Protein 8P37 (pdb70)

Foldseek 3Di:
DADPDVPDGDDDFDALLFKDFDADDAFADLVLAQQWDDFDNDIFRAQEEADQFQQFDALVNQLVQQVLRHGYAHEQLAQQQLDVDCQVVLVVLLPDDQVCNLVSLLVSSVRDGHLVSLLVSQVVSVVSPGQHEYEDAQLRCVVCVVSNQVSPHQEYEHEDLAQACDDDDDPVGDGHNLLVSLVPRPHAYEYDDDQALVGLLVNVVSRHSAYEYWHALAPFFQQCVQPVDTGHQLNSLLRNLVSQVVSCVVPVHGHFYEYEHNDQALSSQLSNLLSRGSHYYYHLLSSQAPPGSNQQKTWDPQSNPNPDRGGGIDRSHHDYHSCQQCQRPDPAQARSGNSSSSNSNVCSSRVNSYSVSSNNTDMDRHSCPLPVPCPVCVVVVGHND

Structure (mmCIF, N/CA/C/O backbone):
data_8P37
#
_entry.id   8P37
#
_cell.length_a   112.867
_cell.length_b   112.867
_cell.length_c   54.119
_cell.angle_alpha   90
_cell.angle_beta   90
_cell.angle_gamma   90
#
_symmetry.space_group_name_H-M   'I 4'
#
loop_
_entity.id
_entity.type
_entity.pdbx_description
1 polymer 'IMP dehydrogenase subunit'
2 non-polymer "XANTHOSINE-5'-MONOPHOSPHATE"
3 non-polymer NICOTINAMIDE-ADENINE-DINUCLEOTIDE
4 water water
#
loop_
_atom_site.group_PDB
_atom_site.id
_atom_site.type_symbol
_atom_site.label_atom_id
_atom_site.label_alt_id
_atom_site.label_comp_id
_atom_site.label_asym_id
_atom_site.label_entity_id
_atom_site.label_seq_id
_atom_site.pdbx_PDB_ins_code
_atom_site.Cartn_x
_atom_site.Cartn_y
_atom_site.Cartn_z
_atom_site.occupancy
_atom_site.B_iso_or_equiv
_atom_site.auth_seq_id
_atom_site.auth_comp_id
_atom_site.auth_asym_id
_atom_site.auth_atom_id
_atom_site.pdbx_PDB_model_num
ATOM 1 N N . ASN A 1 5 ? 9.667 4.285 -39.463 1 26.6 2 ASN A N 1
ATOM 2 C CA . ASN A 1 5 ? 8.318 4.395 -40.013 1 26.69 2 ASN A CA 1
ATOM 3 C C . ASN A 1 5 ? 7.302 5.041 -39.082 1 25.98 2 ASN A C 1
ATOM 4 O O . ASN A 1 5 ? 6.137 5.112 -39.457 1 28.32 2 ASN A O 1
ATOM 7 N N . ILE A 1 6 ? 7.688 5.443 -37.871 1 20.95 3 ILE A N 1
ATOM 8 C CA . ILE A 1 6 ? 6.75 6.113 -36.959 1 18.61 3 ILE A CA 1
ATOM 9 C C . ILE A 1 6 ? 6.994 7.609 -37.007 1 17.01 3 ILE A C 1
ATOM 10 O O . ILE A 1 6 ? 8.132 8.003 -36.934 1 17.9 3 ILE A O 1
ATOM 26 N N . THR A 1 7 ? 5.965 8.438 -37.04 1 16.4 4 THR A N 1
ATOM 27 C CA . THR A 1 7 ? 6.093 9.87 -36.912 1 17.27 4 THR A CA 1
ATOM 28 C C . THR A 1 7 ? 5.856 10.279 -35.451 1 16.75 4 THR A C 1
ATOM 29 O O . THR A 1 7 ? 4.753 10.091 -34.955 1 17.96 4 THR A O 1
ATOM 40 N N . ILE A 1 8 ? 6.838 10.851 -34.793 1 14.95 5 ILE A N 1
ATOM 41 C CA . ILE A 1 8 ? 6.634 11.472 -33.473 1 15.14 5 ILE A CA 1
ATOM 42 C C . ILE A 1 8 ? 5.905 12.797 -33.741 1 15.05 5 ILE A C 1
ATOM 43 O O . ILE A 1 8 ? 4.915 13.107 -33.093 1 15.49 5 ILE A O 1
ATOM 59 N N . GLY A 1 9 ? 6.404 13.591 -34.666 1 14.64 6 GLY A N 1
ATOM 60 C CA . GLY A 1 9 ? 5.784 14.821 -35.104 1 15.07 6 GLY A CA 1
ATOM 61 C C . GLY A 1 9 ? 6.396 15.237 -36.416 1 15.36 6 GLY A C 1
ATOM 62 O O . GLY A 1 9 ? 7.225 14.505 -36.958 1 15.35 6 GLY A O 1
ATOM 66 N N . ARG A 1 10 ? 6.036 16.399 -36.905 1 15.73 7 ARG A N 1
ATOM 67 C CA . ARG A 1 10 ? 6.57 16.848 -38.208 1 16.34 7 ARG A CA 1
ATOM 68 C C . ARG A 1 10 ? 8.103 16.918 -38.159 1 17.91 7 ARG A C 1
ATOM 69 O O . ARG A 1 10 ? 8.655 17.395 -37.157 1 18.58 7 ARG A O 1
ATOM 90 N N . GLY A 1 11 ? 8.758 16.275 -39.099 1 18.27 8 GLY A N 1
ATOM 91 C CA . GLY A 1 11 ? 10.215 16.255 -39.129 1 19.14 8 GLY A CA 1
ATOM 92 C C . GLY A 1 11 ? 10.942 15.407 -38.091 1 19 8 GLY A C 1
ATOM 93 O O . GLY A 1 11 ? 12.164 15.558 -37.937 1 20.9 8 GLY A O 1
ATOM 97 N N . LYS A 1 12 ? 10.237 14.555 -37.324 1 16.99 9 LYS A N 1
ATOM 98 C CA . LYS A 1 12 ? 10.882 13.676 -36.353 1 15.14 9 LYS A CA 1
ATOM 99 C C . LYS A 1 12 ? 10.252 12.308 -36.428 1 14.77 9 LYS A C 1
ATOM 100 O O . LYS A 1 12 ? 9.069 12.127 -36.116 1 15.53 9 LYS A O 1
ATOM 119 N N . THR A 1 13 ? 11.039 11.331 -36.836 1 14.8 10 THR A N 1
ATOM 120 C CA . THR A 1 13 ? 10.628 9.965 -37.006 1 14.68 10 THR A CA 1
ATOM 121 C C . THR A 1 13 ? 11.297 9.069 -35.977 1 15.63 10 THR A C 1
ATOM 122 O O . THR A 1 13 ? 12.168 9.519 -35.222 1 17.35 10 THR A O 1
ATOM 133 N N . ALA A 1 14 ? 10.767 7.884 -35.849 1 14.96 11 ALA A N 1
ATOM 134 C CA . ALA A 1 14 ? 11.241 6.914 -34.874 1 14.77 11 ALA A CA 1
ATOM 135 C C . ALA A 1 14 ? 10.901 5.526 -35.341 1 14.88 11 ALA A C 1
ATOM 136 O O . ALA A 1 14 ? 10.325 5.364 -36.402 1 16.22 11 ALA A O 1
ATOM 143 N N . ARG A 1 15 ? 11.405 4.497 -34.655 1 15.04 12 ARG A N 1
ATOM 144 C CA . ARG A 1 15 ? 10.998 3.134 -34.877 1 15.25 12 ARG A CA 1
ATOM 145 C C . ARG A 1 15 ? 10.604 2.567 -33.549 1 13.46 12 ARG A C 1
ATOM 146 O O . ARG A 1 15 ? 11.089 3.003 -32.494 1 13.09 12 ARG A O 1
ATOM 167 N N . ARG A 1 16 ? 9.715 1.608 -33.578 1 13.01 13 ARG A N 1
ATOM 168 C CA . ARG A 1 16 ? 9.252 0.959 -32.377 1 12.71 13 ARG A CA 1
ATOM 169 C C . ARG A 1 16 ? 10.281 -0.053 -31.902 1 13.11 13 ARG A C 1
ATOM 170 O O . ARG A 1 16 ? 10.77 -0.836 -32.712 1 15.37 13 ARG A O 1
ATOM 191 N N . ALA A 1 17 ? 10.617 -0.05 -30.598 1 12.36 14 ALA A N 1
ATOM 192 C CA . ALA A 1 17 ? 11.516 -1.028 -30.005 1 12.42 14 ALA A CA 1
ATOM 193 C C . ALA A 1 17 ? 10.759 -1.76 -28.893 1 12.08 14 ALA A C 1
ATOM 194 O O . ALA A 1 17 ? 9.959 -1.144 -28.15 1 13.3 14 ALA A O 1
ATOM 201 N N . TYR A 1 18 ? 10.988 -3.049 -28.749 1 12.04 15 TYR A N 1
ATOM 202 C CA . TYR A 1 18 ? 10.272 -3.886 -27.81 1 12.25 15 TYR A CA 1
ATOM 203 C C . TYR A 1 18 ? 11.121 -4.356 -26.654 1 11.85 15 TYR A C 1
ATOM 204 O O . TYR A 1 18 ? 12.285 -4.743 -26.864 1 12.8 15 TYR A O 1
ATOM 222 N N . GLY A 1 19 ? 10.585 -4.309 -25.456 1 12.17 16 GLY A N 1
ATOM 223 C CA . GLY A 1 19 ? 11.236 -4.748 -24.241 1 11.83 16 GLY A CA 1
ATOM 224 C C . GLY A 1 19 ? 11.034 -6.221 -23.935 1 11.8 16 GLY A C 1
ATOM 225 O O . GLY A 1 19 ? 10.133 -6.869 -24.447 1 11.88 16 GLY A O 1
ATOM 229 N N . ILE A 1 20 ? 11.82 -6.717 -22.976 1 12.01 17 ILE A N 1
ATOM 230 C CA . ILE A 1 20 ? 11.777 -8.115 -22.556 1 13.74 17 ILE A CA 1
ATOM 231 C C . ILE A 1 20 ? 10.379 -8.533 -22.1 1 13.01 17 ILE A C 1
ATOM 232 O O . ILE A 1 20 ? 9.92 -9.636 -22.402 1 13.2 17 ILE A O 1
ATOM 248 N N . ASP A 1 21 ? 9.661 -7.627 -21.428 1 11.95 18 ASP A N 1
ATOM 249 C CA . ASP A 1 21 ? 8.333 -7.915 -20.935 1 13.34 18 ASP A CA 1
ATOM 250 C C . ASP A 1 21 ? 7.245 -7.809 -21.982 1 13.97 18 ASP A C 1
ATOM 251 O O . ASP A 1 21 ? 6.098 -8.21 -21.656 1 17.59 18 ASP A O 1
ATOM 260 N N . GLU A 1 22 ? 7.556 -7.482 -23.234 1 13.23 19 GLU A N 1
ATOM 261 C CA . GLU A 1 22 ? 6.57 -7.363 -24.297 1 13.04 19 GLU A CA 1
ATOM 262 C C . GLU A 1 22 ? 6.523 -8.506 -25.248 1 12.54 19 GLU A C 1
ATOM 263 O O . GLU A 1 22 ? 5.728 -8.422 -26.195 1 12.93 19 GLU A O 1
ATOM 275 N N . ILE A 1 23 ? 7.363 -9.537 -25.091 1 11.78 20 ILE A N 1
ATOM 276 C CA . ILE A 1 23 ? 7.416 -10.62 -26.077 1 12.33 20 ILE A CA 1
ATOM 277 C C . ILE A 1 23 ? 7.189 -11.978 -25.442 1 11.81 20 ILE A C 1
ATOM 278 O O . ILE A 1 23 ? 7.25 -12.126 -24.201 1 11.96 20 ILE A O 1
ATOM 294 N N . ALA A 1 24 ? 6.913 -12.962 -26.282 1 11.86 21 ALA A N 1
ATOM 295 C CA . ALA A 1 24 ? 6.691 -14.319 -25.826 1 11.9 21 ALA A CA 1
ATOM 296 C C . ALA A 1 24 ? 7.086 -15.286 -26.892 1 11.96 21 ALA A C 1
ATOM 297 O O . ALA A 1 24 ? 7.071 -14.986 -28.083 1 12.03 21 ALA A O 1
ATOM 304 N N . LEU A 1 25 ? 7.383 -16.505 -26.497 1 11.98 22 LEU A N 1
ATOM 305 C CA . LEU A 1 25 ? 7.898 -17.536 -27.402 1 12.07 22 LEU A CA 1
ATOM 306 C C . LEU A 1 25 ? 6.839 -18.568 -27.775 1 12.21 22 LEU A C 1
ATOM 307 O O . LEU A 1 25 ? 6.043 -19.017 -26.947 1 12.23 22 LEU A O 1
ATOM 323 N N . VAL A 1 26 ? 6.791 -18.92 -29.057 1 12.38 23 VAL A N 1
ATOM 324 C CA . VAL A 1 26 ? 5.731 -19.759 -29.596 1 12.58 23 VAL A CA 1
ATOM 325 C C . VAL A 1 26 ? 6.249 -21.14 -29.915 1 12.7 23 VAL A C 1
ATOM 326 O O . VAL A 1 26 ? 7.262 -21.291 -30.615 1 12.78 23 VAL A O 1
ATOM 339 N N . PRO A 1 27 ? 5.549 -22.213 -29.499 1 12.79 24 PRO A N 1
ATOM 340 C CA . PRO A 1 27 ? 5.998 -23.569 -29.853 1 12.94 24 PRO A CA 1
ATOM 341 C C . PRO A 1 27 ? 6.042 -23.766 -31.361 1 13.23 24 PRO A C 1
ATOM 342 O O . PRO A 1 27 ? 5.345 -23.111 -32.154 1 14.04 24 PRO A O 1
ATOM 353 N N . GLY A 1 28 ? 6.935 -24.672 -31.766 1 13.93 25 GLY A N 1
ATOM 354 C CA . GLY A 1 28 ? 7.089 -25.117 -33.151 1 14.75 25 GLY A CA 1
ATOM 355 C C . GLY A 1 28 ? 6.222 -26.324 -33.414 1 15.1 25 GLY A C 1
ATOM 356 O O . GLY A 1 28 ? 5.098 -26.424 -32.902 1 16.05 25 GLY A O 1
ATOM 360 N N . VAL A 1 29 ? 6.731 -27.261 -34.194 1 16.43 26 VAL A N 1
ATOM 361 C CA . VAL A 1 29 ? 5.975 -28.466 -34.578 1 17.77 26 VAL A CA 1
ATOM 362 C C . VAL A 1 29 ? 6.564 -29.765 -34.01 1 18.38 26 VAL A C 1
ATOM 363 O O . VAL A 1 29 ? 6.072 -30.855 -34.333 1 20.64 26 VAL A O 1
ATOM 376 N N . ARG A 1 30 ? 7.552 -29.679 -33.139 1 16.23 27 ARG A N 1
ATOM 377 C CA . ARG A 1 30 ? 8.079 -30.824 -32.42 1 15.1 27 ARG A CA 1
ATOM 378 C C . ARG A 1 30 ? 8.406 -30.341 -31.005 1 14.49 27 ARG A C 1
ATOM 379 O O . ARG A 1 30 ? 8.627 -29.142 -30.772 1 15.26 27 ARG A O 1
ATOM 400 N N . THR A 1 31 ? 8.515 -31.266 -30.102 1 13.92 28 THR A N 1
ATOM 401 C CA . THR A 1 31 ? 8.97 -31.022 -28.754 1 13.67 28 THR A CA 1
ATOM 402 C C . THR A 1 31 ? 10.098 -31.982 -28.446 1 14.43 28 THR A C 1
ATOM 403 O O . THR A 1 31 ? 10.224 -33.014 -29.117 1 14.12 28 THR A O 1
ATOM 414 N N . LEU A 1 32 ? 10.919 -31.689 -27.423 1 13.72 29 LEU A N 1
ATOM 415 C CA . LEU A 1 32 ? 11.999 -32.606 -27.073 1 13.96 29 LEU A CA 1
ATOM 416 C C . LEU A 1 32 ? 12.2 -32.609 -25.6 1 14.21 29 LEU A C 1
ATOM 417 O O . LEU A 1 32 ? 11.949 -31.613 -24.902 1 14.11 29 LEU A O 1
ATOM 433 N N . ASP A 1 33 ? 12.719 -33.724 -25.101 1 14.81 30 ASP A N 1
ATOM 434 C CA . ASP A 1 33 ? 13.02 -33.848 -23.686 1 15.26 30 ASP A CA 1
ATOM 435 C C . ASP A 1 33 ? 14.098 -32.803 -23.351 1 16.07 30 ASP A C 1
ATOM 436 O O . ASP A 1 33 ? 15.055 -32.694 -24.099 1 15.47 30 ASP A O 1
ATOM 445 N N . PRO A 1 34 ? 13.977 -32.07 -22.235 1 16.23 31 PRO A N 1
ATOM 446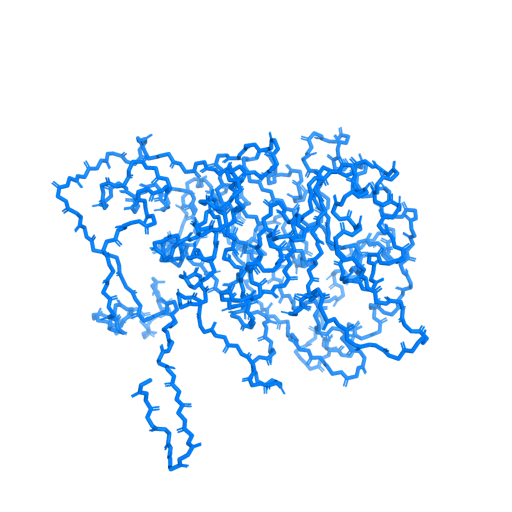 C CA . PRO A 1 34 ? 14.996 -31.075 -21.898 1 15.54 31 PRO A CA 1
ATOM 447 C C . PRO A 1 34 ? 16.423 -31.627 -21.836 1 15.65 31 PRO A C 1
ATOM 448 O O . PRO A 1 34 ? 17.36 -30.898 -22.127 1 15.02 31 PRO A O 1
ATOM 459 N N . ALA A 1 35 ? 16.568 -32.903 -21.475 1 16.22 32 ALA A N 1
ATOM 460 C CA . ALA A 1 35 ? 17.926 -33.5 -21.437 1 17.59 32 ALA A CA 1
ATOM 461 C C . ALA A 1 35 ? 18.62 -33.524 -22.782 1 18.44 32 ALA A C 1
ATOM 462 O O . ALA A 1 35 ? 19.851 -33.579 -22.805 1 20.38 32 ALA A O 1
ATOM 469 N N . LEU A 1 36 ? 17.87 -33.378 -23.887 1 16.24 33 LEU A N 1
ATOM 470 C CA . LEU A 1 36 ? 18.396 -33.354 -25.238 1 16.89 33 LEU A CA 1
ATOM 471 C C . LEU A 1 36 ? 18.741 -31.971 -25.748 1 17.81 33 LEU A C 1
ATOM 472 O O . LEU A 1 36 ? 19.308 -31.877 -26.845 1 19.91 33 LEU A O 1
ATOM 488 N N . ALA A 1 37 ? 18.424 -30.919 -24.989 1 15.28 34 ALA A N 1
ATOM 489 C CA . ALA A 1 37 ? 18.647 -29.521 -25.403 1 15.06 34 ALA A CA 1
ATOM 490 C C . ALA A 1 37 ? 20.085 -29.103 -25.144 1 15.82 34 ALA A C 1
ATOM 491 O O . ALA A 1 37 ? 20.536 -29.097 -23.998 1 16.93 34 ALA A O 1
ATOM 498 N N . ASP A 1 38 ? 20.788 -28.681 -26.198 1 14.42 35 ASP A N 1
ATOM 499 C CA . ASP A 1 38 ? 22.182 -28.271 -26.11 1 14.18 35 ASP A CA 1
ATOM 500 C C . ASP A 1 38 ? 22.264 -26.792 -25.878 1 13.64 35 ASP A C 1
ATOM 501 O O . ASP A 1 38 ? 21.85 -26.021 -26.73 1 13.83 35 ASP A O 1
ATOM 510 N N . THR A 1 39 ? 22.772 -26.395 -24.729 1 13.26 36 THR A N 1
ATOM 511 C CA . THR A 1 39 ? 22.857 -24.988 -24.292 1 12.77 36 THR A CA 1
ATOM 512 C C . THR A 1 39 ? 24.242 -24.351 -24.439 1 12.61 36 THR A C 1
ATOM 513 O O . THR A 1 39 ? 24.469 -23.269 -23.923 1 12.54 36 THR A O 1
ATOM 524 N N . ARG A 1 40 ? 25.203 -25.051 -25.034 1 12.93 37 ARG A N 1
ATOM 525 C CA . ARG A 1 40 ? 26.552 -24.543 -25.167 1 13.39 37 ARG A CA 1
ATOM 526 C C . ARG A 1 40 ? 26.696 -23.254 -25.926 1 13.19 37 ARG A C 1
ATOM 527 O O . ARG A 1 40 ? 25.957 -22.929 -26.844 1 13.15 37 ARG A O 1
ATOM 548 N N . TRP A 1 41 ? 27.725 -22.516 -25.544 1 13.33 38 TRP A N 1
ATOM 549 C CA . TRP A 1 41 ? 28.24 -21.396 -26.278 1 12.67 38 TRP A CA 1
ATOM 550 C C . TRP A 1 41 ? 29.76 -21.446 -26.247 1 12.81 38 TRP A C 1
ATOM 551 O O . TRP A 1 41 ? 30.351 -22.275 -25.568 1 12.85 38 TRP A O 1
ATOM 572 N N . LYS A 1 42 ? 30.409 -20.574 -27.03 1 12.87 39 LYS A N 1
ATOM 573 C CA . LYS A 1 42 ? 31.88 -20.557 -27.084 1 13.15 39 LYS A CA 1
ATOM 574 C C . LYS A 1 42 ? 32.359 -19.141 -27.29 1 13.51 39 LYS A C 1
ATOM 575 O O . LYS A 1 42 ? 31.788 -18.388 -28.085 1 13.4 39 LYS A O 1
ATOM 594 N N . VAL A 1 43 ? 33.42 -18.758 -26.586 1 13.06 40 VAL A N 1
ATOM 595 C CA . VAL A 1 43 ? 34.058 -17.451 -26.751 1 14.22 40 VAL A CA 1
ATOM 596 C C . VAL A 1 43 ? 35.548 -17.703 -26.855 1 15.11 40 VAL A C 1
ATOM 597 O O . VAL A 1 43 ? 36.132 -18.402 -26.014 1 14.98 40 VAL A O 1
ATOM 610 N N . GLY A 1 44 ? 36.142 -17.331 -27.98 1 15.73 41 GLY A N 1
ATOM 611 C CA . GLY A 1 44 ? 37.525 -17.683 -28.269 1 16.58 41 GLY A CA 1
ATOM 612 C C . GLY A 1 44 ? 37.62 -19.181 -28.409 1 18.17 41 GLY A C 1
ATOM 613 O O . GLY A 1 44 ? 36.805 -19.786 -29.12 1 18.81 41 GLY A O 1
ATOM 617 N N . ALA A 1 45 ? 38.511 -19.812 -27.653 1 17.71 42 ALA A N 1
ATOM 618 C CA . ALA A 1 45 ? 38.602 -21.279 -27.62 1 18.12 42 ALA A CA 1
ATOM 619 C C . ALA A 1 45 ? 37.896 -21.87 -26.384 1 17.24 42 ALA A C 1
ATOM 620 O O . ALA A 1 45 ? 38.056 -23.068 -26.093 1 18.84 42 ALA A O 1
ATOM 627 N N . ILE A 1 46 ? 37.147 -21.073 -25.636 1 15.14 43 ILE A N 1
ATOM 628 C CA . ILE A 1 46 ? 36.53 -21.492 -24.396 1 14.99 43 ILE A CA 1
ATOM 629 C C . ILE A 1 46 ? 35.091 -21.89 -24.653 1 14.72 43 ILE A C 1
ATOM 630 O O . ILE A 1 46 ? 34.249 -21.025 -24.918 1 15.76 43 ILE A O 1
ATOM 646 N N . GLU A 1 47 ? 34.801 -23.158 -24.546 1 13.8 44 GLU A N 1
ATOM 647 C CA . GLU A 1 47 ? 33.454 -23.669 -24.652 1 13.58 44 GLU A CA 1
ATOM 648 C C . GLU A 1 47 ? 32.822 -23.678 -23.264 1 13.81 44 GLU A C 1
ATOM 649 O O . GLU A 1 47 ? 33.51 -23.988 -22.307 1 14.65 44 GLU A O 1
ATOM 661 N N . ARG A 1 48 ? 31.537 -23.36 -23.15 1 13.55 45 ARG A N 1
ATOM 662 C CA . ARG A 1 48 ? 30.842 -23.375 -21.877 1 12.51 45 ARG A CA 1
ATOM 663 C C . ARG A 1 48 ? 29.489 -24.09 -22.032 1 13.11 45 ARG A C 1
ATOM 664 O O . ARG A 1 48 ? 28.699 -23.706 -22.902 1 13.47 45 ARG A O 1
ATOM 685 N N . GLU A 1 49 ? 29.142 -24.943 -21.099 1 13.17 46 GLU A N 1
ATOM 686 C CA . GLU A 1 49 ? 27.864 -25.631 -21.094 1 13.07 46 GLU A CA 1
ATOM 687 C C . GLU A 1 49 ? 26.731 -24.726 -20.671 1 13.19 46 GLU A C 1
ATOM 688 O O . GLU A 1 49 ? 25.609 -24.931 -21.098 1 14.38 46 GLU A O 1
ATOM 700 N N . ILE A 1 50 ? 26.995 -23.761 -19.761 1 11.93 47 ILE A N 1
ATOM 701 C CA . ILE A 1 50 ? 25.968 -22.862 -19.277 1 11.61 47 ILE A CA 1
ATOM 702 C C . ILE A 1 50 ? 26.17 -21.503 -19.977 1 11.4 47 ILE A C 1
ATOM 703 O O . ILE A 1 50 ? 27.208 -20.879 -19.766 1 11.36 47 ILE A O 1
ATOM 719 N N . PRO A 1 51 ? 25.186 -21.019 -20.796 1 11.3 48 PRO A N 1
ATOM 720 C CA . PRO A 1 51 ? 25.401 -19.786 -21.597 1 11.17 48 PRO A CA 1
ATOM 721 C C . PRO A 1 51 ? 25.063 -18.553 -20.781 1 10.86 48 PRO A C 1
ATOM 722 O O . PRO A 1 51 ? 24.272 -17.71 -21.182 1 11.08 48 PRO A O 1
ATOM 733 N N . ILE A 1 52 ? 25.67 -18.458 -19.58 1 10.75 49 ILE A N 1
ATOM 734 C CA . ILE A 1 52 ? 25.488 -17.391 -18.592 1 10.85 49 ILE A CA 1
ATOM 735 C C . ILE A 1 52 ? 26.849 -16.917 -18.132 1 11.1 49 ILE A C 1
ATOM 736 O O . ILE A 1 52 ? 27.735 -17.729 -17.812 1 11.07 49 ILE A O 1
ATOM 752 N N . ILE A 1 53 ? 27.012 -15.608 -18.106 1 10.36 50 ILE A N 1
ATOM 753 C CA . ILE A 1 53 ? 28.191 -14.94 -17.572 1 10.37 50 ILE A CA 1
ATOM 754 C C . ILE A 1 53 ? 27.72 -14.057 -16.436 1 10.44 50 ILE A C 1
ATOM 755 O O . ILE A 1 53 ? 26.808 -13.234 -16.643 1 10.61 50 ILE A O 1
ATOM 771 N N . ALA A 1 54 ? 28.316 -14.142 -15.253 1 10.28 51 ALA A N 1
ATOM 772 C CA . ALA A 1 54 ? 27.996 -13.231 -14.171 1 10.26 51 ALA A CA 1
ATOM 773 C C . ALA A 1 54 ? 28.654 -11.867 -14.438 1 10.49 51 ALA A C 1
ATOM 774 O O . ALA A 1 54 ? 29.831 -11.77 -14.723 1 10.72 51 ALA A O 1
ATOM 781 N N . SER A 1 55 ? 27.856 -10.828 -14.295 1 10.14 52 SER A N 1
ATOM 782 C CA . SER A 1 55 ? 28.256 -9.433 -14.5 1 10.19 52 SER A CA 1
ATOM 783 C C . SER A 1 55 ? 29.452 -9.056 -13.643 1 10.35 52 SER A C 1
ATOM 784 O O . SER A 1 55 ? 29.584 -9.472 -12.476 1 11.03 52 SER A O 1
ATOM 792 N N . ALA A 1 56 ? 30.247 -8.135 -14.163 1 10.48 53 ALA A N 1
ATOM 793 C CA . ALA A 1 56 ? 31.428 -7.572 -13.486 1 10.86 53 ALA A CA 1
ATOM 794 C C . ALA A 1 56 ? 30.968 -6.477 -12.501 1 10.76 53 ALA A C 1
ATOM 795 O O . ALA A 1 56 ? 31.112 -5.269 -12.772 1 11.32 53 ALA A O 1
ATOM 802 N N . MET A 1 57 ? 30.374 -6.929 -11.396 1 10.72 54 MET A N 1
ATOM 803 C CA . MET A 1 57 ? 29.763 -6.109 -10.377 1 10.82 54 MET A CA 1
ATOM 804 C C . MET A 1 57 ? 30.143 -6.621 -9.042 1 11.57 54 MET A C 1
ATOM 805 O O . MET A 1 57 ? 30.166 -7.847 -8.806 1 11.48 54 MET A O 1
ATOM 819 N N . ASP A 1 58 ? 30.449 -5.693 -8.136 1 11.27 55 ASP A N 1
ATOM 820 C CA . ASP A 1 58 ? 31.021 -6.069 -6.847 1 11.54 55 ASP A CA 1
ATOM 821 C C . ASP A 1 58 ? 30.098 -6.78 -5.892 1 11.56 55 ASP A C 1
ATOM 822 O O . ASP A 1 58 ? 30.584 -7.472 -4.975 1 11.8 55 ASP A O 1
ATOM 831 N N . GLY A 1 59 ? 28.792 -6.708 -6.112 1 11.38 56 GLY A N 1
ATOM 832 C CA . GLY A 1 59 ? 27.866 -7.519 -5.344 1 11.56 56 GLY A CA 1
ATOM 833 C C . GLY A 1 59 ? 27.697 -8.939 -5.883 1 11.55 56 GLY A C 1
ATOM 834 O O . GLY A 1 59 ? 27.075 -9.804 -5.242 1 11.89 56 GLY A O 1
ATOM 838 N N . VAL A 1 60 ? 28.217 -9.2 -7.094 1 11.02 57 VAL A N 1
ATOM 839 C CA . VAL A 1 60 ? 28.013 -10.424 -7.812 1 10.86 57 VAL A CA 1
ATOM 840 C C . VAL A 1 60 ? 29.255 -11.308 -7.835 1 10.98 57 VAL A C 1
ATOM 841 O O . VAL A 1 60 ? 29.153 -12.5 -7.597 1 11.74 57 VAL A O 1
ATOM 854 N N . VAL A 1 61 ? 30.402 -10.771 -8.24 1 11.03 58 VAL A N 1
ATOM 855 C CA . VAL A 1 61 ? 31.598 -11.554 -8.5 1 11.18 58 VAL A CA 1
ATOM 856 C C . VAL A 1 61 ? 32.789 -11.098 -7.675 1 11.75 58 VAL A C 1
ATOM 857 O O . VAL A 1 61 ? 33.182 -9.914 -7.749 1 12.34 58 VAL A O 1
ATOM 870 N N . ASP A 1 62 ? 33.358 -12.004 -6.9 1 12.41 59 ASP A N 1
ATOM 871 C CA . ASP A 1 62 ? 34.661 -11.922 -6.26 1 12.31 59 ASP A CA 1
ATOM 872 C C . ASP A 1 62 ? 35.432 -13.156 -6.778 1 13.22 59 ASP A C 1
ATOM 873 O O . ASP A 1 62 ? 34.94 -13.938 -7.613 1 12.86 59 ASP A O 1
ATOM 882 N N . SER A 1 63 ? 36.65 -13.387 -6.298 1 12.83 60 SER A N 1
ATOM 883 C CA . SER A 1 63 ? 37.442 -14.5 -6.774 1 14.13 60 SER A CA 1
ATOM 884 C C . SER A 1 63 ? 36.77 -15.844 -6.564 1 13.44 60 SER A C 1
ATOM 885 O O . SER A 1 63 ? 36.741 -16.686 -7.48 1 13.35 60 SER A O 1
ATOM 893 N N . ARG A 1 64 ? 36.228 -16.083 -5.375 1 13.2 61 ARG A N 1
ATOM 894 C CA . ARG A 1 64 ? 35.567 -17.337 -5.112 1 13.52 61 ARG A CA 1
ATOM 895 C C . ARG A 1 64 ? 34.403 -17.579 -6.059 1 12.8 61 ARG A C 1
ATOM 896 O O . ARG A 1 64 ? 34.28 -18.676 -6.627 1 12.94 61 ARG A O 1
ATOM 917 N N . MET A 1 65 ? 33.532 -16.563 -6.258 1 12.41 62 MET A N 1
ATOM 918 C CA . MET A 1 65 ? 32.389 -16.751 -7.157 1 12.02 62 MET A CA 1
ATOM 919 C C . MET A 1 65 ? 32.856 -17.022 -8.579 1 11.87 62 MET A C 1
ATOM 920 O O . MET A 1 65 ? 32.287 -17.884 -9.224 1 11.78 62 MET A O 1
ATOM 934 N N . ALA A 1 66 ? 33.932 -16.358 -9.023 1 11.92 63 ALA A N 1
ATOM 935 C CA . ALA A 1 66 ? 34.451 -16.594 -10.372 1 11.88 63 ALA A CA 1
ATOM 936 C C . ALA A 1 66 ? 34.84 -18.077 -10.56 1 12.54 63 ALA A C 1
ATOM 937 O O . ALA A 1 66 ? 34.549 -18.678 -11.582 1 12.08 63 ALA A O 1
ATOM 944 N N . VAL A 1 67 ? 35.434 -18.678 -9.554 1 12.56 64 VAL A N 1
ATOM 945 C CA . VAL A 1 67 ? 35.835 -20.082 -9.594 1 13.26 64 VAL A CA 1
ATOM 946 C C . VAL A 1 67 ? 34.623 -20.968 -9.52 1 12.83 64 VAL A C 1
ATOM 947 O O . VAL A 1 67 ? 34.504 -21.912 -10.291 1 12.97 64 VAL A O 1
ATOM 960 N N . LEU A 1 68 ? 33.696 -20.704 -8.604 1 12.71 65 LEU A N 1
ATOM 961 C CA . LEU A 1 68 ? 32.494 -21.546 -8.47 1 12.77 65 LEU A CA 1
ATOM 962 C C . LEU A 1 68 ? 31.701 -21.571 -9.776 1 12.81 65 LEU A C 1
ATOM 963 O O . LEU A 1 68 ? 31.205 -22.623 -10.198 1 12.45 65 LEU A O 1
ATOM 979 N N . LEU A 1 69 ? 31.534 -20.43 -10.396 1 12.03 66 LEU A N 1
ATOM 980 C CA . LEU A 1 69 ? 30.854 -20.308 -11.674 1 11.66 66 LEU A CA 1
ATOM 981 C C . LEU A 1 69 ? 31.547 -21.092 -12.749 1 11.84 66 LEU A C 1
ATOM 982 O O . LEU A 1 69 ? 30.91 -21.821 -13.517 1 12.23 66 LEU A O 1
ATOM 998 N N . SER A 1 70 ? 32.858 -20.972 -12.844 1 12.3 67 SER A N 1
ATOM 999 C CA . SER A 1 70 ? 33.634 -21.684 -13.855 1 12.84 67 SER A CA 1
ATOM 1000 C C . SER A 1 70 ? 33.437 -23.192 -13.706 1 12.65 67 SER A C 1
ATOM 1001 O O . SER A 1 70 ? 33.266 -23.91 -14.689 1 13.66 67 SER A O 1
ATOM 1009 N N . GLU A 1 71 ? 33.485 -23.673 -12.483 1 12.88 68 GLU A N 1
ATOM 1010 C CA . GLU A 1 71 ? 33.362 -25.095 -12.223 1 13.3 68 GLU A CA 1
ATOM 1011 C C . GLU A 1 71 ? 31.981 -25.641 -12.508 1 13.47 68 GLU A C 1
ATOM 1012 O O . GLU A 1 71 ? 31.833 -26.825 -12.833 1 15.37 68 GLU A O 1
ATOM 1024 N N . LEU A 1 72 ? 30.966 -24.796 -12.445 1 13.33 69 LEU A N 1
ATOM 1025 C CA . LEU A 1 72 ? 29.613 -25.196 -12.817 1 13.73 69 LEU A CA 1
ATOM 1026 C C . LEU A 1 72 ? 29.393 -25.199 -14.322 1 14.29 69 LEU A C 1
ATOM 1027 O O . LEU A 1 72 ? 28.37 -25.715 -14.749 1 16.31 69 LEU A O 1
ATOM 1043 N N . GLY A 1 73 ? 30.303 -24.683 -15.113 1 13.09 70 GLY A N 1
ATOM 1044 C CA . GLY A 1 73 ? 30.174 -24.589 -16.551 1 13.22 70 GLY A CA 1
ATOM 1045 C C . GLY A 1 73 ? 29.766 -23.224 -17.061 1 12.66 70 GLY A C 1
ATOM 1046 O O . GLY A 1 73 ? 29.477 -23.04 -18.255 1 12.47 70 GLY A O 1
ATOM 1050 N N . ALA A 1 74 ? 29.76 -22.225 -16.174 1 12.58 71 ALA A N 1
ATOM 1051 C CA . ALA A 1 74 ? 29.443 -20.843 -16.505 1 12.38 71 ALA A CA 1
ATOM 1052 C C . ALA A 1 74 ? 30.761 -19.983 -16.425 1 12.01 71 ALA A C 1
ATOM 1053 O O . ALA A 1 74 ? 31.85 -20.514 -16.536 1 12.07 71 ALA A O 1
ATOM 1060 N N . LEU A 1 75 ? 30.657 -18.667 -16.279 1 11.37 72 LEU A N 1
ATOM 1061 C CA . LEU A 1 75 ? 31.751 -17.747 -16.177 1 11.41 72 LEU A CA 1
ATOM 1062 C C . LEU A 1 75 ? 31.336 -16.616 -15.278 1 11.67 72 LEU A C 1
ATOM 1063 O O . LEU A 1 75 ? 30.156 -16.265 -15.212 1 11.15 72 LEU A O 1
ATOM 1079 N N . GLY A 1 76 ? 32.318 -15.97 -14.663 1 11.67 73 GLY A N 1
ATOM 1080 C CA . GLY A 1 76 ? 32.116 -14.756 -13.894 1 10.95 73 GLY A CA 1
ATOM 1081 C C . GLY A 1 76 ? 33.226 -13.779 -14.2 1 11.37 73 GLY A C 1
ATOM 1082 O O . GLY A 1 76 ? 34.388 -14.192 -14.358 1 11.87 73 GLY A O 1
ATOM 1086 N N . VAL A 1 77 ? 32.916 -12.512 -14.3 1 11.12 74 VAL A N 1
ATOM 1087 C CA . VAL A 1 77 ? 33.87 -11.466 -14.642 1 11.81 74 VAL A CA 1
ATOM 1088 C C . VAL A 1 77 ? 34.134 -10.636 -13.384 1 11.16 74 VAL A C 1
ATOM 1089 O O . VAL A 1 77 ? 33.232 -10.041 -12.799 1 11.42 74 VAL A O 1
ATOM 1102 N N . VAL A 1 78 ? 35.399 -10.486 -13.023 1 11.49 75 VAL A N 1
ATOM 1103 C CA . VAL A 1 78 ? 35.83 -9.609 -11.927 1 11.94 75 VAL A CA 1
ATOM 1104 C C . VAL A 1 78 ? 36.067 -8.2 -12.532 1 11.82 75 VAL A C 1
ATOM 1105 O O . VAL A 1 78 ? 36.805 -8.022 -13.514 1 12.64 75 VAL A O 1
ATOM 1118 N N . ASN A 1 79 ? 35.445 -7.207 -11.923 1 11.68 76 ASN A N 1
ATOM 1119 C CA . ASN A 1 79 ? 35.67 -5.81 -12.309 1 11.83 76 ASN A CA 1
ATOM 1120 C C . ASN A 1 79 ? 36.993 -5.295 -11.776 1 12.29 76 ASN A C 1
ATOM 1121 O O . ASN A 1 79 ? 37.144 -5.162 -10.552 1 12.91 76 ASN A O 1
ATOM 1132 N N . LEU A 1 80 ? 37.941 -4.95 -12.664 1 12.58 77 LEU A N 1
ATOM 1133 C CA . LEU A 1 80 ? 39.256 -4.511 -12.193 1 13.13 77 LEU A CA 1
ATOM 1134 C C . LEU A 1 80 ? 39.295 -3.054 -11.763 1 13.4 77 LEU A C 1
ATOM 1135 O O . LEU A 1 80 ? 40.334 -2.583 -11.296 1 14.33 77 LEU A O 1
ATOM 1151 N N . GLU A 1 81 ? 38.194 -2.335 -11.878 1 13.17 78 GLU A N 1
ATOM 1152 C CA . GLU A 1 81 ? 38.07 -0.976 -11.352 1 14.66 78 GLU A CA 1
ATOM 1153 C C . GLU A 1 81 ? 37.2 -0.906 -10.096 1 15.03 78 GLU A C 1
ATOM 1154 O O . GLU A 1 81 ? 36.951 0.197 -9.616 1 15.5 78 GLU A O 1
ATOM 1166 N N . GLY A 1 82 ? 36.769 -2.045 -9.556 1 14.87 79 GLY A N 1
ATOM 1167 C CA . GLY A 1 82 ? 35.973 -2.067 -8.354 1 14.95 79 GLY A CA 1
ATOM 1168 C C . GLY A 1 82 ? 36.784 -2.288 -7.112 1 14.82 79 GLY A C 1
ATOM 1169 O O . GLY A 1 82 ? 38.028 -2.121 -7.092 1 15.11 79 GLY A O 1
ATOM 1173 N N . ILE A 1 83 ? 36.09 -2.643 -6.046 1 14.2 80 ILE A N 1
ATOM 1174 C CA . ILE A 1 83 ? 36.718 -2.845 -4.758 1 14.53 80 ILE A CA 1
ATOM 1175 C C . ILE A 1 83 ? 37.764 -3.96 -4.766 1 14.32 80 ILE A C 1
ATOM 1176 O O . ILE A 1 83 ? 38.676 -3.905 -3.946 1 15.24 80 ILE A O 1
ATOM 1192 N N . GLN A 1 84 ? 37.626 -4.967 -5.626 1 13.47 81 GLN A N 1
ATOM 1193 C CA . GLN A 1 84 ? 38.555 -6.092 -5.619 1 13.6 81 GLN A CA 1
ATOM 1194 C C . GLN A 1 84 ? 39.993 -5.698 -5.902 1 14.64 81 GLN A C 1
ATOM 1195 O O . GLN A 1 84 ? 40.892 -6.448 -5.5 1 15.05 81 GLN A O 1
ATOM 1209 N N . THR A 1 85 ? 40.24 -4.641 -6.656 1 14.27 82 THR A N 1
ATOM 1210 C CA . THR A 1 85 ? 41.614 -4.216 -6.943 1 14.63 82 THR A CA 1
ATOM 1211 C C . THR A 1 85 ? 42.035 -2.969 -6.158 1 15.12 82 THR A C 1
ATOM 1212 O O . THR A 1 85 ? 43.179 -2.537 -6.259 1 15.9 82 THR A O 1
ATOM 1223 N N . ARG A 1 86 ? 41.156 -2.431 -5.316 1 15.35 83 ARG A N 1
ATOM 1224 C CA . ARG A 1 86 ? 41.412 -1.257 -4.487 1 15.62 83 ARG A CA 1
ATOM 1225 C C . ARG A 1 86 ? 41.718 -1.618 -3.047 1 16.28 83 ARG A C 1
ATOM 1226 O O . ARG A 1 86 ? 42.388 -0.848 -2.356 1 17.12 83 ARG A O 1
ATOM 1247 N N . TYR A 1 87 ? 41.237 -2.773 -2.593 1 15.66 84 TYR A N 1
ATOM 1248 C CA . TYR A 1 87 ? 41.46 -3.22 -1.232 1 16.13 84 TYR A CA 1
ATOM 1249 C C . TYR A 1 87 ? 41.975 -4.644 -1.26 1 17 84 TYR A C 1
ATOM 1250 O O . TYR A 1 87 ? 41.404 -5.5 -1.94 1 16.95 84 TYR A O 1
ATOM 1268 N N . GLU A 1 88 ? 42.997 -4.904 -0.467 1 17.77 85 GLU A N 1
ATOM 1269 C CA . GLU A 1 88 ? 43.543 -6.251 -0.328 1 18.02 85 GLU A CA 1
ATOM 1270 C C . GLU A 1 88 ? 42.49 -7.172 0.302 1 18.47 85 GLU A C 1
ATOM 1271 O O . GLU A 1 88 ? 42.328 -8.305 -0.142 1 18.7 85 GLU A O 1
ATOM 1283 N N . ASP A 1 89 ? 41.749 -6.678 1.319 1 17.26 86 ASP A N 1
ATOM 1284 C CA . ASP A 1 89 ? 40.616 -7.401 1.873 1 16.67 86 ASP A CA 1
ATOM 1285 C C . ASP A 1 89 ? 39.352 -6.636 1.597 1 16.89 86 ASP A C 1
ATOM 1286 O O . ASP A 1 89 ? 38.961 -5.764 2.391 1 17.39 86 ASP A O 1
ATOM 1295 N N . PRO A 1 90 ? 38.612 -6.999 0.545 1 16.51 87 PRO A N 1
ATOM 1296 C CA . PRO A 1 90 ? 37.348 -6.305 0.271 1 16.49 87 PRO A CA 1
ATOM 1297 C C . PRO A 1 90 ? 36.227 -6.563 1.268 1 16.41 87 PRO A C 1
ATOM 1298 O O . PRO A 1 90 ? 35.239 -5.829 1.259 1 15.29 87 PRO A O 1
ATOM 1309 N N . ASN A 1 91 ? 36.327 -7.613 2.076 1 16.32 88 ASN A N 1
ATOM 1310 C CA . ASN A 1 91 ? 35.183 -8.025 2.899 1 17.1 88 ASN A CA 1
ATOM 1311 C C . ASN A 1 91 ? 34.634 -6.929 3.824 1 17.27 88 ASN A C 1
ATOM 1312 O O . ASN A 1 91 ? 33.419 -6.674 3.792 1 16.39 88 ASN A O 1
ATOM 1323 N N . PRO A 1 92 ? 35.454 -6.209 4.612 1 18.19 89 PRO A N 1
ATOM 1324 C CA . PRO A 1 92 ? 34.903 -5.143 5.456 1 18.59 89 PRO A CA 1
ATOM 1325 C C . PRO A 1 92 ? 34.243 -4.039 4.648 1 17.23 89 PRO A C 1
ATOM 1326 O O . PRO A 1 92 ? 33.337 -3.376 5.134 1 18.18 89 PRO A O 1
ATOM 1337 N N . ILE A 1 93 ? 34.717 -3.815 3.402 1 16.38 90 ILE A N 1
ATOM 1338 C CA . ILE A 1 93 ? 34.168 -2.765 2.553 1 16.02 90 ILE A CA 1
ATOM 1339 C C . ILE A 1 93 ? 32.799 -3.194 2.046 1 14.96 90 ILE A C 1
ATOM 1340 O O . ILE A 1 93 ? 31.832 -2.424 2.09 1 14.78 90 ILE A O 1
ATOM 1356 N N . LEU A 1 94 ? 32.691 -4.45 1.596 1 14.58 91 LEU A N 1
ATOM 1357 C CA . LEU A 1 94 ? 31.415 -5.025 1.168 1 15.26 91 LEU A CA 1
ATOM 1358 C C . LEU A 1 94 ? 30.408 -5.033 2.292 1 15.35 91 LEU A C 1
ATOM 1359 O O . LEU A 1 94 ? 29.219 -4.692 2.074 1 14.31 91 LEU A O 1
ATOM 1375 N N . ASP A 1 95 ? 30.869 -5.338 3.527 1 16.09 92 ASP A N 1
ATOM 1376 C CA . ASP A 1 95 ? 30.007 -5.294 4.689 1 16.92 92 ASP A CA 1
ATOM 1377 C C . ASP A 1 95 ? 29.471 -3.886 4.924 1 16.72 92 ASP A C 1
ATOM 1378 O O . ASP A 1 95 ? 28.273 -3.718 5.18 1 16.85 92 ASP A O 1
ATOM 1387 N N . ARG A 1 96 ? 30.321 -2.856 4.77 1 15.95 93 ARG A N 1
ATOM 1388 C CA . ARG A 1 96 ? 29.889 -1.485 4.981 1 16.69 93 ARG A CA 1
ATOM 1389 C C . ARG A 1 96 ? 28.854 -1.089 3.94 1 15.45 93 ARG A C 1
ATOM 1390 O O . ARG A 1 96 ? 27.818 -0.503 4.274 1 16.29 93 ARG A O 1
ATOM 1411 N N . ILE A 1 97 ? 29.091 -1.438 2.678 1 14.85 94 ILE A N 1
ATOM 1412 C CA . ILE A 1 97 ? 28.155 -1.112 1.605 1 14.81 94 ILE A CA 1
ATOM 1413 C C . ILE A 1 97 ? 26.77 -1.75 1.867 1 16.64 94 ILE A C 1
ATOM 1414 O O . ILE A 1 97 ? 25.72 -1.117 1.669 1 16.32 94 ILE A O 1
ATOM 1430 N N . ALA A 1 98 ? 26.772 -2.991 2.294 1 15.87 95 ALA A N 1
ATOM 1431 C CA . ALA A 1 98 ? 25.524 -3.704 2.552 1 18.66 95 ALA A CA 1
ATOM 1432 C C . ALA A 1 98 ? 24.805 -3.194 3.802 1 20.67 95 ALA A C 1
ATOM 1433 O O . ALA A 1 98 ? 23.585 -3.331 3.867 1 24 95 ALA A O 1
ATOM 1440 N N . SER A 1 99 ? 25.509 -2.598 4.769 1 18.61 96 SER A N 1
ATOM 1441 C CA . SER A 1 99 ? 24.958 -2.244 6.063 1 19.8 96 SER A CA 1
ATOM 1442 C C . SER A 1 99 ? 24.365 -0.84 6.194 1 21.1 96 SER A C 1
ATOM 1443 O O . SER A 1 99 ? 23.566 -0.625 7.091 1 22.89 96 SER A O 1
ATOM 1451 N N . VAL A 1 100 ? 24.772 0.106 5.35 1 19.4 97 VAL A N 1
ATOM 1452 C CA . VAL A 1 100 ? 24.283 1.487 5.469 1 19.44 97 VAL A CA 1
ATOM 1453 C C . VAL A 1 100 ? 22.852 1.637 4.933 1 19.03 97 VAL A C 1
ATOM 1454 O O . VAL A 1 100 ? 22.351 0.774 4.24 1 18.52 97 VAL A O 1
ATOM 1467 N N . GLY A 1 101 ? 22.167 2.698 5.343 1 20.11 98 GLY A N 1
ATOM 1468 C CA . GLY A 1 101 ? 20.794 2.945 4.931 1 20.48 98 GLY A CA 1
ATOM 1469 C C . GLY A 1 101 ? 20.651 3.4 3.493 1 21.76 98 GLY A C 1
ATOM 1470 O O . GLY A 1 101 ? 21.647 3.732 2.839 1 21.3 98 GLY A O 1
ATOM 1474 N N . LYS A 1 102 ? 19.399 3.4 2.99 1 23.25 99 LYS A N 1
ATOM 1475 C CA . LYS A 1 102 ? 19.075 3.79 1.612 1 23.79 99 LYS A CA 1
ATOM 1476 C C . LYS A 1 102 ? 19.469 5.219 1.274 1 23.47 99 LYS A C 1
ATOM 1477 O O . LYS A 1 102 ? 19.683 5.51 0.092 1 24.08 99 LYS A O 1
ATOM 1481 N N . THR A 1 103 ? 19.593 6.109 2.265 1 22.15 100 THR A N 1
ATOM 1482 C CA . THR A 1 103 ? 20.015 7.491 1.993 1 22.26 100 THR A CA 1
ATOM 1483 C C . THR A 1 103 ? 21.503 7.705 2.098 1 21.07 100 THR A C 1
ATOM 1484 O O . THR A 1 103 ? 21.973 8.802 1.815 1 21.82 100 THR A O 1
ATOM 1495 N N . GLU A 1 104 ? 22.267 6.673 2.546 1 19.19 101 GLU A N 1
ATOM 1496 C CA . GLU A 1 104 ? 23.706 6.758 2.763 1 18.72 101 GLU A CA 1
ATOM 1497 C C . GLU A 1 104 ? 24.596 6.102 1.753 1 17.89 101 GLU A C 1
ATOM 1498 O O . GLU A 1 104 ? 25.792 6.39 1.775 1 18.24 101 GLU A O 1
ATOM 1502 N N . PHE A 1 105 ? 24.098 5.134 0.974 1 16.95 102 PHE A N 1
ATOM 1503 C CA . PHE A 1 105 ? 24.979 4.31 0.148 1 16.11 102 P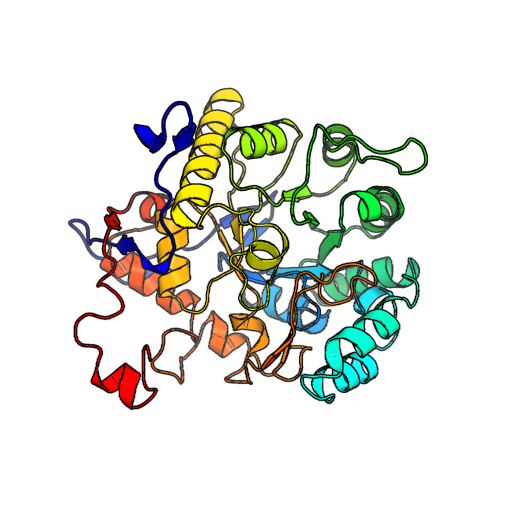HE A CA 1
ATOM 1504 C C . PHE A 1 105 ? 25.658 5.061 -0.983 1 15.13 102 PHE A C 1
ATOM 1505 O O . PHE A 1 105 ? 26.78 4.698 -1.337 1 15.8 102 PHE A O 1
ATOM 1522 N N . VAL A 1 106 ? 25.015 6.118 -1.548 1 15.07 103 VAL A N 1
ATOM 1523 C CA . VAL A 1 106 ? 25.662 6.829 -2.646 1 15.06 103 VAL A CA 1
ATOM 1524 C C . VAL A 1 106 ? 26.917 7.515 -2.139 1 15.67 103 VAL A C 1
ATOM 1525 O O . VAL A 1 106 ? 27.995 7.315 -2.697 1 15.68 103 VAL A O 1
ATOM 1538 N N . GLY A 1 107 ? 26.779 8.267 -1.052 1 16.11 104 GLY A N 1
ATOM 1539 C CA . GLY A 1 107 ? 27.897 8.996 -0.488 1 16.43 104 GLY A CA 1
ATOM 1540 C C . GLY A 1 107 ? 28.984 8.075 0.007 1 16.72 104 GLY A C 1
ATOM 1541 O O . GLY A 1 107 ? 30.162 8.358 -0.164 1 17.56 104 GLY A O 1
ATOM 1545 N N . LEU A 1 108 ? 28.58 6.977 0.643 1 16.12 105 LEU A N 1
ATOM 1546 C CA . LEU A 1 108 ? 29.533 5.992 1.109 1 16.64 105 LEU A CA 1
ATOM 1547 C C . LEU A 1 108 ? 30.346 5.415 -0.041 1 16.13 105 LEU A C 1
ATOM 1548 O O . LEU A 1 108 ? 31.567 5.391 0.033 1 15.72 105 LEU A O 1
ATOM 1564 N N . MET A 1 109 ? 29.682 5.001 -1.127 1 14.98 106 MET A N 1
ATOM 1565 C CA . MET A 1 109 ? 30.385 4.421 -2.251 1 15.27 106 MET A CA 1
ATOM 1566 C C . MET A 1 109 ? 31.246 5.441 -2.966 1 15.78 106 MET A C 1
ATOM 1567 O O . MET A 1 109 ? 32.351 5.11 -3.412 1 15.21 106 MET A O 1
ATOM 1581 N N . GLN A 1 110 ? 30.779 6.684 -3.069 1 16.3 107 GLN A N 1
ATOM 1582 C CA . GLN A 1 110 ? 31.622 7.733 -3.681 1 16.54 107 GLN A CA 1
ATOM 1583 C C . GLN A 1 110 ? 32.982 7.816 -2.956 1 16.98 107 GLN A C 1
ATOM 1584 O O . GLN A 1 110 ? 34.018 7.933 -3.596 1 19.27 107 GLN A O 1
ATOM 1598 N N . GLU A 1 111 ? 32.959 7.662 -1.627 1 16.49 108 GLU A N 1
ATOM 1599 C CA . GLU A 1 111 ? 34.181 7.674 -0.844 1 17.09 108 GLU A CA 1
ATOM 1600 C C . GLU A 1 111 ? 34.981 6.38 -0.964 1 16.64 108 GLU A C 1
ATOM 1601 O O . GLU A 1 111 ? 36.187 6.419 -1.229 1 16.69 108 GLU A O 1
ATOM 1605 N N . LEU A 1 112 ? 34.315 5.231 -0.785 1 16.13 109 LEU A N 1
ATOM 1606 C CA . LEU A 1 112 ? 35.036 3.956 -0.732 1 16.81 109 LEU A CA 1
ATOM 1607 C C . LEU A 1 112 ? 35.705 3.607 -2.048 1 16.44 109 LEU A C 1
ATOM 1608 O O . LEU A 1 112 ? 36.822 3.047 -2.062 1 17.43 109 LEU A O 1
ATOM 1624 N N . TYR A 1 113 ? 35.068 3.938 -3.143 1 15.01 110 TYR A N 1
ATOM 1625 C CA . TYR A 1 113 ? 35.598 3.666 -4.471 1 15.1 110 TYR A CA 1
ATOM 1626 C C . TYR A 1 113 ? 36.673 4.67 -4.9 1 15.72 110 TYR A C 1
ATOM 1627 O O . TYR A 1 113 ? 37.234 4.504 -5.977 1 16.28 110 TYR A O 1
ATOM 1645 N N . ALA A 1 114 ? 36.944 5.733 -4.112 1 17.32 111 ALA A N 1
ATOM 1646 C CA . ALA A 1 114 ? 38.029 6.66 -4.432 1 19.17 111 ALA A CA 1
ATOM 1647 C C . ALA A 1 114 ? 39.41 6.091 -4.034 1 19.43 111 ALA A C 1
ATOM 1648 O O . ALA A 1 114 ? 40.434 6.631 -4.446 1 20.77 111 ALA A O 1
ATOM 1655 N N . GLU A 1 115 ? 39.465 4.995 -3.265 1 18.65 112 GLU A N 1
ATOM 1656 C CA . GLU A 1 115 ? 40.725 4.356 -2.885 1 18.46 112 GLU A CA 1
ATOM 1657 C C . GLU A 1 115 ? 41.409 3.885 -4.175 1 17.74 112 GLU A C 1
ATOM 1658 O O . GLU A 1 115 ? 40.74 3.232 -4.969 1 16.23 112 GLU A O 1
ATOM 1670 N N . PRO A 1 116 ? 42.7 4.195 -4.429 1 18.96 113 PRO A N 1
ATOM 1671 C CA . PRO A 1 116 ? 43.274 3.83 -5.728 1 19.2 113 PRO A CA 1
ATOM 1672 C C . PRO A 1 116 ? 43.373 2.348 -6.028 1 18.29 113 PRO A C 1
ATOM 1673 O O . PRO A 1 116 ? 43.542 1.516 -5.155 1 19.22 113 PRO A O 1
ATOM 1684 N N . ILE A 1 117 ? 43.307 2.033 -7.327 1 17.63 114 ILE A N 1
ATOM 1685 C CA . ILE A 1 117 ? 43.538 0.692 -7.82 1 17.53 114 ILE A CA 1
ATOM 1686 C C . ILE A 1 117 ? 45.017 0.327 -7.545 1 18.9 114 ILE A C 1
ATOM 1687 O O . ILE A 1 117 ? 45.941 1.149 -7.739 1 19.85 114 ILE A O 1
ATOM 1703 N N . LYS A 1 118 ? 45.26 -0.892 -7.078 1 19.42 115 LYS A N 1
ATOM 1704 C CA . LYS A 1 118 ? 46.598 -1.413 -6.827 1 19.42 115 LYS A CA 1
ATOM 1705 C C . LYS A 1 118 ? 46.874 -2.361 -7.978 1 20.27 115 LYS A C 1
ATOM 1706 O O . LYS A 1 118 ? 46.224 -3.411 -8.05 1 19.74 115 LYS A O 1
ATOM 1725 N N . PRO A 1 119 ? 47.78 -2.048 -8.945 1 21.14 116 PRO A N 1
ATOM 1726 C CA . PRO A 1 119 ? 48.003 -2.991 -10.062 1 21.37 116 PRO A CA 1
ATOM 1727 C C . PRO A 1 119 ? 48.429 -4.376 -9.581 1 19.57 116 PRO A C 1
ATOM 1728 O O . PRO A 1 119 ? 48.109 -5.357 -10.232 1 20.25 116 PRO A O 1
ATOM 1739 N N . GLU A 1 120 ? 49.103 -4.495 -8.407 1 18.78 117 GLU A N 1
ATOM 1740 C CA . GLU A 1 120 ? 49.462 -5.802 -7.866 1 18.57 117 GLU A CA 1
ATOM 1741 C C . GLU A 1 120 ? 48.22 -6.645 -7.6 1 17.28 117 GLU A C 1
ATOM 1742 O O . GLU A 1 120 ? 48.275 -7.864 -7.704 1 17.43 117 GLU A O 1
ATOM 1746 N N . LEU A 1 121 ? 47.079 -6.008 -7.264 1 16.55 118 LEU A N 1
ATOM 1747 C CA . LEU A 1 121 ? 45.853 -6.729 -7.039 1 16.08 118 LEU A CA 1
ATOM 1748 C C . LEU A 1 121 ? 45.176 -7.178 -8.322 1 15.24 118 LEU A C 1
ATOM 1749 O O . LEU A 1 121 ? 44.497 -8.214 -8.318 1 14.4 118 LEU A O 1
ATOM 1765 N N . ILE A 1 122 ? 45.412 -6.51 -9.447 1 15.52 119 ILE A N 1
ATOM 1766 C CA . ILE A 1 122 ? 44.92 -7.02 -10.737 1 15 119 ILE A CA 1
ATOM 1767 C C . ILE A 1 122 ? 45.571 -8.38 -11.006 1 15 119 ILE A C 1
ATOM 1768 O O . ILE A 1 122 ? 44.907 -9.358 -11.313 1 14.51 119 ILE A O 1
ATOM 1784 N N . THR A 1 123 ? 46.902 -8.454 -10.837 1 14.75 120 THR A N 1
ATOM 1785 C CA . THR A 1 123 ? 47.662 -9.695 -11.044 1 15.53 120 THR A CA 1
ATOM 1786 C C . THR A 1 123 ? 47.186 -10.762 -10.068 1 15.03 120 THR A C 1
ATOM 1787 O O . THR A 1 123 ? 46.974 -11.899 -10.463 1 15.28 120 THR A O 1
ATOM 1798 N N . LYS A 1 124 ? 47.052 -10.411 -8.779 1 14.88 121 LYS A N 1
ATOM 1799 C CA . LYS A 1 124 ? 46.653 -11.348 -7.763 1 15.76 121 LYS A CA 1
ATOM 1800 C C . LYS A 1 124 ? 45.296 -11.97 -8.021 1 15.36 121 LYS A C 1
ATOM 1801 O O . LYS A 1 124 ? 45.144 -13.18 -7.874 1 16.2 121 LYS A O 1
ATOM 1820 N N . ARG A 1 125 ? 44.282 -11.165 -8.375 1 14.15 122 ARG A N 1
ATOM 1821 C CA . ARG A 1 125 ? 42.956 -11.726 -8.6 1 14.09 122 ARG A CA 1
ATOM 1822 C C . ARG A 1 125 ? 42.954 -12.718 -9.749 1 13.98 122 ARG A C 1
ATOM 1823 O O . ARG A 1 125 ? 42.373 -13.815 -9.667 1 14.67 122 ARG A O 1
ATOM 1844 N N . ILE A 1 126 ? 43.632 -12.352 -10.835 1 14.37 123 ILE A N 1
ATOM 1845 C CA . ILE A 1 126 ? 43.738 -13.229 -11.997 1 13.96 123 ILE A CA 1
ATOM 1846 C C . ILE A 1 126 ? 44.441 -14.532 -11.622 1 15.01 123 ILE A C 1
ATOM 1847 O O . ILE A 1 126 ? 43.929 -15.611 -11.937 1 15.98 123 ILE A O 1
ATOM 1863 N N . GLN A 1 127 ? 45.585 -14.436 -10.946 1 14.11 124 GLN A N 1
ATOM 1864 C CA . GLN A 1 127 ? 46.353 -15.622 -10.629 1 15.81 124 GLN A CA 1
ATOM 1865 C C . GLN A 1 127 ? 45.693 -16.484 -9.599 1 15.31 124 GLN A C 1
ATOM 1866 O O . GLN A 1 127 ? 45.815 -17.716 -9.704 1 15.65 124 GLN A O 1
ATOM 1880 N N . GLU A 1 128 ? 44.96 -15.916 -8.634 1 14.37 125 GLU A N 1
ATOM 1881 C CA . GLU A 1 128 ? 44.281 -16.764 -7.657 1 15.05 125 GLU A CA 1
ATOM 1882 C C . GLU A 1 128 ? 43.123 -17.524 -8.287 1 14.84 125 GLU A C 1
ATOM 1883 O O . GLU A 1 128 ? 42.941 -18.705 -7.998 1 14.78 125 GLU A O 1
ATOM 1895 N N . ILE A 1 129 ? 42.371 -16.905 -9.203 1 13.46 126 ILE A N 1
ATOM 1896 C CA . ILE A 1 129 ? 41.272 -17.582 -9.896 1 13.26 126 ILE A CA 1
ATOM 1897 C C . ILE A 1 129 ? 41.841 -18.74 -10.721 1 13.7 126 ILE A C 1
ATOM 1898 O O . ILE A 1 129 ? 41.318 -19.842 -10.678 1 13.46 126 ILE A O 1
ATOM 1914 N N . GLN A 1 130 ? 42.912 -18.486 -11.468 1 13.75 127 GLN A N 1
ATOM 1915 C CA . GLN A 1 130 ? 43.53 -19.53 -12.282 1 13.92 127 GLN A CA 1
ATOM 1916 C C . GLN A 1 130 ? 44.165 -20.622 -11.447 1 14.6 127 GLN A C 1
ATOM 1917 O O . GLN A 1 130 ? 44.009 -21.824 -11.783 1 15.44 127 GLN A O 1
ATOM 1931 N N . ALA A 1 131 ? 44.826 -20.247 -10.363 1 14.28 128 ALA A N 1
ATOM 1932 C CA . ALA A 1 131 ? 45.428 -21.26 -9.491 1 14.9 128 ALA A CA 1
ATOM 1933 C C . ALA A 1 131 ? 44.388 -22.225 -8.924 1 15.39 128 ALA A C 1
ATOM 1934 O O . ALA A 1 131 ? 44.697 -23.396 -8.656 1 14.94 128 ALA A O 1
ATOM 1941 N N . ALA A 1 132 ? 43.185 -21.706 -8.663 1 14.31 129 ALA A N 1
ATOM 1942 C CA . ALA A 1 132 ? 42.055 -22.456 -8.144 1 14.32 129 ALA A CA 1
ATOM 1943 C C . ALA A 1 132 ? 41.317 -23.248 -9.19 1 14.26 129 ALA A C 1
ATOM 1944 O O . ALA A 1 132 ? 40.376 -23.962 -8.854 1 15.76 129 ALA A O 1
ATOM 1951 N N . GLY A 1 133 ? 41.741 -23.208 -10.44 1 15.21 130 GLY A N 1
ATOM 1952 C CA . GLY A 1 133 ? 41.109 -23.95 -11.512 1 15.91 130 GLY A CA 1
ATOM 1953 C C . GLY A 1 133 ? 39.999 -23.249 -12.246 1 16.51 130 GLY A C 1
ATOM 1954 O O . GLY A 1 133 ? 39.278 -23.902 -12.994 1 18.77 130 GLY A O 1
ATOM 1958 N N . GLY A 1 134 ? 39.837 -21.955 -12.029 1 15.03 131 GLY A N 1
ATOM 1959 C CA . GLY A 1 134 ? 38.8 -21.182 -12.676 1 14.13 131 GLY A CA 1
ATOM 1960 C C . GLY A 1 134 ? 39.297 -20.513 -13.942 1 13.99 131 GLY A C 1
ATOM 1961 O O . GLY A 1 134 ? 40.481 -20.204 -14.08 1 15.93 131 GLY A O 1
ATOM 1965 N N . ILE A 1 135 ? 38.379 -20.156 -14.806 1 13.23 132 ILE A N 1
ATOM 1966 C CA . ILE A 1 135 ? 38.638 -19.305 -15.962 1 14.06 132 ILE A CA 1
ATOM 1967 C C . ILE A 1 135 ? 38.632 -17.85 -15.444 1 13.55 132 ILE A C 1
ATOM 1968 O O . ILE A 1 135 ? 37.654 -17.389 -14.817 1 13.83 132 ILE A O 1
ATOM 1984 N N . ALA A 1 136 ? 39.719 -17.13 -15.659 1 12.66 133 ALA A N 1
ATOM 1985 C CA . ALA A 1 136 ? 39.882 -15.756 -15.188 1 12.66 133 ALA A CA 1
ATOM 1986 C C . ALA A 1 136 ? 39.445 -14.788 -16.266 1 12.73 133 ALA A C 1
ATOM 1987 O O . ALA A 1 136 ? 40.118 -14.618 -17.304 1 13.54 133 ALA A O 1
ATOM 1994 N N . ALA A 1 137 ? 38.297 -14.176 -16.04 1 12.03 134 ALA A N 1
ATOM 1995 C CA . ALA A 1 137 ? 37.655 -13.208 -16.927 1 12.69 134 ALA A CA 1
ATOM 1996 C C . ALA A 1 137 ? 37.571 -11.898 -16.17 1 12.37 134 ALA A C 1
ATOM 1997 O O . ALA A 1 137 ? 37.153 -11.886 -15.018 1 12.72 134 ALA A O 1
ATOM 2004 N N . VAL A 1 138 ? 38.093 -10.848 -16.731 1 11.84 135 VAL A N 1
ATOM 2005 C CA . VAL A 1 138 ? 38.242 -9.564 -16.036 1 11.88 135 VAL A CA 1
ATOM 2006 C C . VAL A 1 138 ? 37.761 -8.415 -16.895 1 12.22 135 VAL A C 1
ATOM 2007 O O . VAL A 1 138 ? 37.843 -8.487 -18.119 1 12.88 135 VAL A O 1
ATOM 2020 N N . SER A 1 139 ? 37.261 -7.35 -16.279 1 11.96 136 SER A N 1
ATOM 2021 C CA . SER A 1 139 ? 36.805 -6.176 -17.027 1 11.76 136 SER A CA 1
ATOM 2022 C C . SER A 1 139 ? 37.541 -4.897 -16.698 1 12.67 136 SER A C 1
ATOM 2023 O O . SER A 1 139 ? 37.976 -4.689 -15.55 1 13.22 136 SER A O 1
ATOM 2031 N N . LEU A 1 140 ? 37.634 -4.032 -17.704 1 12.14 137 LEU A N 1
ATOM 2032 C CA . LEU A 1 140 ? 38.109 -2.66 -17.606 1 12.7 137 LEU A CA 1
ATOM 2033 C C . LEU A 1 140 ? 37.279 -1.762 -18.491 1 13.08 137 LEU A C 1
ATOM 2034 O O . LEU A 1 140 ? 36.831 -2.181 -19.562 1 12.91 137 LEU A O 1
ATOM 2050 N N . THR A 1 141 ? 37.094 -0.518 -18.091 1 12.6 138 THR A N 1
ATOM 2051 C CA . THR A 1 141 ? 36.541 0.491 -18.976 1 13.33 138 THR A CA 1
ATOM 2052 C C . THR A 1 141 ? 37.626 0.833 -20.03 1 13.89 138 THR A C 1
ATOM 2053 O O . THR A 1 141 ? 38.798 0.48 -19.842 1 13.55 138 THR A O 1
ATOM 2064 N N . PRO A 1 142 ? 37.291 1.488 -21.155 1 14.1 139 PRO A N 1
ATOM 2065 C CA . PRO A 1 142 ? 38.324 1.85 -22.144 1 15.21 139 PRO A CA 1
ATOM 2066 C C . PRO A 1 142 ? 39.518 2.64 -21.551 1 15.24 139 PRO A C 1
ATOM 2067 O O . PRO A 1 142 ? 40.658 2.264 -21.776 1 15.42 139 PRO A O 1
ATOM 2078 N N . VAL A 1 143 ? 39.268 3.622 -20.663 1 15.55 140 VAL A N 1
ATOM 2079 C CA . VAL A 1 143 ? 40.353 4.369 -19.989 1 17.96 140 VAL A CA 1
ATOM 2080 C C . VAL A 1 143 ? 41.139 3.44 -19.06 1 17.84 140 VAL A C 1
ATOM 2081 O O . VAL A 1 143 ? 42.367 3.492 -19.026 1 18.83 140 VAL A O 1
ATOM 2094 N N . GLY A 1 144 ? 40.456 2.577 -18.318 1 16.01 141 GLY A N 1
ATOM 2095 C CA . GLY A 1 144 ? 41.128 1.589 -17.49 1 15.71 141 GLY A CA 1
ATOM 2096 C C . GLY A 1 144 ? 42.018 0.65 -18.293 1 16.12 141 GLY A C 1
ATOM 2097 O O . GLY A 1 144 ? 43.117 0.346 -17.848 1 16.94 141 GLY A O 1
ATOM 2101 N N . ALA A 1 145 ? 41.622 0.284 -19.522 1 15.56 142 ALA A N 1
ATOM 2102 C CA . ALA A 1 145 ? 42.453 -0.545 -20.377 1 15.47 142 ALA A CA 1
ATOM 2103 C C . ALA A 1 145 ? 43.683 0.196 -20.887 1 17.49 142 ALA A C 1
ATOM 2104 O O . ALA A 1 145 ? 44.752 -0.37 -20.93 1 17.27 142 ALA A O 1
ATOM 2111 N N . SER A 1 146 ? 43.566 1.511 -21.16 1 17.57 143 SER A N 1
ATOM 2112 C CA . SER A 1 146 ? 44.743 2.291 -21.547 1 18.5 143 SER A CA 1
ATOM 2113 C C . SER A 1 146 ? 45.82 2.201 -20.452 1 19.24 143 SER A C 1
ATOM 2114 O O . SER A 1 146 ? 46.991 2.088 -20.765 1 19.97 143 SER A O 1
ATOM 2122 N N . LYS A 1 147 ? 45.422 2.165 -19.182 1 18.58 144 LYS A N 1
ATOM 2123 C CA . LYS A 1 147 ? 46.375 2.064 -18.084 1 18.62 144 LYS A CA 1
ATOM 2124 C C . LYS A 1 147 ? 46.798 0.641 -17.707 1 17.91 144 LYS A C 1
ATOM 2125 O O . LYS A 1 147 ? 47.974 0.413 -17.401 1 19.2 144 LYS A O 1
ATOM 2144 N N . TYR A 1 148 ? 45.878 -0.319 -17.734 1 17.32 145 TYR A N 1
ATOM 2145 C CA . TYR A 1 148 ? 46.098 -1.628 -17.174 1 18.11 145 TYR A CA 1
ATOM 2146 C C . TYR A 1 148 ? 45.974 -2.812 -18.097 1 18.4 145 TYR A C 1
ATOM 2147 O O . TYR A 1 148 ? 46.204 -3.928 -17.605 1 17.16 145 TYR A O 1
ATOM 2165 N N . ALA A 1 149 ? 45.71 -2.65 -19.406 1 18.61 146 ALA A N 1
ATOM 2166 C CA . ALA A 1 149 ? 45.62 -3.82 -20.277 1 19.77 146 ALA A CA 1
ATOM 2167 C C . ALA A 1 149 ? 46.95 -4.574 -20.33 1 19.52 146 ALA A C 1
ATOM 2168 O O . ALA A 1 149 ? 46.931 -5.819 -20.382 1 19.69 146 ALA A O 1
ATOM 2175 N N . SER A 1 150 ? 48.087 -3.872 -20.275 1 19.41 147 SER A N 1
ATOM 2176 C CA . SER A 1 150 ? 49.387 -4.567 -20.293 1 20.75 147 SER A CA 1
ATOM 2177 C C . SER A 1 150 ? 49.597 -5.384 -19.009 1 19.94 147 SER A C 1
ATOM 2178 O O . SER A 1 150 ? 50.208 -6.44 -19.057 1 20.76 147 SER A O 1
ATOM 2186 N N . THR A 1 151 ? 49.043 -4.946 -17.886 1 19.63 148 THR A N 1
ATOM 2187 C CA . THR A 1 151 ? 49.113 -5.701 -16.631 1 18.52 148 THR A CA 1
ATOM 2188 C C . THR A 1 151 ? 48.267 -6.976 -16.741 1 17.37 148 THR A C 1
ATOM 2189 O O . THR A 1 151 ? 48.689 -8.054 -16.292 1 18.16 148 THR A O 1
ATOM 2200 N N . VAL A 1 152 ? 47.093 -6.872 -17.354 1 16.48 149 VAL A N 1
ATOM 2201 C CA . VAL A 1 152 ? 46.222 -8.016 -17.561 1 15.83 149 VAL A CA 1
ATOM 2202 C C . VAL A 1 152 ? 46.92 -9.031 -18.491 1 16.63 149 VAL A C 1
ATOM 2203 O O . VAL A 1 152 ? 46.868 -10.237 -18.226 1 15.92 149 VAL A O 1
ATOM 2216 N N . ALA A 1 153 ? 47.528 -8.547 -19.568 1 17.34 150 ALA A N 1
ATOM 2217 C CA . ALA A 1 153 ? 48.244 -9.43 -20.489 1 18.52 150 ALA A CA 1
ATOM 2218 C C . ALA A 1 153 ? 49.407 -10.151 -19.804 1 19.3 150 ALA A C 1
ATOM 2219 O O . ALA A 1 153 ? 49.573 -11.353 -20.004 1 19.55 150 ALA A O 1
ATOM 2226 N N . GLU A 1 154 ? 50.191 -9.417 -18.99 1 20.12 151 GLU A N 1
ATOM 2227 C CA . GLU A 1 154 ? 51.334 -9.977 -18.253 1 19.68 151 GLU A CA 1
ATOM 2228 C C . GLU A 1 154 ? 50.875 -11.045 -17.242 1 20.47 151 GLU A C 1
ATOM 2229 O O . GLU A 1 154 ? 51.511 -12.084 -17.098 1 21.1 151 GLU A O 1
ATOM 2233 N N . ALA A 1 155 ? 49.727 -10.816 -16.618 1 20.33 152 ALA A N 1
ATOM 2234 C CA . ALA A 1 155 ? 49.163 -11.764 -15.679 1 19.56 152 ALA A CA 1
ATOM 2235 C C . ALA A 1 155 ? 48.597 -13.013 -16.383 1 19.7 152 ALA A C 1
ATOM 2236 O O . ALA A 1 155 ? 48.453 -14.051 -15.746 1 21.59 152 ALA A O 1
ATOM 2243 N N . GLY A 1 156 ? 48.253 -12.911 -17.663 1 17.96 153 GLY A N 1
ATOM 2244 C CA . GLY A 1 156 ? 47.767 -14.044 -18.427 1 18.1 153 GLY A CA 1
ATOM 2245 C C . GLY A 1 156 ? 46.311 -14.379 -18.208 1 17.29 153 GLY A C 1
ATOM 2246 O O . GLY A 1 156 ? 45.944 -15.566 -18.243 1 17.94 153 GLY A O 1
ATOM 2250 N N . ALA A 1 157 ? 45.452 -13.358 -18.105 1 16.06 154 ALA A N 1
ATOM 2251 C CA . ALA A 1 157 ? 44.01 -13.629 -17.949 1 15.46 154 ALA A CA 1
ATOM 2252 C C . ALA A 1 157 ? 43.478 -14.39 -19.149 1 15.1 154 ALA A C 1
ATOM 2253 O O . ALA A 1 157 ? 44.02 -14.288 -20.238 1 16.39 154 ALA A O 1
ATOM 2260 N N . ASP A 1 158 ? 42.43 -15.189 -18.956 1 13.58 155 ASP A N 1
ATOM 2261 C CA . ASP A 1 158 ? 41.846 -15.968 -20.049 1 13.7 155 ASP A CA 1
ATOM 2262 C C . ASP A 1 158 ? 40.918 -15.15 -20.923 1 13.36 155 ASP A C 1
ATOM 2263 O O . ASP A 1 158 ? 40.815 -15.434 -22.122 1 13.61 155 ASP A O 1
ATOM 2272 N N . LEU A 1 159 ? 40.256 -14.137 -20.381 1 13.07 156 LEU A N 1
ATOM 2273 C CA . LEU A 1 159 ? 39.374 -13.262 -21.182 1 12.98 156 LEU A CA 1
ATOM 2274 C C . LEU A 1 159 ? 39.452 -11.868 -20.63 1 12.95 156 LEU A C 1
ATOM 2275 O O . LEU A 1 159 ? 39.44 -11.665 -19.407 1 13.01 156 LEU A O 1
ATOM 2291 N N . LEU A 1 160 ? 39.46 -10.88 -21.518 1 13.16 157 LEU A N 1
ATOM 2292 C CA . LEU A 1 160 ? 39.389 -9.479 -21.138 1 13.23 157 LEU A CA 1
ATOM 2293 C C . LEU A 1 160 ? 38.09 -8.945 -21.689 1 13.1 157 LEU A C 1
ATOM 2294 O O . LEU A 1 160 ? 37.844 -9.046 -22.887 1 13.78 157 LEU A O 1
ATOM 2310 N N . PHE A 1 161 ? 37.334 -8.244 -20.847 1 12.7 158 PHE A N 1
ATOM 2311 C CA . PHE A 1 161 ? 36.099 -7.558 -21.207 1 12.56 158 PHE A CA 1
ATOM 2312 C C . PHE A 1 161 ? 36.379 -6.058 -21.112 1 13.48 158 PHE A C 1
ATOM 2313 O O . PHE A 1 161 ? 36.695 -5.557 -20.046 1 14.38 158 PHE A O 1
ATOM 2330 N N . ILE A 1 162 ? 36.293 -5.367 -22.213 1 12.93 159 ILE A N 1
ATOM 2331 C CA . ILE A 1 162 ? 36.334 -3.895 -22.221 1 13.11 159 ILE A CA 1
ATOM 2332 C C . ILE A 1 162 ? 34.902 -3.479 -22.213 1 13.25 159 ILE A C 1
ATOM 2333 O O . ILE A 1 162 ? 34.186 -3.724 -23.191 1 13.91 159 ILE A O 1
ATOM 2349 N N . GLN A 1 163 ? 34.432 -2.984 -21.082 1 12.81 160 GLN A N 1
ATOM 2350 C CA . GLN A 1 163 ? 33.008 -2.731 -20.908 1 12.7 160 GLN A CA 1
ATOM 2351 C C . GLN A 1 163 ? 32.758 -1.398 -20.283 1 13.19 160 GLN A C 1
ATOM 2352 O O . GLN A 1 163 ? 33.311 -1.034 -19.249 1 14.39 160 GLN A O 1
ATOM 2366 N N . ALA A 1 164 ? 31.842 -0.669 -20.883 1 14.1 161 ALA A N 1
ATOM 2367 C CA . ALA A 1 164 ? 31.318 0.529 -20.307 1 14.53 161 ALA A CA 1
ATOM 2368 C C . ALA A 1 164 ? 29.917 0.773 -20.881 1 13.87 161 ALA A C 1
ATOM 2369 O O . ALA A 1 164 ? 29.449 -0.008 -21.715 1 13.83 161 ALA A O 1
ATOM 2376 N N . THR A 1 165 ? 29.244 1.853 -20.505 1 13.42 162 THR A N 1
ATOM 2377 C CA . THR A 1 165 ? 27.899 2.151 -21.008 1 13.57 162 THR A CA 1
ATOM 2378 C C . THR A 1 165 ? 27.886 2.08 -22.545 1 14.67 162 THR A C 1
ATOM 2379 O O . THR A 1 165 ? 27.032 1.385 -23.115 1 15.26 162 THR A O 1
ATOM 2390 N N . VAL A 1 166 ? 28.887 2.736 -23.158 1 14.36 163 VAL A N 1
ATOM 2391 C CA . VAL A 1 166 ? 29.235 2.652 -24.582 1 16.67 163 VAL A CA 1
ATOM 2392 C C . VAL A 1 166 ? 30.766 2.479 -24.694 1 18.01 163 VAL A C 1
ATOM 2393 O O . VAL A 1 166 ? 31.524 3.025 -23.899 1 17.7 163 VAL A O 1
ATOM 2406 N N . VAL A 1 167 ? 31.191 1.734 -25.719 1 18.22 164 VAL A N 1
ATOM 2407 C CA . VAL A 1 167 ? 32.605 1.529 -26.035 1 18.67 164 VAL A CA 1
ATOM 2408 C C . VAL A 1 167 ? 32.635 1.749 -27.532 1 19.04 164 VAL A C 1
ATOM 2409 O O . VAL A 1 167 ? 31.818 1.172 -28.277 1 20.74 164 VAL A O 1
ATOM 2422 N N . SER A 1 168 ? 33.537 2.615 -27.991 1 17.08 165 SER A N 1
ATOM 2423 C CA . SER A 1 168 ? 33.52 3.07 -29.364 1 18.23 165 SER A CA 1
ATOM 2424 C C . SER A 1 168 ? 34.835 2.965 -30.04 1 19.6 165 SER A C 1
ATOM 2425 O O . SER A 1 168 ? 35.868 3.266 -29.453 1 20.37 165 SER A O 1
ATOM 2433 N N . THR A 1 169 ? 34.796 2.657 -31.357 1 20.81 166 THR A N 1
ATOM 2434 C CA . THR A 1 169 ? 35.961 2.727 -32.177 1 22.15 166 THR A CA 1
ATOM 2435 C C . THR A 1 169 ? 36.187 4.179 -32.603 1 21.09 166 THR A C 1
ATOM 2436 O O . THR A 1 169 ? 37.261 4.466 -33.115 1 23.39 166 THR A O 1
ATOM 2447 N N . ALA A 1 170 ? 35.193 5.101 -32.414 1 18.97 167 ALA A N 1
ATOM 2448 C CA . ALA A 1 170 ? 35.301 6.501 -32.777 1 18.12 167 ALA A CA 1
ATOM 2449 C C . ALA A 1 170 ? 34.978 7.39 -31.557 1 18.43 167 ALA A C 1
ATOM 2450 O O . ALA A 1 170 ? 33.996 8.116 -31.559 1 21.02 167 ALA A O 1
ATOM 2457 N N . HIS A 1 171 ? 35.824 7.339 -30.549 1 16.97 168 HIS A N 1
ATOM 2458 C CA . HIS A 1 171 ? 35.668 8.147 -29.359 1 16.58 168 HIS A CA 1
ATOM 2459 C C . HIS A 1 171 ? 36.509 9.424 -29.416 1 16.95 168 HIS A C 1
ATOM 2460 O O . HIS A 1 171 ? 37.737 9.346 -29.611 1 18.52 168 HIS A O 1
ATOM 2474 N N . LEU A 1 172 ? 35.89 10.569 -29.161 1 16.55 169 LEU A N 1
ATOM 2475 C CA . LEU A 1 172 ? 36.559 11.87 -29.125 1 17.3 169 LEU A CA 1
ATOM 2476 C C . LEU A 1 172 ? 36.845 12.229 -27.685 1 18.86 169 LEU A C 1
ATOM 2477 O O . LEU A 1 172 ? 35.956 12.307 -26.846 1 18.75 169 LEU A O 1
ATOM 2493 N N . SER A 1 173 ? 38.113 12.52 -27.4 1 21.23 170 SER A N 1
ATOM 2494 C CA . SER A 1 173 ? 38.548 12.814 -26.052 1 23.11 170 SER A CA 1
ATOM 2495 C C . SER A 1 173 ? 39.393 14.087 -26.037 1 22.85 170 SER A C 1
ATOM 2496 O O . SER A 1 173 ? 40.089 14.344 -27.021 1 24.01 170 SER A O 1
ATOM 2504 N N . PRO A 1 174 ? 39.438 14.874 -24.939 1 23.47 171 PRO A N 1
ATOM 2505 C CA . PRO A 1 174 ? 40.48 15.921 -24.844 1 24.17 171 PRO A CA 1
ATOM 2506 C C . PRO A 1 174 ? 41.853 15.221 -24.899 1 22.99 171 PRO A C 1
ATOM 2507 O O . PRO A 1 174 ? 41.944 14.064 -24.517 1 20.53 171 PRO A O 1
ATOM 2518 N N . GLU A 1 175 ? 42.91 15.916 -25.358 1 23.12 172 GLU A N 1
ATOM 2519 C CA . GLU A 1 175 ? 44.212 15.257 -25.542 1 23.94 172 GLU A CA 1
ATOM 2520 C C . GLU A 1 175 ? 44.862 14.787 -24.243 1 24.66 172 GLU A C 1
ATOM 2521 O O . GLU A 1 175 ? 45.769 13.952 -24.309 1 25.51 172 GLU A O 1
ATOM 2533 N N . SER A 1 176 ? 44.406 15.273 -23.075 1 24.75 173 SER A N 1
ATOM 2534 C CA . SER A 1 176 ? 44.934 14.772 -21.796 1 27.18 173 SER A CA 1
ATOM 2535 C C . SER A 1 176 ? 44.416 13.374 -21.42 1 28.61 173 SER A C 1
ATOM 2536 O O . SER A 1 176 ? 44.938 12.778 -20.471 1 29.42 173 SER A O 1
ATOM 2544 N N . VAL A 1 177 ? 43.392 12.852 -22.115 1 27.87 174 VAL A N 1
ATOM 2545 C CA . VAL A 1 177 ? 42.852 11.526 -21.806 1 29 174 VAL A CA 1
ATOM 2546 C C . VAL A 1 177 ? 43.195 10.606 -22.963 1 30.36 174 VAL A C 1
ATOM 2547 O O . VAL A 1 177 ? 42.908 10.931 -24.111 1 30.62 174 VAL A O 1
ATOM 2551 N N . GLU A 1 178 ? 43.809 9.451 -22.668 1 31.8 175 GLU A N 1
ATOM 2552 C CA . GLU A 1 178 ? 44.22 8.527 -23.705 1 32.7 175 GLU A CA 1
ATOM 2553 C C . GLU A 1 178 ? 43.021 7.737 -24.198 1 32.64 175 GLU A C 1
ATOM 2554 O O . GLU A 1 178 ? 42.536 6.868 -23.469 1 35.12 175 GLU A O 1
ATOM 2558 N N . SER A 1 179 ? 42.536 8.018 -25.43 1 30.56 176 SER A N 1
ATOM 2559 C CA . SER A 1 179 ? 41.436 7.228 -25.99 1 28.95 176 SER A CA 1
ATOM 2560 C C . SER A 1 179 ? 42.016 5.887 -26.346 1 25.8 176 SER A C 1
ATOM 2561 O O . SER A 1 179 ? 43.155 5.792 -26.796 1 27.37 176 SER A O 1
ATOM 2569 N N . LEU A 1 180 ? 41.209 4.856 -26.212 1 21.48 177 LEU A N 1
ATOM 2570 C CA . LEU A 1 180 ? 41.677 3.505 -26.473 1 20.38 177 LEU A CA 1
ATOM 2571 C C . LEU A 1 180 ? 41.437 3.121 -27.93 1 20.11 177 LEU A C 1
ATOM 2572 O O . LEU A 1 180 ? 40.318 3.234 -28.423 1 20.77 177 LEU A O 1
ATOM 2588 N N . ASP A 1 181 ? 42.479 2.61 -28.58 1 19.34 178 ASP A N 1
ATOM 2589 C CA . ASP A 1 181 ? 42.406 2.079 -29.945 1 18.66 178 ASP A CA 1
ATOM 2590 C C . ASP A 1 181 ? 42.011 0.621 -29.801 1 17.6 178 ASP A C 1
ATOM 2591 O O . ASP A 1 181 ? 42.827 -0.206 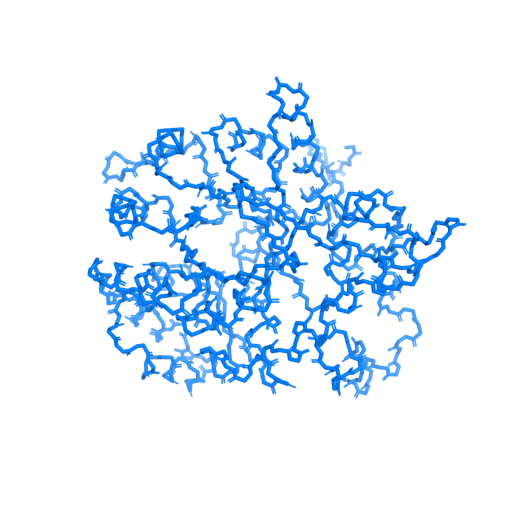-29.421 1 16.82 178 ASP A O 1
ATOM 2600 N N . LEU A 1 182 ? 40.755 0.331 -30.077 1 17 179 LEU A N 1
ATOM 2601 C CA . LEU A 1 182 ? 40.249 -1.017 -29.907 1 17.13 179 LEU A CA 1
ATOM 2602 C C . LEU A 1 182 ? 40.857 -1.977 -30.901 1 17.37 179 LEU A C 1
ATOM 2603 O O . LEU A 1 182 ? 40.995 -3.167 -30.588 1 17.78 179 LEU A O 1
ATOM 2619 N N . VAL A 1 183 ? 41.14 -1.533 -32.131 1 18.29 180 VAL A N 1
ATOM 2620 C CA . VAL A 1 183 ? 41.739 -2.415 -33.138 1 19.7 180 VAL A CA 1
ATOM 2621 C C . VAL A 1 183 ? 43.119 -2.865 -32.647 1 20.18 180 VAL A C 1
ATOM 2622 O O . VAL A 1 183 ? 43.438 -4.051 -32.643 1 20.46 180 VAL A O 1
ATOM 2635 N N . LYS A 1 184 ? 43.928 -1.913 -32.175 1 19.19 181 LYS A N 1
ATOM 2636 C CA . LYS A 1 184 ? 45.239 -2.228 -31.636 1 18.95 181 LYS A CA 1
ATOM 2637 C C . LYS A 1 184 ? 45.136 -3.133 -30.417 1 18.67 181 LYS A C 1
ATOM 2638 O O . LYS A 1 184 ? 45.887 -4.103 -30.322 1 18.55 181 LYS A O 1
ATOM 2657 N N . LEU A 1 185 ? 44.196 -2.876 -29.521 1 18.82 182 LEU A N 1
ATOM 2658 C CA . LEU A 1 185 ? 44.021 -3.706 -28.329 1 19.27 182 LEU A CA 1
ATOM 2659 C C . LEU A 1 185 ? 43.715 -5.163 -28.69 1 18.86 182 LEU A C 1
ATOM 2660 O O . LEU A 1 185 ? 44.357 -6.066 -28.172 1 18.7 182 LEU A O 1
ATOM 2676 N N . CYS A 1 186 ? 42.728 -5.404 -29.555 1 17.85 183 CYS A N 1
ATOM 2677 C CA . CYS A 1 186 ? 42.361 -6.75 -29.936 1 18.68 183 CYS A CA 1
ATOM 2678 C C . CYS A 1 186 ? 43.505 -7.471 -30.618 1 19.99 183 CYS A C 1
ATOM 2679 O O . CYS A 1 186 ? 43.717 -8.659 -30.367 1 21.23 183 CYS A O 1
ATOM 2687 N N . GLN A 1 187 ? 44.272 -6.757 -31.431 1 20.84 184 GLN A N 1
ATOM 2688 C CA . GLN A 1 187 ? 45.407 -7.348 -32.119 1 22.4 184 GLN A CA 1
ATOM 2689 C C . GLN A 1 187 ? 46.5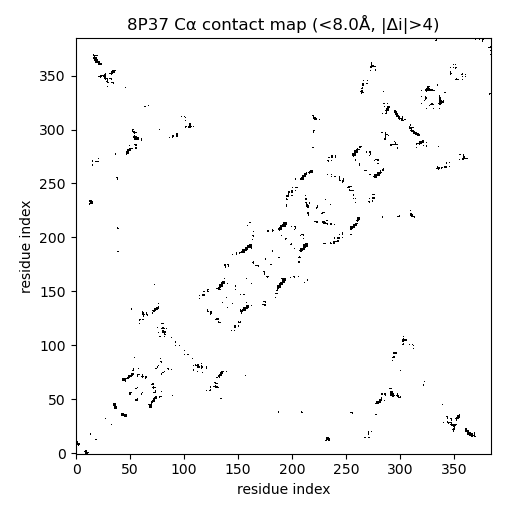33 -7.706 -31.143 1 23.88 184 GLN A C 1
ATOM 2690 O O . GLN A 1 187 ? 47.159 -8.763 -31.283 1 26.39 184 GLN A O 1
ATOM 2694 N N . GLU A 1 188 ? 46.813 -6.846 -30.174 1 22 185 GLU A N 1
ATOM 2695 C CA . GLU A 1 188 ? 47.948 -7.031 -29.263 1 22.32 185 GLU A CA 1
ATOM 2696 C C . GLU A 1 188 ? 47.688 -7.887 -28.033 1 21.43 185 GLU A C 1
ATOM 2697 O O . GLU A 1 188 ? 48.634 -8.44 -27.475 1 22.71 185 GLU A O 1
ATOM 2709 N N . MET A 1 189 ? 46.453 -7.952 -27.56 1 19.84 186 MET A N 1
ATOM 2710 C CA . MET A 1 189 ? 46.155 -8.76 -26.383 1 20.16 186 MET A CA 1
ATOM 2711 C C . MET A 1 189 ? 46.337 -10.233 -26.684 1 20.31 186 MET A C 1
ATOM 2712 O O . MET A 1 189 ? 45.913 -10.686 -27.746 1 21.6 186 MET A O 1
ATOM 2726 N N . PRO A 1 190 ? 46.94 -11.006 -25.783 1 19.92 187 PRO A N 1
ATOM 2727 C CA . PRO A 1 190 ? 47.146 -12.447 -26.089 1 20.75 187 PRO A CA 1
ATOM 2728 C C . PRO A 1 190 ? 45.917 -13.32 -25.878 1 21.06 187 PRO A C 1
ATOM 2729 O O . PRO A 1 190 ? 45.967 -14.514 -26.182 1 25.05 187 PRO A O 1
ATOM 2740 N N . MET A 1 191 ? 44.834 -12.749 -25.381 1 17.17 188 MET A N 1
ATOM 2741 C CA A MET A 1 191 ? 43.61 -13.479 -25.089 0.67 16.29 188 MET A CA 1
ATOM 2742 C CA B MET A 1 191 ? 43.605 -13.435 -25.035 0.33 16.28 188 MET A CA 1
ATOM 2743 C C . MET A 1 191 ? 42.432 -12.84 -25.822 1 15.59 188 MET A C 1
ATOM 2744 O O . MET A 1 191 ? 42.523 -11.692 -26.284 1 16.56 188 MET A O 1
ATOM 2771 N N . PRO A 1 192 ? 41.316 -13.553 -25.967 1 14.88 189 PRO A N 1
ATOM 2772 C CA . PRO A 1 192 ? 40.122 -12.938 -26.584 1 14.88 189 PRO A CA 1
ATOM 2773 C C . PRO A 1 192 ? 39.663 -11.696 -25.821 1 14.79 189 PRO A C 1
ATOM 2774 O O . PRO A 1 192 ? 39.685 -11.673 -24.581 1 14.08 189 PRO A O 1
ATOM 2785 N N . VAL A 1 193 ? 39.159 -10.694 -26.549 1 13.68 190 VAL A N 1
ATOM 2786 C CA . VAL A 1 193 ? 38.697 -9.443 -25.965 1 13.37 190 VAL A CA 1
ATOM 2787 C C . VAL A 1 193 ? 37.239 -9.24 -26.295 1 13.61 190 VAL A C 1
ATOM 2788 O O . VAL A 1 193 ? 36.858 -9.192 -27.462 1 14.55 190 VAL A O 1
ATOM 2801 N N . VAL A 1 194 ? 36.407 -9.2 -25.281 1 12.61 191 VAL A N 1
ATOM 2802 C CA . VAL A 1 194 ? 34.963 -8.97 -25.413 1 12.24 191 VAL A CA 1
ATOM 2803 C C . VAL A 1 194 ? 34.718 -7.462 -25.315 1 12.15 191 VAL A C 1
ATOM 2804 O O . VAL A 1 194 ? 35.315 -6.822 -24.451 1 13.49 191 VAL A O 1
ATOM 2817 N N . LEU A 1 195 ? 33.931 -6.859 -26.225 1 12.08 192 LEU A N 1
ATOM 2818 C CA . LEU A 1 195 ? 33.726 -5.396 -26.217 1 12.05 192 LEU A CA 1
ATOM 2819 C C . LEU A 1 195 ? 32.268 -5.078 -26.027 1 11.7 192 LEU A C 1
ATOM 2820 O O . LEU A 1 195 ? 31.377 -5.738 -26.595 1 11.58 192 LEU A O 1
ATOM 2836 N N . GLY A 1 196 ? 32.001 -4.038 -25.25 1 11.82 193 GLY A N 1
ATOM 2837 C CA . GLY A 1 196 ? 30.648 -3.544 -25.126 1 11.44 193 GLY A CA 1
ATOM 2838 C C . GLY A 1 196 ? 30.544 -2.406 -24.165 1 11.26 193 GLY A C 1
ATOM 2839 O O . GLY A 1 196 ? 31.573 -1.959 -23.625 1 12.08 193 GLY A O 1
ATOM 2843 N N . ASN A 1 197 ? 29.401 -1.772 -24.059 1 11.37 194 ASN A N 1
ATOM 2844 C CA . ASN A 1 197 ? 28.115 -2.244 -24.512 1 10.89 194 ASN A CA 1
ATOM 2845 C C . ASN A 1 197 ? 27.664 -1.441 -25.734 1 11.63 194 ASN A C 1
ATOM 2846 O O . ASN A 1 197 ? 28.144 -0.328 -26.005 1 13.08 194 ASN A O 1
ATOM 2857 N N . CYS A 1 198 ? 26.733 -2.025 -26.441 1 11.58 195 CYS A N 1
ATOM 2858 C CA . CYS A 1 198 ? 26.132 -1.4 -27.573 1 12.7 195 CYS A CA 1
ATOM 2859 C C . CYS A 1 198 ? 24.694 -1.863 -27.732 1 12.05 195 CYS A C 1
ATOM 2860 O O . CYS A 1 198 ? 24.264 -2.789 -27.04 1 12.08 195 CYS A O 1
ATOM 2868 N N . VAL A 1 199 ? 23.944 -1.204 -28.575 1 10.99 196 VAL A N 1
ATOM 2869 C CA . VAL A 1 199 ? 22.542 -1.565 -28.833 1 10.9 196 VAL A CA 1
ATOM 2870 C C . VAL A 1 199 ? 22.194 -1.444 -30.303 1 12.01 196 VAL A C 1
ATOM 2871 O O . VAL A 1 199 ? 21.008 -1.551 -30.634 1 12.9 196 VAL A O 1
ATOM 2884 N N . THR A 1 200 ? 23.134 -1.158 -31.189 1 11.4 197 THR A N 1
ATOM 2885 C CA . THR A 1 200 ? 22.828 -0.957 -32.616 1 11.69 197 THR A CA 1
ATOM 2886 C C . THR A 1 200 ? 23.625 -1.871 -33.505 1 11.9 197 THR A C 1
ATOM 2887 O O . THR A 1 200 ? 24.76 -2.291 -33.207 1 12.01 197 THR A O 1
ATOM 2898 N N . TYR A 1 201 ? 23.045 -2.081 -34.704 1 12.13 198 TYR A N 1
ATOM 2899 C CA . TYR A 1 201 ? 23.701 -2.838 -35.761 1 12.42 198 TYR A CA 1
ATOM 2900 C C . TYR A 1 201 ? 25.025 -2.199 -36.149 1 13.93 198 TYR A C 1
ATOM 2901 O O . TYR A 1 201 ? 26.01 -2.896 -36.289 1 12.83 198 TYR A O 1
ATOM 2919 N N . GLU A 1 202 ? 25.042 -0.873 -36.334 1 13.47 199 GLU A N 1
ATOM 2920 C CA . GLU A 1 202 ? 26.227 -0.21 -36.848 1 13.69 199 GLU A CA 1
ATOM 2921 C C . GLU A 1 202 ? 27.392 -0.326 -35.889 1 13.12 199 GLU A C 1
ATOM 2922 O O . GLU A 1 202 ? 28.523 -0.618 -36.323 1 14.79 199 GLU A O 1
ATOM 2934 N N . VAL A 1 203 ? 27.16 -0.144 -34.59 1 12.75 200 VAL A N 1
ATOM 2935 C CA . VAL A 1 203 ? 28.223 -0.214 -33.61 1 13.08 200 VAL A CA 1
ATOM 2936 C C . VAL A 1 203 ? 28.679 -1.629 -33.364 1 12.55 200 VAL A C 1
ATOM 2937 O O . VAL A 1 203 ? 29.882 -1.909 -33.385 1 13.24 200 VAL A O 1
ATOM 2950 N N . SER A 1 204 ? 27.752 -2.568 -33.228 1 12.3 201 SER A N 1
ATOM 2951 C CA . SER A 1 204 ? 28.13 -3.965 -33.054 1 12.25 201 SER A CA 1
ATOM 2952 C C . SER A 1 204 ? 28.983 -4.46 -34.226 1 12.66 201 SER A C 1
ATOM 2953 O O . SER A 1 204 ? 30.007 -5.106 -34.007 1 12.77 201 SER A O 1
ATOM 2961 N N . LEU A 1 205 ? 28.623 -4.103 -35.459 1 12.94 202 LEU A N 1
ATOM 2962 C CA . LEU A 1 205 ? 29.411 -4.465 -36.615 1 13.86 202 LEU A CA 1
ATOM 2963 C C . LEU A 1 205 ? 30.82 -3.886 -36.551 1 14.12 202 LEU A C 1
ATOM 2964 O O . LEU A 1 205 ? 31.811 -4.578 -36.869 1 14.53 202 LEU A O 1
ATOM 2980 N N . GLU A 1 206 ? 30.947 -2.627 -36.125 1 13.65 203 GLU A N 1
ATOM 2981 C CA . GLU A 1 206 ? 32.252 -2.014 -35.971 1 13.93 203 GLU A CA 1
ATOM 2982 C C . GLU A 1 206 ? 33.104 -2.648 -34.892 1 14.68 203 GLU A C 1
ATOM 2983 O O . GLU A 1 206 ? 34.321 -2.82 -35.065 1 14.3 203 GLU A O 1
ATOM 2995 N N . LEU A 1 207 ? 32.484 -3.031 -33.8 1 13.33 204 LEU A N 1
ATOM 2996 C CA . LEU A 1 207 ? 33.203 -3.738 -32.732 1 13.2 204 LEU A CA 1
ATOM 2997 C C . LEU A 1 207 ? 33.712 -5.094 -33.224 1 13.39 204 LEU A C 1
ATOM 2998 O O . LEU A 1 207 ? 34.842 -5.509 -32.92 1 13.59 204 LEU A O 1
ATOM 3014 N N . MET A 1 208 ? 32.877 -5.794 -34.014 1 13.37 205 MET A N 1
ATOM 3015 C CA . MET A 1 208 ? 33.28 -7.084 -34.573 1 13.59 205 MET A CA 1
ATOM 3016 C C . MET A 1 208 ? 34.449 -6.872 -35.548 1 14.49 205 MET A C 1
ATOM 3017 O O . MET A 1 208 ? 35.451 -7.587 -35.5 1 15.05 205 MET A O 1
ATOM 3031 N N . ARG A 1 209 ? 34.348 -5.857 -36.42 1 14.4 206 ARG A N 1
ATOM 3032 C CA . ARG A 1 209 ? 35.418 -5.555 -37.362 1 15.42 206 ARG A CA 1
ATOM 3033 C C . ARG A 1 209 ? 36.701 -5.144 -36.671 1 16.15 206 ARG A C 1
ATOM 3034 O O . ARG A 1 209 ? 37.787 -5.407 -37.211 1 18.07 206 ARG A O 1
ATOM 3055 N N . ALA A 1 210 ? 36.613 -4.574 -35.476 1 14.8 207 ALA A N 1
ATOM 3056 C CA . ALA A 1 210 ? 37.805 -4.197 -34.717 1 16.05 207 ALA A CA 1
ATOM 3057 C C . ALA A 1 210 ? 38.513 -5.409 -34.096 1 15.49 207 ALA A C 1
ATOM 3058 O O . ALA A 1 210 ? 39.666 -5.254 -33.656 1 16.49 207 ALA A O 1
ATOM 3065 N N . GLY A 1 211 ? 37.859 -6.572 -34.046 1 15.49 208 GLY A N 1
ATOM 3066 C CA . GLY A 1 211 ? 38.482 -7.782 -33.53 1 14.78 208 GLY A CA 1
ATOM 3067 C C . GLY A 1 211 ? 37.851 -8.348 -32.278 1 14.38 208 GLY A C 1
ATOM 3068 O O . GLY A 1 211 ? 38.4 -9.28 -31.69 1 14.89 208 GLY A O 1
ATOM 3072 N N . ALA A 1 212 ? 36.647 -7.876 -31.884 1 13.82 209 ALA A N 1
ATOM 3073 C CA . ALA A 1 212 ? 35.955 -8.408 -30.707 1 13.37 209 ALA A CA 1
ATOM 3074 C C . ALA A 1 212 ? 35.762 -9.915 -30.81 1 13.48 209 ALA A C 1
ATOM 3075 O O . ALA A 1 212 ? 35.396 -10.43 -31.87 1 14.48 209 ALA A O 1
ATOM 3082 N N . ALA A 1 213 ? 35.963 -10.593 -29.7 1 13.21 210 ALA A N 1
ATOM 3083 C CA . ALA A 1 213 ? 35.65 -12.009 -29.587 1 13.28 210 ALA A CA 1
ATOM 3084 C C . ALA A 1 213 ? 34.169 -12.258 -29.265 1 12.79 210 ALA A C 1
ATOM 3085 O O . ALA A 1 213 ? 33.663 -13.372 -29.432 1 12.71 210 ALA A O 1
ATOM 3092 N N . ALA A 1 214 ? 33.491 -11.263 -28.759 1 12.44 211 ALA A N 1
ATOM 3093 C CA . ALA A 1 214 ? 32.063 -11.269 -28.433 1 12.07 211 ALA A CA 1
ATOM 3094 C C . ALA A 1 214 ? 31.672 -9.823 -28.21 1 11.9 211 ALA A C 1
ATOM 3095 O O . ALA A 1 214 ? 32.573 -8.973 -27.957 1 12.03 211 ALA A O 1
ATOM 3102 N N . VAL A 1 215 ? 30.379 -9.499 -28.324 1 11.65 212 VAL A N 1
ATOM 3103 C CA A VAL A 1 215 ? 29.87 -8.141 -28.092 0.82 11.63 212 VAL A CA 1
ATOM 3104 C CA B VAL A 1 215 ? 29.876 -8.161 -28.1 0.18 11.54 212 VAL A CA 1
ATOM 3105 C C . VAL A 1 215 ? 28.809 -8.224 -27.007 1 11.2 212 VAL A C 1
ATOM 3106 O O . VAL A 1 215 ? 27.97 -9.155 -26.977 1 11.22 212 VAL A O 1
ATOM 3129 N N . LEU A 1 216 ? 28.797 -7.245 -26.118 1 11.04 213 LEU A N 1
ATOM 3130 C CA . LEU A 1 216 ? 27.852 -7.107 -25.043 1 10.77 213 LEU A CA 1
ATOM 3131 C C . LEU A 1 216 ? 26.764 -6.11 -25.449 1 11.09 213 LEU A C 1
ATOM 3132 O O . LEU A 1 216 ? 27.087 -4.966 -25.85 1 10.9 213 LEU A O 1
ATOM 3148 N N . VAL A 1 217 ? 25.518 -6.561 -25.392 1 10.51 214 VAL A N 1
ATOM 3149 C CA . VAL A 1 217 ? 24.379 -5.764 -25.786 1 10.46 214 VAL A CA 1
ATOM 3150 C C . VAL A 1 217 ? 23.586 -5.34 -24.569 1 10.54 214 VAL A C 1
ATOM 3151 O O . VAL A 1 217 ? 23.097 -6.165 -23.796 1 10.79 214 VAL A O 1
ATOM 3164 N N . GLY A 1 218 ? 23.356 -4.018 -24.446 1 10.73 215 GLY A N 1
ATOM 3165 C CA . GLY A 1 218 ? 22.443 -3.506 -23.444 1 11.13 215 GLY A CA 1
ATOM 3166 C C . GLY A 1 218 ? 22.875 -2.198 -22.85 1 10.53 215 GLY A C 1
ATOM 3167 O O . GLY A 1 218 ? 24.017 -2.061 -22.38 1 11.09 215 GLY A O 1
ATOM 3171 N N . ILE A 1 219 ? 21.988 -1.21 -22.86 1 11.04 216 ILE A N 1
ATOM 3172 C CA . ILE A 1 219 ? 22.218 0.071 -22.219 1 11.72 216 ILE A CA 1
ATOM 3173 C C . ILE A 1 219 ? 21.056 0.316 -21.294 1 11.3 216 ILE A C 1
ATOM 3174 O O . ILE A 1 219 ? 19.946 0.565 -21.757 1 11.13 216 ILE A O 1
ATOM 3190 N N . GLY A 1 220 ? 21.296 0.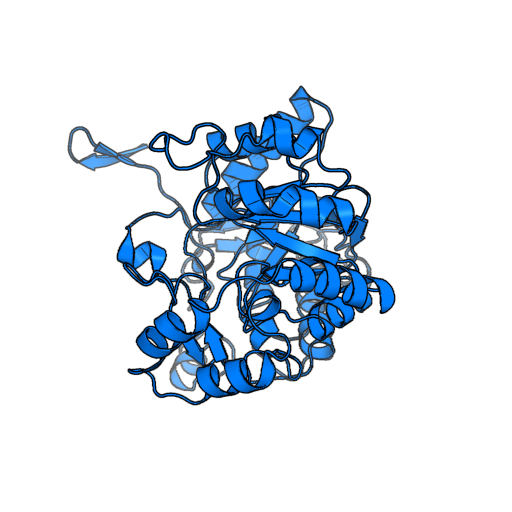247 -19.988 1 10.64 217 GLY A N 1
ATOM 3191 C CA . GLY A 1 220 ? 20.282 0.52 -19.007 1 11.4 217 GLY A CA 1
ATOM 3192 C C . GLY A 1 220 ? 19.218 -0.485 -18.63 1 10.67 217 GLY A C 1
ATOM 3193 O O . GLY A 1 220 ? 18.385 -0.079 -17.836 1 10.84 217 GLY A O 1
ATOM 3197 N N . PRO A 1 221 ? 19.154 -1.751 -19.129 1 9.93 218 PRO A N 1
ATOM 3198 C CA . PRO A 1 221 ? 18.102 -2.649 -18.629 1 9.93 218 PRO A CA 1
ATOM 3199 C C . PRO A 1 221 ? 18.324 -3.145 -17.205 1 11.14 218 PRO A C 1
ATOM 3200 O O . PRO A 1 221 ? 17.426 -3.766 -16.655 1 11.61 218 PRO A O 1
ATOM 3211 N N . GLY A 1 222 ? 19.51 -2.918 -16.622 1 10.8 219 GLY A N 1
ATOM 3212 C CA . GLY A 1 222 ? 19.858 -3.544 -15.343 1 11.07 219 GLY A CA 1
ATOM 3213 C C . GLY A 1 222 ? 18.948 -3.267 -14.186 1 10.75 219 GLY A C 1
ATOM 3214 O O . GLY A 1 222 ? 18.43 -2.158 -14.019 1 11.19 219 GLY A O 1
ATOM 3218 N N . ALA A 1 223 ? 18.85 -4.255 -13.308 1 11.29 220 ALA A N 1
ATOM 3219 C CA . ALA A 1 223 ? 18.074 -4.099 -12.094 1 10.86 220 ALA A CA 1
ATOM 3220 C C . ALA A 1 223 ? 18.622 -3.01 -11.163 1 10.79 220 ALA A C 1
ATOM 3221 O O . ALA A 1 223 ? 17.858 -2.427 -10.372 1 10.76 220 ALA A O 1
ATOM 3228 N N . ALA A 1 224 ? 19.928 -2.753 -11.214 1 10.57 221 ALA A N 1
ATOM 3229 C CA . ALA A 1 224 ? 20.559 -1.726 -10.379 1 12.11 221 ALA A CA 1
ATOM 3230 C C . ALA A 1 224 ? 21.024 -0.534 -11.231 1 11.8 221 ALA A C 1
ATOM 3231 O O . ALA A 1 224 ? 21.865 0.273 -10.811 1 12.46 221 ALA A O 1
ATOM 3238 N N . SER A 1 225 ? 20.453 -0.394 -12.461 1 11 222 SER A N 1
ATOM 3239 C CA . SER A 1 225 ? 20.796 0.644 -13.387 1 10.31 222 SER A CA 1
ATOM 3240 C C . SER A 1 225 ? 19.887 1.829 -13.274 1 10.65 222 SER A C 1
ATOM 3241 O O . SER A 1 225 ? 18.677 1.685 -13.201 1 11.37 222 SER A O 1
ATOM 3249 N N . THR A 1 226 ? 20.482 3.033 -13.312 1 10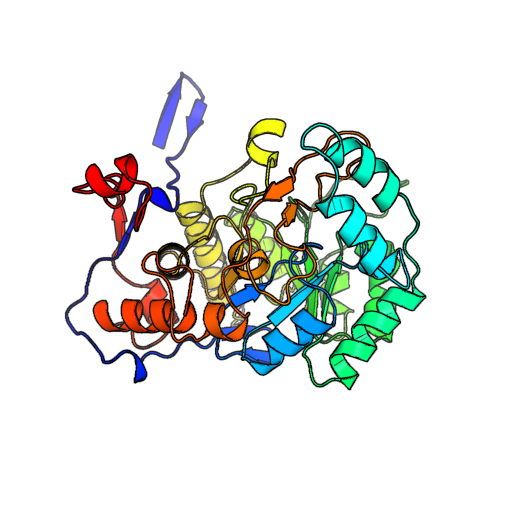.68 223 THR A N 1
ATOM 3250 C CA . THR A 1 226 ? 19.673 4.265 -13.416 1 10.66 223 THR A CA 1
ATOM 3251 C C . THR A 1 226 ? 20.043 5.078 -14.652 1 10.69 223 THR A C 1
ATOM 3252 O O . THR A 1 226 ? 19.484 6.158 -14.825 1 10.82 223 THR A O 1
ATOM 3263 N N . SER A 1 227 ? 20.872 4.55 -15.567 1 10.59 224 SER A N 1
ATOM 3264 C CA . SER A 1 227 ? 21.273 5.301 -16.764 1 10.85 224 SER A CA 1
ATOM 3265 C C . SER A 1 227 ? 20.15 5.784 -17.645 1 11.24 224 SER A C 1
ATOM 3266 O O . SER A 1 227 ? 20.245 6.867 -18.215 1 10.85 224 SER A O 1
ATOM 3274 N N . ARG A 1 228 ? 19.069 5.007 -17.776 1 10.57 225 ARG A N 1
ATOM 3275 C CA . ARG A 1 228 ? 17.979 5.418 -18.625 1 10.76 225 ARG A CA 1
ATOM 3276 C C . ARG A 1 228 ? 17.271 6.648 -18.045 1 10.82 225 ARG A C 1
ATOM 3277 O O . ARG A 1 228 ? 16.872 7.54 -18.77 1 11.09 225 ARG A O 1
ATOM 3298 N N . GLY A 1 229 ? 17.15 6.74 -16.728 1 10.86 226 GLY A N 1
ATOM 3299 C CA . GLY A 1 229 ? 16.569 7.903 -16.058 1 12.68 226 GLY A CA 1
ATOM 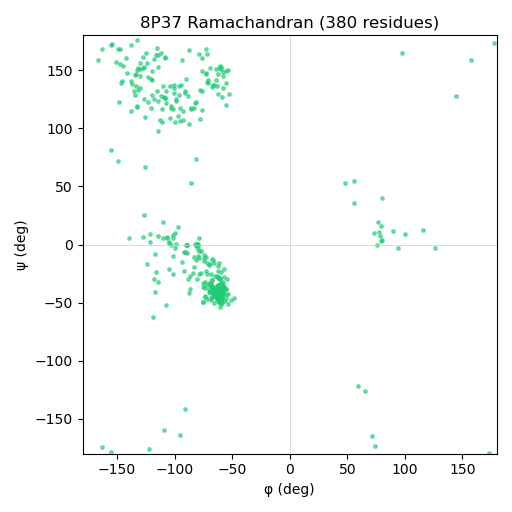3300 C C . GLY A 1 229 ? 17.495 9.094 -16.077 1 11.26 226 GLY A C 1
ATOM 3301 O O . GLY A 1 229 ? 17.053 10.224 -16.241 1 11.69 226 GLY A O 1
ATOM 3305 N N . VAL A 1 230 ? 18.809 8.85 -15.932 1 11.2 227 VAL A N 1
ATOM 3306 C CA . VAL A 1 230 ? 19.771 9.958 -15.901 1 11.41 227 VAL A CA 1
ATOM 3307 C C . VAL A 1 230 ? 20.021 10.559 -17.273 1 11.51 227 VAL A C 1
ATOM 3308 O O . VAL A 1 230 ? 20.171 11.78 -17.4 1 11.76 227 VAL A O 1
ATOM 3321 N N . LEU A 1 231 ? 20.039 9.71 -18.297 1 11.34 228 LEU A N 1
ATOM 3322 C CA . LEU A 1 231 ? 20.459 10.11 -19.653 1 11.45 228 LEU A CA 1
ATOM 3323 C C . LEU A 1 231 ? 19.415 10.039 -20.724 1 11.44 228 LEU A C 1
ATOM 3324 O O . LEU A 1 231 ? 19.566 10.643 -21.779 1 11.62 228 LEU A O 1
ATOM 3340 N N . GLY A 1 232 ? 18.378 9.214 -20.543 1 11.27 229 GLY A N 1
ATOM 3341 C CA . GLY A 1 232 ? 17.36 9.002 -21.57 1 11.28 229 GLY A CA 1
ATOM 3342 C C . GLY A 1 232 ? 17.781 8.067 -22.682 1 11.59 229 GLY A C 1
ATOM 3343 O O . GLY A 1 232 ? 17.042 7.936 -23.663 1 11.29 229 GLY A O 1
ATOM 3347 N N . VAL A 1 233 ? 18.953 7.426 -22.542 1 11.17 230 VAL A N 1
ATOM 3348 C CA . VAL A 1 233 ? 19.546 6.604 -23.573 1 11.07 230 VAL A CA 1
ATOM 3349 C C . VAL A 1 233 ? 19.22 5.142 -23.361 1 11.08 230 VAL A C 1
ATOM 3350 O O . VAL A 1 233 ? 19.396 4.638 -22.266 1 11.99 230 VAL A O 1
ATOM 3363 N N . GLY A 1 234 ? 18.863 4.444 -24.438 1 11.4 231 GLY A N 1
ATOM 3364 C CA . GLY A 1 234 ? 18.727 3.003 -24.391 1 12.54 231 GLY A CA 1
ATOM 3365 C C . GLY A 1 234 ? 17.838 2.499 -25.482 1 12.45 231 GLY A C 1
ATOM 3366 O O . GLY A 1 234 ? 16.992 3.225 -25.982 1 12.79 231 GLY A O 1
ATOM 3370 N N . VAL A 1 235 ? 17.979 1.227 -25.807 1 12.12 232 VAL A N 1
ATOM 3371 C CA . VAL A 1 235 ? 17.085 0.527 -26.714 1 10.62 232 VAL A CA 1
ATOM 3372 C C . VAL A 1 235 ? 16.642 -0.704 -25.946 1 12.01 232 VAL A C 1
ATOM 3373 O O . VAL A 1 235 ? 17.514 -1.51 -25.614 1 12.73 232 VAL A O 1
ATOM 3386 N N . PRO A 1 236 ? 15.359 -0.979 -25.761 1 11.77 233 PRO A N 1
ATOM 3387 C CA . PRO A 1 236 ? 14.934 -2.213 -25.059 1 12.11 233 PRO A CA 1
ATOM 3388 C C . PRO A 1 236 ? 15.542 -3.481 -25.66 1 11.23 233 PRO A C 1
ATOM 3389 O O . PRO A 1 236 ? 15.817 -3.554 -26.881 1 11.03 233 PRO A O 1
ATOM 3400 N N . GLN A 1 237 ? 15.743 -4.47 -24.814 1 10.57 234 GLN A N 1
ATOM 3401 C CA . GLN A 1 237 ? 16.634 -5.572 -25.108 1 11.23 234 GLN A CA 1
ATOM 3402 C C . GLN A 1 237 ? 16.267 -6.394 -26.343 1 11.4 234 GLN A C 1
ATOM 3403 O O . GLN A 1 237 ? 17.134 -6.602 -27.214 1 12 234 GLN A O 1
ATOM 3417 N N . PRO A 1 238 ? 15.056 -6.922 -26.501 1 10.37 235 PRO A N 1
ATOM 3418 C CA . PRO A 1 238 ? 14.758 -7.711 -27.714 1 10.52 235 PRO A CA 1
ATOM 3419 C C . PRO A 1 238 ? 15.18 -7.031 -29.006 1 10.85 235 PRO A C 1
ATOM 3420 O O . PRO A 1 238 ? 15.776 -7.643 -29.901 1 11.03 235 PRO A O 1
ATOM 3431 N N . THR A 1 239 ? 14.864 -5.747 -29.154 1 10.72 236 THR A N 1
ATOM 3432 C CA . THR A 1 239 ? 15.208 -5.011 -30.371 1 10.91 236 THR A CA 1
ATOM 3433 C C . THR A 1 239 ? 16.731 -4.847 -30.486 1 11.15 236 THR A C 1
ATOM 3434 O O . THR A 1 239 ? 17.286 -5.047 -31.56 1 11.15 236 THR A O 1
ATOM 3445 N N . ALA A 1 240 ? 17.403 -4.468 -29.401 1 10.7 237 ALA A N 1
ATOM 3446 C CA . ALA A 1 240 ? 18.874 -4.277 -29.414 1 10.71 237 ALA A CA 1
ATOM 3447 C C . ALA A 1 240 ? 19.553 -5.604 -29.801 1 10.76 237 ALA A C 1
ATOM 3448 O O . ALA A 1 240 ? 20.473 -5.638 -30.624 1 10.93 237 ALA A O 1
ATOM 3455 N N . ILE A 1 241 ? 19.121 -6.707 -29.195 1 10.64 238 ILE A N 1
ATOM 3456 C CA . ILE A 1 241 ? 19.705 -8.025 -29.427 1 10.69 238 ILE A CA 1
ATOM 3457 C C . ILE A 1 241 ? 19.53 -8.391 -30.871 1 10.95 238 ILE A C 1
ATOM 3458 O O . ILE A 1 241 ? 20.485 -8.856 -31.495 1 11.73 238 ILE A O 1
ATOM 3474 N N . ALA A 1 242 ? 18.314 -8.249 -31.404 1 11.07 239 ALA A N 1
ATOM 3475 C CA . ALA A 1 242 ? 18.065 -8.634 -32.796 1 11.36 239 ALA A CA 1
ATOM 3476 C C . ALA A 1 242 ? 18.941 -7.833 -33.751 1 11.89 239 ALA A C 1
ATOM 3477 O O . ALA A 1 242 ? 19.533 -8.41 -34.681 1 12.42 239 ALA A O 1
ATOM 3484 N N . ASP A 1 243 ? 19.034 -6.524 -33.545 1 11.48 240 ASP A N 1
ATOM 3485 C CA . ASP A 1 243 ? 19.838 -5.687 -34.424 1 11.78 240 ASP A CA 1
ATOM 3486 C C . ASP A 1 243 ? 21.33 -6.088 -34.398 1 12.5 240 ASP A C 1
ATOM 3487 O O . ASP A 1 243 ? 21.999 -6.116 -35.447 1 12.63 240 ASP A O 1
ATOM 3496 N N . CYS A 1 244 ? 21.843 -6.401 -33.218 1 11.52 241 CYS A N 1
ATOM 3497 C CA . CYS A 1 244 ? 23.246 -6.805 -33.044 1 11.66 241 CYS A CA 1
ATOM 3498 C C . CYS A 1 244 ? 23.498 -8.219 -33.556 1 12.45 241 CYS A C 1
ATOM 3499 O O . CYS A 1 244 ? 24.604 -8.511 -34.082 1 12.63 241 CYS A O 1
ATOM 3507 N N . ALA A 1 245 ? 22.505 -9.106 -33.455 1 11.63 242 ALA A N 1
ATOM 3508 C CA . ALA A 1 245 ? 22.632 -10.448 -34.012 1 11.81 242 ALA A CA 1
ATOM 3509 C C . ALA A 1 245 ? 22.665 -10.376 -35.542 1 12.19 242 ALA A C 1
ATOM 3510 O O . ALA A 1 245 ? 23.331 -11.205 -36.172 1 12.45 242 ALA A O 1
ATOM 3517 N N . ALA A 1 246 ? 21.955 -9.426 -36.145 1 12.48 243 ALA A N 1
ATOM 3518 C CA . ALA A 1 246 ? 22.004 -9.229 -37.586 1 12.68 243 ALA A CA 1
ATOM 3519 C C . ALA A 1 246 ? 23.422 -8.779 -37.986 1 12.91 243 ALA A C 1
ATOM 3520 O O . ALA A 1 246 ? 23.939 -9.245 -39.005 1 13.65 243 ALA A O 1
ATOM 3527 N N . ALA A 1 247 ? 24.069 -7.928 -37.182 1 12.72 244 ALA A N 1
ATOM 3528 C CA . ALA A 1 247 ? 25.44 -7.543 -37.432 1 12.95 244 ALA A CA 1
ATOM 3529 C C . ALA A 1 247 ? 26.369 -8.758 -37.342 1 13.05 244 ALA A C 1
ATOM 3530 O O . ALA A 1 247 ? 27.221 -8.935 -38.197 1 13.44 244 ALA A O 1
ATOM 3537 N N . ARG A 1 248 ? 26.203 -9.617 -36.332 1 12.75 245 ARG A N 1
ATOM 3538 C CA . ARG A 1 248 ? 26.96 -10.862 -36.208 1 12.86 245 ARG A CA 1
ATOM 3539 C C . ARG A 1 248 ? 26.828 -11.675 -37.497 1 13.84 245 ARG A C 1
ATOM 3540 O O . ARG A 1 248 ? 27.819 -12.173 -37.999 1 13.57 245 ARG A O 1
ATOM 3561 N N . ASP A 1 249 ? 25.597 -11.894 -37.955 1 13.34 246 ASP A N 1
ATOM 3562 C CA . ASP A 1 249 ? 25.367 -12.742 -39.126 1 14.25 246 ASP A CA 1
ATOM 3563 C C . ASP A 1 249 ? 25.988 -12.123 -40.386 1 14.68 246 ASP A C 1
ATOM 3564 O O . ASP A 1 249 ? 26.585 -12.852 -41.175 1 14.98 246 ASP A O 1
ATOM 3573 N N . ASP A 1 250 ? 25.919 -10.794 -40.544 1 14.22 247 ASP A N 1
ATOM 3574 C CA . ASP A 1 250 ? 26.545 -10.136 -41.69 1 14.77 247 ASP A CA 1
ATOM 3575 C C . ASP A 1 250 ? 28.07 -10.206 -41.593 1 15.46 247 ASP A C 1
ATOM 3576 O O . ASP A 1 250 ? 28.744 -10.454 -42.585 1 15.48 247 ASP A O 1
ATOM 3585 N N . TYR A 1 251 ? 28.623 -10.015 -40.416 1 14.53 248 TYR A N 1
ATOM 3586 C CA . TYR A 1 251 ? 30.06 -10.12 -40.205 1 14.61 248 TYR A CA 1
ATOM 3587 C C . TYR A 1 251 ? 30.554 -11.541 -40.494 1 15.33 248 TYR A C 1
ATOM 3588 O O . TYR A 1 251 ? 31.629 -11.723 -41.028 1 16.47 248 TYR A O 1
ATOM 3606 N N . LEU A 1 252 ? 29.767 -12.553 -40.156 1 14.62 249 LEU A N 1
ATOM 3607 C CA . LEU A 1 252 ? 30.108 -13.943 -40.417 1 14.86 249 LEU A CA 1
ATOM 3608 C C . LEU A 1 252 ? 30.154 -14.176 -41.923 1 16.06 249 LEU A C 1
ATOM 3609 O O . LEU A 1 252 ? 31.042 -14.884 -42.387 1 17.55 249 LEU A O 1
ATOM 3625 N N . GLN A 1 253 ? 29.201 -13.635 -42.664 1 17.02 250 GLN A N 1
ATOM 3626 C CA . GLN A 1 253 ? 29.208 -13.788 -44.124 1 19.77 250 GLN A CA 1
ATOM 3627 C C . GLN A 1 253 ? 30.401 -13.063 -44.732 1 20.88 250 GLN A C 1
ATOM 3628 O O . GLN A 1 253 ? 30.988 -13.552 -45.712 1 21.64 250 GLN A O 1
ATOM 3632 N N . GLU A 1 254 ? 30.779 -11.887 -44.211 1 20.92 251 GLU A N 1
ATOM 3633 C CA . GLU A 1 254 ? 31.861 -11.073 -44.751 1 21.79 251 GLU A CA 1
ATOM 3634 C C . GLU A 1 254 ? 33.24 -11.665 -44.445 1 21.99 251 GLU A C 1
ATOM 3635 O O . GLU A 1 254 ? 34.146 -11.515 -45.249 1 22.95 251 GLU A O 1
ATOM 3647 N N . THR A 1 255 ? 33.425 -12.308 -43.275 1 21.35 252 THR A N 1
ATOM 3648 C CA . THR A 1 255 ? 34.741 -12.776 -42.844 1 20.47 252 THR A CA 1
ATOM 3649 C C . THR A 1 255 ? 34.922 -14.257 -42.505 1 20.71 252 THR A C 1
ATOM 3650 O O . THR A 1 255 ? 36.061 -14.691 -42.369 1 21.79 252 THR A O 1
ATOM 3661 N N . GLY A 1 256 ? 33.833 -14.986 -42.283 1 18.8 253 GLY A N 1
ATOM 3662 C CA . GLY A 1 256 ? 33.861 -16.351 -41.792 1 18.27 253 GLY A CA 1
ATOM 3663 C C . GLY A 1 256 ? 34.066 -16.44 -40.288 1 18.75 253 GLY A C 1
ATOM 3664 O O . GLY A 1 256 ? 34.122 -17.542 -39.749 1 20.33 253 GLY A O 1
ATOM 3668 N N . ARG A 1 257 ? 34.117 -15.308 -39.575 1 17.2 254 ARG A N 1
ATOM 3669 C CA . ARG A 1 257 ? 34.353 -15.304 -38.14 1 15.68 254 ARG A CA 1
ATOM 3670 C C . ARG A 1 257 ? 33.024 -15.126 -37.427 1 14.62 254 ARG A C 1
ATOM 3671 O O . ARG A 1 257 ? 32.234 -14.257 -37.795 1 14.84 254 ARG A O 1
ATOM 3692 N N . TYR A 1 258 ? 32.799 -15.936 -36.396 1 14.39 255 TYR A N 1
ATOM 3693 C CA . TYR A 1 258 ? 31.576 -15.902 -35.608 1 14.18 255 TYR A CA 1
ATOM 3694 C C . TYR A 1 258 ? 31.841 -15.151 -34.31 1 13.49 255 TYR A C 1
ATOM 3695 O O . TYR A 1 258 ? 32.651 -15.562 -33.483 1 15.38 255 TYR A O 1
ATOM 3713 N N . VAL A 1 259 ? 31.154 -14.038 -34.135 1 13.21 256 VAL A N 1
ATOM 3714 C CA . VAL A 1 259 ? 31.279 -13.231 -32.923 1 12.97 256 VAL A CA 1
ATOM 3715 C C . VAL A 1 259 ? 30.022 -13.294 -32.106 1 12.47 256 VAL A C 1
ATOM 3716 O O . VAL A 1 259 ? 29.043 -12.589 -32.419 1 12.43 256 VAL A O 1
ATOM 3729 N N . PRO A 1 260 ? 30.019 -14.036 -30.984 1 12.29 257 PRO A N 1
ATOM 3730 C CA . PRO A 1 260 ? 28.788 -14.148 -30.19 1 11.96 257 PRO A CA 1
ATOM 3731 C C . PRO A 1 260 ? 28.281 -12.833 -29.625 1 11.77 257 PRO A C 1
ATOM 3732 O O . PRO A 1 260 ? 29.019 -11.915 -29.251 1 11.66 257 PRO A O 1
ATOM 3743 N N . VAL A 1 261 ? 26.974 -12.772 -29.548 1 11.46 258 VAL A N 1
ATOM 3744 C CA . VAL A 1 261 ? 26.188 -11.65 -29.049 1 11.42 258 VAL A CA 1
ATOM 3745 C C . VAL A 1 261 ? 25.722 -12.028 -27.657 1 11.33 258 VAL A C 1
ATOM 3746 O O . VAL A 1 261 ? 25.037 -13.039 -27.498 1 11.88 258 VAL A O 1
ATOM 3759 N N . ILE A 1 262 ? 26.108 -11.267 -26.672 1 11.03 259 ILE A N 1
ATOM 3760 C CA . ILE A 1 262 ? 25.738 -11.519 -25.263 1 10.64 259 ILE A CA 1
ATOM 3761 C C . ILE A 1 262 ? 24.718 -10.464 -24.84 1 10.56 259 ILE A C 1
ATOM 3762 O O . ILE A 1 262 ? 25.011 -9.256 -24.833 1 11.06 259 ILE A O 1
ATOM 3778 N N . ALA A 1 263 ? 23.551 -10.917 -24.418 1 10.33 260 ALA A N 1
ATOM 3779 C CA . ALA A 1 263 ? 22.492 -10.016 -23.924 1 10.18 260 ALA A CA 1
ATOM 3780 C C . ALA A 1 263 ? 22.793 -9.728 -22.484 1 10.44 260 ALA A C 1
ATOM 3781 O O . ALA A 1 263 ? 22.834 -10.643 -21.692 1 10.97 260 ALA A O 1
ATOM 3788 N N . ASP A 1 264 ? 23.041 -8.473 -22.146 1 10.23 261 ASP A N 1
ATOM 3789 C CA . ASP A 1 264 ? 23.524 -8.098 -20.837 1 10.01 261 ASP A CA 1
ATOM 3790 C C . ASP A 1 264 ? 22.553 -7.289 -20.004 1 10.1 261 ASP A C 1
ATOM 3791 O O . ASP A 1 264 ? 22.279 -6.125 -20.292 1 11.38 261 ASP A O 1
ATOM 3800 N N . GLY A 1 265 ? 21.979 -7.927 -18.973 1 10.42 262 GLY A N 1
ATOM 3801 C CA . GLY A 1 265 ? 21.201 -7.251 -17.94 1 11.16 262 GLY A CA 1
ATOM 3802 C C . GLY A 1 265 ? 19.703 -7.254 -18.106 1 10.53 262 GLY A C 1
ATOM 3803 O O . GLY A 1 265 ? 19.172 -7.555 -19.176 1 11.18 262 GLY A O 1
ATOM 3807 N N . GLY A 1 266 ? 19.046 -6.927 -17.016 1 10.81 263 GLY A N 1
ATOM 3808 C CA . GLY A 1 266 ? 17.598 -6.867 -17.005 1 10.33 263 GLY A CA 1
ATOM 3809 C C . GLY A 1 266 ? 16.908 -8.204 -16.93 1 11 263 GLY A C 1
ATOM 3810 O O . GLY A 1 266 ? 15.694 -8.276 -17.074 1 12.71 263 GLY A O 1
ATOM 3814 N N . ILE A 1 267 ? 17.663 -9.247 -16.666 1 10.74 264 ILE A N 1
ATOM 3815 C CA . ILE A 1 267 ? 17.144 -10.632 -16.588 1 10.98 264 ILE A CA 1
ATOM 3816 C C . ILE A 1 267 ? 16.983 -10.981 -15.134 1 11.69 264 ILE A C 1
ATOM 3817 O O . ILE A 1 267 ? 17.939 -10.881 -14.346 1 11.4 264 ILE A O 1
ATOM 3833 N N . ILE A 1 268 ? 15.794 -11.507 -14.788 1 11.72 265 ILE A N 1
ATOM 3834 C CA . ILE A 1 268 ? 15.519 -11.966 -13.433 1 12.19 265 ILE A CA 1
ATOM 3835 C C . ILE A 1 268 ? 15.247 -13.491 -13.433 1 11.15 265 ILE A C 1
ATOM 3836 O O . ILE A 1 268 ? 15.641 -14.18 -12.513 1 11.93 265 ILE A O 1
ATOM 3852 N N . THR A 1 269 ? 14.505 -13.976 -14.43 1 10.84 266 THR A N 1
ATOM 3853 C CA . THR A 1 269 ? 14.022 -15.336 -14.5 1 10.99 266 THR A CA 1
ATOM 3854 C C . THR A 1 269 ? 14.606 -16.115 -15.658 1 11.16 266 THR A C 1
ATOM 3855 O O . THR A 1 269 ? 15.101 -15.548 -16.642 1 11.02 266 THR A O 1
ATOM 3866 N N . GLY A 1 270 ? 14.387 -17.415 -15.663 1 11.81 267 GLY A N 1
ATOM 3867 C CA . GLY A 1 270 ? 14.684 -18.24 -16.823 1 12.09 267 GLY A CA 1
ATOM 3868 C C . GLY A 1 270 ? 13.924 -17.803 -18.06 1 12.19 267 GLY A C 1
ATOM 3869 O O . GLY A 1 270 ? 14.489 -17.825 -19.162 1 11.72 267 GLY A O 1
ATOM 3873 N N . GLY A 1 271 ? 12.688 -17.301 -17.914 1 11.74 268 GLY A N 1
ATOM 3874 C CA . GLY A 1 271 ? 11.927 -16.866 -19.071 1 12.47 268 GLY A CA 1
ATOM 3875 C C . GLY A 1 271 ? 12.565 -15.661 -19.719 1 11.42 268 GLY A C 1
ATOM 3876 O O . GLY A 1 271 ? 12.627 -15.564 -20.947 1 10.89 268 GLY A O 1
ATOM 3880 N N . ASP A 1 272 ? 13.096 -14.753 -18.921 1 10.65 269 ASP A N 1
ATOM 3881 C CA . ASP A 1 272 ? 13.829 -13.589 -19.424 1 10.35 269 ASP A CA 1
ATOM 3882 C C . ASP A 1 272 ? 15.037 -14.037 -20.226 1 10.57 269 ASP A C 1
ATOM 3883 O O . ASP A 1 272 ? 15.343 -13.484 -21.288 1 10.68 269 ASP A O 1
ATOM 3892 N N . ILE A 1 273 ? 15.794 -15.041 -19.76 1 10.35 270 ILE A N 1
ATOM 3893 C CA . ILE A 1 273 ? 16.939 -15.562 -20.515 1 10.36 270 ILE A CA 1
ATOM 3894 C C . ILE A 1 273 ? 16.467 -16.071 -21.866 1 10.53 270 ILE A C 1
ATOM 3895 O O . ILE A 1 273 ? 17.048 -15.76 -22.901 1 11.26 270 ILE A O 1
ATOM 3911 N N . CYS A 1 274 ? 15.425 -16.907 -21.844 1 10.62 271 CYS A N 1
ATOM 3912 C CA . CYS A 1 274 ? 14.935 -17.539 -23.055 1 10.79 271 CYS A CA 1
ATOM 3913 C C . CYS A 1 274 ? 14.479 -16.536 -24.086 1 10.76 271 CYS A C 1
ATOM 3914 O O . CYS A 1 274 ? 14.733 -16.709 -25.311 1 10.86 271 CYS A O 1
ATOM 3922 N N . LYS A 1 275 ? 13.805 -15.501 -23.637 1 10.66 272 LYS A N 1
ATOM 3923 C CA . LYS A 1 275 ? 13.343 -14.439 -24.537 1 10.7 272 LYS A CA 1
ATOM 3924 C C . LYS A 1 275 ? 14.536 -13.737 -25.181 1 10.86 272 LYS A C 1
ATOM 3925 O O . LYS A 1 275 ? 14.485 -13.426 -26.394 1 11.61 272 LYS A O 1
ATOM 3944 N N . CYS A 1 276 ? 15.612 -13.527 -24.449 1 10.61 273 CYS A N 1
ATOM 3945 C CA . CYS A 1 276 ? 16.834 -12.932 -25.02 1 10.36 273 CYS A CA 1
ATOM 3946 C C . CYS A 1 276 ? 17.502 -13.815 -26.029 1 10.56 273 CYS A C 1
ATOM 3947 O O . CYS A 1 276 ? 17.884 -13.346 -27.125 1 10.66 273 CYS A O 1
ATOM 3955 N N . ILE A 1 277 ? 17.597 -15.116 -25.75 1 11.25 274 ILE A N 1
ATOM 3956 C CA . ILE A 1 277 ? 18.154 -16.05 -26.742 1 10.79 274 ILE A CA 1
ATOM 3957 C C . ILE A 1 277 ? 17.317 -16.063 -27.99 1 10.96 274 ILE A C 1
ATOM 3958 O O . ILE A 1 277 ? 17.831 -16.056 -29.098 1 11.11 274 ILE A O 1
ATOM 3974 N N . ALA A 1 278 ? 15.991 -16.077 -27.834 1 10.99 275 ALA A N 1
ATOM 3975 C CA . ALA A 1 278 ? 15.083 -16.133 -28.997 1 11.33 275 ALA A CA 1
ATOM 3976 C C . ALA A 1 278 ? 15.218 -14.924 -29.898 1 11.2 275 ALA A C 1
ATOM 3977 O O . ALA A 1 278 ? 14.93 -15.019 -31.094 1 12.82 275 ALA A O 1
ATOM 3984 N N . CYS A 1 279 ? 15.725 -13.794 -29.382 1 11 276 CYS A N 1
ATOM 3985 C CA . CYS A 1 279 ? 15.951 -12.63 -30.201 1 11.18 276 CYS A CA 1
ATOM 3986 C C . CYS A 1 279 ? 17.312 -12.589 -30.853 1 11.56 276 CYS A C 1
ATOM 3987 O O . CYS A 1 279 ? 17.567 -11.64 -31.628 1 12.85 276 CYS A O 1
ATOM 3995 N N . GLY A 1 280 ? 18.146 -13.589 -30.613 1 11.13 277 GLY A N 1
ATOM 3996 C CA . GLY A 1 280 ? 19.434 -13.726 -31.26 1 11.46 277 GLY A CA 1
ATOM 3997 C C . GLY A 1 280 ? 20.628 -13.887 -30.35 1 11.21 277 GLY A C 1
ATOM 3998 O O . GLY A 1 280 ? 21.721 -14.164 -30.857 1 11.76 277 GLY A O 1
ATOM 4002 N N . ALA A 1 281 ? 20.489 -13.833 -29.015 1 10.96 278 ALA A N 1
ATOM 4003 C CA . ALA A 1 281 ? 21.643 -13.912 -28.154 1 10.84 278 ALA A CA 1
ATOM 4004 C C . ALA A 1 281 ? 22.241 -15.328 -28.125 1 10.99 278 ALA A C 1
ATOM 4005 O O . ALA A 1 281 ? 21.526 -16.356 -28.139 1 11.06 278 ALA A O 1
ATOM 4012 N N . ASP A 1 282 ? 23.573 -15.367 -28.129 1 11.08 279 ASP A N 1
ATOM 4013 C CA . ASP A 1 282 ? 24.321 -16.613 -27.965 1 11.25 279 ASP A CA 1
ATOM 4014 C C . ASP A 1 282 ? 24.491 -16.983 -26.484 1 11.6 279 ASP A C 1
ATOM 4015 O O . ASP A 1 282 ? 24.758 -18.14 -26.135 1 11.3 279 ASP A O 1
ATOM 4024 N N . ALA A 1 283 ? 24.422 -15.987 -25.621 1 11.09 280 ALA A N 1
ATOM 4025 C CA . ALA A 1 283 ? 24.622 -16.11 -24.184 1 10.81 280 ALA A CA 1
ATOM 4026 C C . ALA A 1 283 ? 24.06 -14.888 -23.495 1 10.57 280 ALA A C 1
ATOM 4027 O O . ALA A 1 283 ? 23.721 -13.911 -24.173 1 10.87 280 ALA A O 1
ATOM 4034 N N . VAL A 1 284 ? 23.928 -14.921 -22.184 1 10.48 281 VAL A N 1
ATOM 4035 C CA . VAL A 1 284 ? 23.459 -13.775 -21.433 1 10.67 281 VAL A CA 1
ATOM 4036 C C . VAL A 1 284 ? 24.471 -13.473 -20.339 1 10.32 281 VAL A C 1
ATOM 4037 O O . VAL A 1 284 ? 25.166 -14.352 -19.816 1 10.7 281 VAL A O 1
ATOM 4050 N N . MET A 1 285 ? 24.496 -12.193 -19.974 1 10.43 282 MET A N 1
ATOM 4051 C CA . MET A 1 285 ? 25.249 -11.698 -18.844 1 10.24 282 MET A CA 1
ATOM 4052 C C . MET A 1 285 ? 24.238 -11.204 -17.837 1 10.13 282 MET A C 1
ATOM 4053 O O . MET A 1 285 ? 23.357 -10.382 -18.172 1 10.03 282 MET A O 1
ATOM 4067 N N . ILE A 1 286 ? 24.302 -11.747 -16.595 1 10.2 283 ILE A N 1
ATOM 4068 C CA . ILE A 1 286 ? 23.334 -11.452 -15.558 1 10.16 283 ILE A CA 1
ATOM 4069 C C . ILE A 1 286 ? 24.04 -11.163 -14.255 1 10.26 283 ILE A C 1
ATOM 4070 O O . ILE A 1 286 ? 25.11 -11.745 -13.965 1 10.6 283 ILE A O 1
ATOM 4086 N N . GLY A 1 287 ? 23.479 -10.259 -13.458 1 10.23 284 GLY A N 1
ATOM 4087 C CA . GLY A 1 287 ? 24.031 -9.895 -12.167 1 10.58 284 GLY A CA 1
ATOM 4088 C C . GLY A 1 287 ? 23.086 -10.188 -11.063 1 10.45 284 GLY A C 1
ATOM 4089 O O . GLY A 1 287 ? 23.429 -10.948 -10.141 1 10.97 284 GLY A O 1
ATOM 4093 N N . SER A 1 288 ? 21.903 -9.523 -11.069 1 10.37 285 SER A N 1
ATOM 4094 C CA . SER A 1 288 ? 21.007 -9.655 -9.925 1 10.5 285 SER A CA 1
ATOM 4095 C C . SER A 1 288 ? 20.642 -11.107 -9.585 1 10.62 285 SER A C 1
ATOM 4096 O O . SER A 1 288 ? 20.571 -11.405 -8.376 1 10.83 285 SER A O 1
ATOM 4104 N N . PRO A 1 289 ? 20.425 -12.002 -10.539 1 10.55 286 PRO A N 1
ATOM 4105 C CA . PRO A 1 289 ? 20.055 -13.372 -10.14 1 11.19 286 PRO A CA 1
ATOM 4106 C C . PRO A 1 289 ? 21.157 -14.102 -9.385 1 10.89 286 PRO A C 1
ATOM 4107 O O . PRO A 1 289 ? 20.893 -15.035 -8.631 1 11.38 286 PRO A O 1
ATOM 4118 N N . ILE A 1 290 ? 22.41 -13.711 -9.645 1 10.85 287 ILE A N 1
ATOM 4119 C CA . ILE A 1 290 ? 23.596 -14.33 -9.034 1 11.04 287 ILE A CA 1
ATOM 4120 C C . ILE A 1 290 ? 23.953 -13.648 -7.716 1 11.21 287 ILE A C 1
ATOM 4121 O O . ILE A 1 290 ? 24.422 -14.301 -6.773 1 11.46 287 ILE A O 1
ATOM 4137 N N . ALA A 1 291 ? 23.637 -12.347 -7.611 1 11.1 288 ALA A N 1
ATOM 4138 C CA . ALA A 1 291 ? 23.769 -11.635 -6.328 1 11.29 288 ALA A CA 1
ATOM 4139 C C . ALA A 1 291 ? 22.853 -12.254 -5.271 1 11.51 288 ALA A C 1
ATOM 4140 O O . ALA A 1 291 ? 23.056 -12.024 -4.084 1 11.76 288 ALA A O 1
ATOM 4147 N N . ARG A 1 292 ? 21.857 -13.065 -5.644 1 11.47 289 ARG A N 1
ATOM 4148 C CA . ARG A 1 292 ? 20.978 -13.752 -4.701 1 11.72 289 ARG A CA 1
ATOM 4149 C C . ARG A 1 292 ? 21.574 -15.055 -4.141 1 11.99 289 ARG A C 1
ATOM 4150 O O . ARG A 1 292 ? 20.94 -15.733 -3.321 1 12.25 289 ARG A O 1
ATOM 4171 N N . ALA A 1 293 ? 22.792 -15.408 -4.55 1 11.96 290 ALA A N 1
ATOM 4172 C CA . ALA A 1 293 ? 23.441 -16.62 -4.091 1 12.23 290 ALA A CA 1
ATOM 4173 C C . ALA A 1 293 ? 23.971 -16.458 -2.703 1 12.57 290 ALA A C 1
ATOM 4174 O O . ALA A 1 293 ? 24.463 -15.384 -2.325 1 12.56 290 ALA A O 1
ATOM 4181 N N . ALA A 1 294 ? 24.01 -17.548 -1.959 1 12.9 291 ALA A N 1
ATOM 4182 C CA . ALA A 1 294 ? 24.595 -17.558 -0.621 1 14.58 291 ALA A CA 1
ATOM 4183 C C . ALA A 1 294 ? 26.048 -17.109 -0.658 1 15.06 291 ALA A C 1
ATOM 4184 O O . ALA A 1 294 ? 26.514 -16.489 0.298 1 17.22 291 ALA A O 1
ATOM 4191 N N . GLU A 1 295 ? 26.752 -17.407 -1.745 1 13.12 292 GLU A N 1
ATOM 4192 C CA . GLU A 1 295 ? 28.174 -17.096 -1.863 1 13.42 292 GLU A CA 1
ATOM 4193 C C . GLU A 1 295 ? 28.43 -15.707 -2.448 1 13.51 292 GLU A C 1
ATOM 4194 O O . GLU A 1 295 ? 29.609 -15.306 -2.537 1 15.19 292 GLU A O 1
ATOM 4206 N N . ALA A 1 296 ? 27.426 -14.947 -2.793 1 12.62 293 ALA A N 1
ATOM 4207 C CA . ALA A 1 296 ? 27.59 -13.648 -3.45 1 13.06 293 ALA A CA 1
ATOM 4208 C C . ALA A 1 296 ? 28.228 -12.643 -2.529 1 13.18 293 ALA A C 1
ATOM 4209 O O . ALA A 1 296 ? 27.884 -12.522 -1.323 1 13.69 293 ALA A O 1
ATOM 4216 N N . PRO A 1 297 ? 29.204 -11.881 -3.045 1 12.5 294 PRO A N 1
ATOM 4217 C CA . PRO A 1 297 ? 29.865 -10.884 -2.185 1 13.26 294 PRO A CA 1
ATOM 4218 C C . PRO A 1 297 ? 29.013 -9.706 -1.74 1 13.6 294 PRO A C 1
ATOM 4219 O O . PRO A 1 297 ? 29.438 -8.964 -0.86 1 14.58 294 PRO A O 1
ATOM 4230 N N . GLY A 1 298 ? 27.858 -9.502 -2.329 1 13.05 295 GLY A N 1
ATOM 4231 C CA . GLY A 1 298 ? 27.01 -8.367 -1.99 1 12.53 295 GLY A CA 1
ATOM 4232 C C . GLY A 1 298 ? 26.22 -8.493 -0.701 1 13.03 295 GLY A C 1
ATOM 4233 O O . GLY A 1 298 ? 25.538 -7.542 -0.32 1 12.63 295 GLY A O 1
ATOM 4237 N N . ARG A 1 299 ? 26.285 -9.658 -0.053 1 13.93 296 ARG A N 1
ATOM 4238 C CA . ARG A 1 299 ? 25.579 -9.909 1.218 1 14.44 296 ARG A CA 1
ATOM 4239 C C . ARG A 1 299 ? 24.067 -9.659 1.151 1 14.6 296 ARG A C 1
ATOM 4240 O O . ARG A 1 299 ? 23.455 -9.229 2.124 1 16.99 296 ARG A O 1
ATOM 4261 N N . GLY A 1 300 ? 23.494 -9.973 0.011 1 12.7 297 GLY A N 1
ATOM 4262 C CA . GLY A 1 300 ? 22.082 -9.809 -0.263 1 13.09 297 GLY A CA 1
ATOM 4263 C C . GLY A 1 300 ? 21.732 -8.504 -0.949 1 12.32 297 GLY A C 1
ATOM 4264 O O . GLY A 1 300 ? 20.568 -8.273 -1.287 1 13.6 297 GLY A O 1
ATOM 4268 N N . PHE A 1 301 ? 22.725 -7.632 -1.163 1 12.25 298 PHE A N 1
ATOM 4269 C CA . PHE A 1 301 ? 22.568 -6.379 -1.875 1 12.13 298 PHE A CA 1
ATOM 4270 C C . PHE A 1 301 ? 23.259 -6.481 -3.233 1 12.07 298 PHE A C 1
ATOM 4271 O O . PHE A 1 301 ? 24.113 -7.355 -3.493 1 11.72 298 PHE A O 1
ATOM 4288 N N . HIS A 1 302 ? 22.858 -5.593 -4.125 1 11.51 299 HIS A N 1
ATOM 4289 C CA . HIS A 1 302 ? 23.327 -5.554 -5.504 1 11.24 299 HIS A CA 1
ATOM 4290 C C . HIS A 1 302 ? 23.328 -4.109 -5.951 1 11.22 299 HIS A C 1
ATOM 4291 O O . HIS A 1 302 ? 22.312 -3.433 -5.826 1 12.11 299 HIS A O 1
ATOM 4305 N N . TRP A 1 303 ? 24.457 -3.59 -6.381 1 11.18 300 TRP A N 1
ATOM 4306 C CA . TRP A 1 303 ? 24.584 -2.187 -6.79 1 11.15 300 TRP A CA 1
ATOM 4307 C C . TRP A 1 303 ? 25.241 -2.013 -8.144 1 10.98 300 TRP A C 1
ATOM 4308 O O . TRP A 1 303 ? 26.09 -2.84 -8.57 1 11.34 300 TRP A O 1
ATOM 4329 N N . GLY A 1 304 ? 24.857 -0.93 -8.823 1 11.07 301 GLY A N 1
ATOM 4330 C CA . GLY A 1 304 ? 25.46 -0.62 -10.094 1 11.41 301 GLY A CA 1
ATOM 4331 C C . GLY A 1 304 ? 26.872 -0.117 -9.882 1 11.07 301 GLY A C 1
ATOM 4332 O O . GLY A 1 304 ? 27.167 0.545 -8.889 1 11.23 301 GLY A O 1
ATOM 4336 N N . MET A 1 305 ? 27.751 -0.408 -10.826 1 10.99 302 MET A N 1
ATOM 4337 C CA . MET A 1 305 ? 29.163 0.015 -10.772 1 11.22 302 MET A CA 1
ATOM 4338 C C . MET A 1 305 ? 29.382 1.458 -11.179 1 11.33 302 MET A C 1
ATOM 4339 O O . MET A 1 305 ? 30.494 1.925 -11.013 1 11.74 302 MET A O 1
ATOM 4353 N N . ALA A 1 306 ? 28.328 2.199 -11.573 1 11.21 303 ALA A N 1
ATOM 4354 C CA . ALA A 1 306 ? 28.39 3.637 -11.719 1 11.68 303 ALA A CA 1
ATOM 4355 C C . ALA A 1 306 ? 27.689 4.374 -10.569 1 12.75 303 ALA A C 1
ATOM 4356 O O . ALA A 1 306 ? 27.678 5.601 -10.548 1 12.91 303 ALA A O 1
ATOM 4363 N N . THR A 1 307 ? 27.161 3.66 -9.565 1 11.44 304 THR A N 1
ATOM 4364 C CA . THR A 1 307 ? 26.642 4.273 -8.339 1 12.36 304 THR A CA 1
ATOM 4365 C C . THR A 1 307 ? 27.748 5.097 -7.653 1 13.28 304 THR A C 1
ATOM 4366 O O . THR A 1 307 ? 27.442 6.192 -7.172 1 13.22 304 THR A O 1
ATOM 4377 N N . PRO A 1 308 ? 29.039 4.658 -7.617 1 12.65 305 PRO A N 1
ATOM 4378 C CA . PRO A 1 308 ? 30.059 5.445 -6.925 1 13.1 305 PRO A CA 1
ATOM 4379 C C . PRO A 1 308 ? 30.568 6.623 -7.678 1 13.4 305 PRO A C 1
ATOM 4380 O O . PRO A 1 308 ? 31.5 7.268 -7.178 1 15.09 305 PRO A O 1
ATOM 4391 N N . SER A 1 309 ? 30.023 7 -8.878 1 13.11 306 SER A N 1
ATOM 4392 C CA . SER A 1 309 ? 30.55 8.168 -9.576 1 14.15 306 SER A CA 1
ATOM 4393 C C . SER A 1 309 ? 30.561 9.379 -8.652 1 15.22 306 SER A C 1
ATOM 4394 O O . SER A 1 309 ? 29.523 9.696 -8.074 1 15.01 306 SER A O 1
ATOM 4402 N N . PRO A 1 310 ? 31.682 10.11 -8.521 1 15.88 307 PRO A N 1
ATOM 4403 C CA . PRO A 1 310 ? 31.686 11.288 -7.653 1 16.36 307 PRO A CA 1
ATOM 4404 C C . PRO A 1 310 ? 30.902 12.472 -8.188 1 17.33 307 PRO A C 1
ATOM 4405 O O . PRO A 1 310 ? 30.729 13.447 -7.466 1 18.87 307 PRO A O 1
ATOM 4416 N N . VAL A 1 311 ? 30.563 12.467 -9.486 1 14.84 308 VAL A N 1
ATOM 4417 C CA . VAL A 1 311 ? 29.854 13.584 -10.093 1 14.85 308 VAL A CA 1
ATOM 4418 C C . VAL A 1 311 ? 28.433 13.265 -10.575 1 13.16 308 VAL A C 1
ATOM 4419 O O . VAL A 1 311 ? 27.586 14.177 -10.601 1 13.99 308 VAL A O 1
ATOM 4432 N N . LEU A 1 312 ? 28.167 12.056 -11.027 1 12.81 309 LEU A N 1
ATOM 4433 C CA . LEU A 1 312 ? 26.872 11.712 -11.599 1 12.51 309 LEU A CA 1
ATOM 4434 C C . LEU A 1 312 ? 26.602 10.216 -11.491 1 12.22 309 LEU A C 1
ATOM 4435 O O . LEU A 1 312 ? 26.812 9.453 -12.433 1 11.99 309 LEU A O 1
ATOM 4451 N N . PRO A 1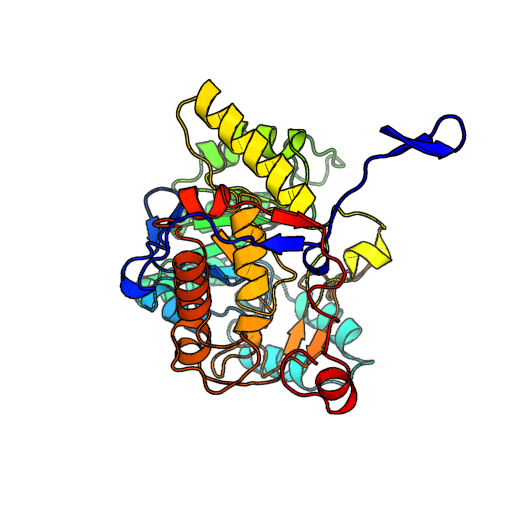 313 ? 26.149 9.761 -10.319 1 12.17 310 PRO A N 1
ATOM 4452 C CA . PRO A 1 313 ? 25.818 8.33 -10.181 1 11.89 310 PRO A CA 1
ATOM 4453 C C . PRO A 1 313 ? 24.769 7.877 -11.184 1 11.61 310 PRO A C 1
ATOM 4454 O O . PRO A 1 313 ? 23.779 8.567 -11.449 1 11.92 310 PRO A O 1
ATOM 4465 N N . ARG A 1 314 ? 25.027 6.736 -11.805 1 11.76 311 ARG A N 1
ATOM 4466 C CA . ARG A 1 314 ? 24.139 6.151 -12.8 1 11.15 311 ARG A CA 1
ATOM 4467 C C . ARG A 1 314 ? 23.774 4.704 -12.479 1 10.95 311 ARG A C 1
ATOM 4468 O O . ARG A 1 314 ? 23.343 3.931 -13.332 1 10.86 311 ARG A O 1
ATOM 4489 N N . GLY A 1 315 ? 23.831 4.349 -11.202 1 11.03 312 GLY A N 1
ATOM 4490 C CA . GLY A 1 315 ? 23.367 3.071 -10.683 1 12.24 312 GLY A CA 1
ATOM 4491 C C . GLY A 1 315 ? 22.842 3.306 -9.289 1 11.79 312 GLY A C 1
ATOM 4492 O O . GLY A 1 315 ? 23.013 4.393 -8.719 1 11.78 312 GLY A O 1
ATOM 4496 N N . THR A 1 316 ? 22.163 2.31 -8.746 1 11.02 313 THR A N 1
ATOM 4497 C CA . THR A 1 316 ? 21.669 2.351 -7.371 1 11.23 313 THR A CA 1
ATOM 4498 C C . THR A 1 316 ? 22.013 1.047 -6.668 1 11.76 313 THR A C 1
ATOM 4499 O O . THR A 1 316 ? 22.572 0.127 -7.247 1 11.54 313 THR A O 1
ATOM 4510 N N . ARG A 1 317 ? 21.711 0.95 -5.364 1 12.69 314 ARG A N 1
ATOM 4511 C CA . ARG A 1 317 ? 21.87 -0.267 -4.593 1 12.63 314 ARG A CA 1
ATOM 4512 C C . ARG A 1 317 ? 20.459 -0.795 -4.288 1 13.04 314 ARG A C 1
ATOM 4513 O O . ARG A 1 317 ? 19.624 -0.045 -3.758 1 14.58 314 ARG A O 1
ATOM 4534 N N . ILE A 1 318 ? 20.195 -2.048 -4.609 1 12.46 315 ILE A N 1
ATOM 4535 C CA . ILE A 1 318 ? 18.931 -2.716 -4.291 1 12.55 315 ILE A CA 1
ATOM 4536 C C . ILE A 1 318 ? 19.201 -3.91 -3.359 1 13.11 315 ILE A C 1
ATOM 4537 O O . ILE A 1 318 ? 20.316 -4.447 -3.283 1 12.48 315 ILE A O 1
ATOM 4553 N N . ASN A 1 319 ? 18.148 -4.33 -2.658 1 13.24 316 ASN A N 1
ATOM 4554 C CA . ASN A 1 319 ? 18.189 -5.474 -1.783 1 13 316 ASN A CA 1
ATOM 4555 C C . ASN A 1 319 ? 17.57 -6.642 -2.537 1 13.94 316 ASN A C 1
ATOM 4556 O O . ASN A 1 319 ? 16.361 -6.642 -2.794 1 16.08 316 ASN A O 1
ATOM 4567 N N . VAL A 1 320 ? 18.391 -7.587 -3.004 1 13.69 317 VAL A N 1
ATOM 4568 C CA . VAL A 1 320 ? 17.883 -8.751 -3.72 1 13.42 317 VAL A CA 1
ATOM 4569 C C . VAL A 1 320 ? 17.636 -9.968 -2.82 1 13.57 317 VAL A C 1
ATOM 4570 O O . VAL A 1 320 ? 16.877 -10.91 -3.196 1 13.97 317 VAL A O 1
ATOM 4583 N N . GLY A 1 321 ? 18.183 -9.946 -1.621 1 13.18 318 GLY A N 1
ATOM 4584 C CA . GLY A 1 321 ? 18.084 -11.055 -0.716 1 13.26 318 GLY A CA 1
ATOM 4585 C C . GLY A 1 321 ? 18.975 -12.216 -1.109 1 14.29 318 GLY A C 1
ATOM 4586 O O . GLY A 1 321 ? 19.825 -12.111 -2.017 1 15.21 318 GLY A O 1
ATOM 4590 N N . THR A 1 322 ? 18.821 -13.326 -0.387 1 13.32 319 THR A N 1
ATOM 4591 C CA . THR A 1 322 ? 19.633 -14.531 -0.591 1 13.81 319 THR A CA 1
ATOM 4592 C C . THR A 1 322 ? 18.66 -15.665 -0.633 1 14.47 319 THR A C 1
ATOM 4593 O O . THR A 1 322 ? 17.965 -15.922 0.361 1 15.64 319 THR A O 1
ATOM 4604 N N . THR A 1 323 ? 18.598 -16.38 -1.763 1 12.87 320 THR A N 1
ATOM 4605 C CA . THR A 1 323 ? 17.582 -17.419 -1.954 1 13.3 320 THR A CA 1
ATOM 4606 C C . THR A 1 323 ? 18.056 -18.843 -2.126 1 13.92 320 THR A C 1
ATOM 4607 O O . THR A 1 323 ? 17.228 -19.771 -2.088 1 14.29 320 THR A O 1
ATOM 4618 N N . GLY A 1 324 ? 19.359 -19.045 -2.252 1 12.92 321 GLY A N 1
ATOM 4619 C CA . GLY A 1 324 ? 19.916 -20.371 -2.454 1 13.91 321 GLY A CA 1
ATOM 4620 C C . GLY A 1 324 ? 21.391 -20.276 -2.731 1 12.87 321 GLY A C 1
ATOM 4621 O O . GLY A 1 324 ? 21.957 -19.172 -2.781 1 12.76 321 GLY A O 1
ATOM 4625 N N . THR A 1 325 ? 22.026 -21.436 -2.942 1 13.25 322 THR A N 1
ATOM 4626 C CA . THR A 1 325 ? 23.417 -21.445 -3.332 1 12.86 322 THR A CA 1
ATOM 4627 C C . THR A 1 325 ? 23.491 -21.13 -4.843 1 12.44 322 THR A C 1
ATOM 4628 O O . THR A 1 325 ? 22.529 -21.24 -5.589 1 12.22 322 THR A O 1
ATOM 4639 N N . ILE A 1 326 ? 24.707 -20.765 -5.296 1 12.31 323 ILE A N 1
ATOM 4640 C CA . ILE A 1 326 ? 24.918 -20.544 -6.703 1 11.99 323 ILE A CA 1
ATOM 4641 C C . ILE A 1 326 ? 24.635 -21.813 -7.513 1 12 323 ILE A C 1
ATOM 4642 O O . ILE A 1 326 ? 24.05 -21.729 -8.615 1 11.74 323 ILE A O 1
ATOM 4658 N N . ARG A 1 327 ? 24.924 -22.995 -6.971 1 12.32 324 ARG A N 1
ATOM 4659 C CA . ARG A 1 327 ? 24.572 -24.24 -7.638 1 12.4 324 ARG A CA 1
ATOM 4660 C C . ARG A 1 327 ? 23.024 -24.318 -7.807 1 12.28 324 ARG A C 1
ATOM 4661 O O . ARG A 1 327 ? 22.532 -24.61 -8.915 1 12.09 324 ARG A O 1
ATOM 4682 N N . GLU A 1 328 ? 22.267 -24.077 -6.744 1 12.42 325 GLU A N 1
ATOM 4683 C CA . GLU A 1 328 ? 20.797 -24.107 -6.855 1 12.38 325 GLU A CA 1
ATOM 4684 C C . GLU A 1 328 ? 20.287 -23.092 -7.884 1 11.97 325 GLU A C 1
ATOM 4685 O O . GLU A 1 328 ? 19.405 -23.422 -8.689 1 12.04 325 GLU A O 1
ATOM 4697 N N . ILE A 1 329 ? 20.88 -21.911 -7.896 1 11.79 326 ILE A N 1
ATOM 4698 C CA . ILE A 1 329 ? 20.456 -20.876 -8.828 1 11.46 326 ILE A CA 1
ATOM 4699 C C . ILE A 1 329 ? 20.748 -21.277 -10.258 1 12.23 326 ILE A C 1
ATOM 4700 O O . ILE A 1 329 ? 19.889 -21.105 -11.124 1 11.1 326 ILE A O 1
ATOM 4716 N N . LEU A 1 330 ? 21.917 -21.88 -10.553 1 11.33 327 LEU A N 1
ATOM 4717 C CA . LEU A 1 330 ? 22.207 -22.215 -11.957 1 12.14 327 LEU A CA 1
ATOM 4718 C C . LEU A 1 330 ? 21.676 -23.592 -12.383 1 12.87 327 LEU A C 1
ATOM 4719 O O . LEU A 1 330 ? 21.247 -23.713 -13.527 1 13.19 327 LEU A O 1
ATOM 4735 N N . VAL A 1 331 ? 21.802 -24.624 -11.565 1 12.62 328 VAL A N 1
ATOM 4736 C CA . VAL A 1 331 ? 21.464 -25.985 -11.976 1 13.07 328 VAL A CA 1
ATOM 4737 C C . VAL A 1 331 ? 20.517 -26.7 -11.061 1 13.2 328 VAL A C 1
ATOM 4738 O O . VAL A 1 331 ? 20.231 -27.874 -11.304 1 14.04 328 VAL A O 1
ATOM 4751 N N . GLY A 1 332 ? 19.966 -26.032 -10.064 1 13.36 329 GLY A N 1
ATOM 4752 C CA . GLY A 1 332 ? 18.969 -26.602 -9.201 1 13.52 329 GLY A CA 1
ATOM 4753 C C . GLY A 1 332 ? 19.5 -27.654 -8.253 1 14.79 329 GLY A C 1
ATOM 4754 O O . GLY A 1 332 ? 20.708 -27.693 -7.949 1 15.43 329 GLY A O 1
ATOM 4758 N N . PRO A 1 333 ? 18.576 -28.433 -7.653 1 14.73 330 PRO A N 1
ATOM 4759 C CA . PRO A 1 333 ? 17.105 -28.381 -7.837 1 15.25 330 PRO A CA 1
ATOM 4760 C C . PRO A 1 333 ? 16.509 -27.064 -7.357 1 14.94 330 PRO A C 1
ATOM 4761 O O . PRO A 1 333 ? 16.979 -26.49 -6.361 1 16.02 330 PRO A O 1
ATOM 4772 N N . ALA A 1 334 ? 15.504 -26.534 -8.09 1 14.05 331 ALA A N 1
ATOM 4773 C CA . ALA A 1 334 ? 14.876 -25.288 -7.68 1 15.12 331 ALA A CA 1
ATOM 4774 C C . ALA A 1 334 ? 14.028 -25.462 -6.45 1 18.01 331 ALA A C 1
ATOM 4775 O O . ALA A 1 334 ? 13.273 -26.414 -6.37 1 19.86 331 ALA A O 1
ATOM 4782 N N . LYS A 1 335 ? 14.116 -24.482 -5.547 1 19.04 332 LYS A N 1
ATOM 4783 C CA . LYS A 1 335 ? 13.366 -24.379 -4.306 1 18.96 332 LYS A CA 1
ATOM 4784 C C . LYS A 1 335 ? 12.189 -23.382 -4.403 1 19.25 332 LYS A C 1
ATOM 4785 O O . LYS A 1 335 ? 11.375 -23.325 -3.477 1 20 332 LYS A O 1
ATOM 4804 N N . LEU A 1 336 ? 12.139 -22.603 -5.501 1 16.8 333 LEU A N 1
ATOM 4805 C CA . LEU A 1 336 ? 11.168 -21.55 -5.708 1 15.51 333 LEU A CA 1
ATOM 4806 C C . LEU A 1 336 ? 10.262 -21.811 -6.877 1 15.63 333 LEU A C 1
ATOM 4807 O O . LEU A 1 336 ? 10.6 -22.602 -7.776 1 18.16 333 LEU A O 1
ATOM 4823 N N . ASP A 1 337 ? 9.162 -21.092 -6.899 1 14.9 334 ASP A N 1
ATOM 4824 C CA . ASP A 1 337 ? 8.191 -21.239 -7.969 1 16.29 334 ASP A CA 1
ATOM 4825 C C . ASP A 1 337 ? 8.234 -20.191 -9.018 1 15.05 334 ASP A C 1
ATOM 4826 O O . ASP A 1 337 ? 7.311 -20.156 -9.813 1 16.22 334 ASP A O 1
ATOM 4835 N N . ASP A 1 338 ? 9.236 -19.304 -9.007 1 12.39 335 ASP A N 1
ATOM 4836 C CA . ASP A 1 338 ? 9.214 -18.093 -9.853 1 13.41 335 ASP A CA 1
ATOM 4837 C C . ASP A 1 338 ? 10.232 -18.086 -11.034 1 13.28 335 ASP A C 1
ATOM 4838 O O . ASP A 1 338 ? 10.395 -17.069 -11.715 1 16.07 335 ASP A O 1
ATOM 4847 N N . GLY A 1 339 ? 10.936 -19.184 -11.253 1 12.47 336 GLY A N 1
ATOM 4848 C CA . GLY A 1 339 ? 11.896 -19.288 -12.328 1 13.13 336 GLY A CA 1
ATOM 4849 C C . GLY A 1 339 ? 13.214 -18.588 -12.073 1 12.57 336 GLY A C 1
ATOM 4850 O O . GLY A 1 339 ? 13.961 -18.388 -13.005 1 13.02 336 GLY A O 1
ATOM 4854 N N . THR A 1 340 ? 13.539 -18.309 -10.818 1 11.25 337 THR A N 1
ATOM 4855 C CA . THR A 1 340 ? 14.81 -17.66 -10.479 1 11.13 337 THR A CA 1
ATOM 4856 C C . THR A 1 340 ? 15.863 -18.641 -9.99 1 11.25 337 THR A C 1
ATOM 4857 O O . THR A 1 340 ? 17.025 -18.219 -9.793 1 11.4 337 THR A O 1
ATOM 4868 N N . HIS A 1 341 ? 15.507 -19.923 -9.862 1 11.52 338 HIS A N 1
ATOM 4869 C CA . HIS A 1 341 ? 16.403 -21.015 -9.575 1 11.47 338 HIS A CA 1
ATOM 4870 C C . HIS A 1 341 ? 16.478 -21.967 -10.746 1 11.92 338 HIS A C 1
ATOM 4871 O O . HIS A 1 341 ? 15.647 -21.97 -11.653 1 11.81 338 HIS A O 1
ATOM 4885 N N . ASN A 1 342 ? 17.505 -22.823 -10.77 1 11.44 339 ASN A N 1
ATOM 4886 C CA . ASN A 1 342 ? 17.73 -23.774 -11.839 1 11.41 339 ASN A CA 1
ATOM 4887 C C . ASN A 1 342 ? 17.616 -23.117 -13.201 1 11.13 339 ASN A C 1
ATOM 4888 O O . ASN A 1 342 ? 16.865 -23.578 -14.068 1 11.12 339 ASN A O 1
ATOM 4899 N N . LEU A 1 343 ? 18.363 -22.034 -13.394 1 11.03 340 LEU A N 1
ATOM 4900 C CA . LEU A 1 343 ? 18.271 -21.305 -14.651 1 10.72 340 LEU A CA 1
ATOM 4901 C C . LEU A 1 343 ? 18.627 -22.176 -15.863 1 10.74 340 LEU A C 1
ATOM 4902 O O . LEU A 1 343 ? 17.95 -22.064 -16.892 1 11.06 340 LEU A O 1
ATOM 4918 N N . LEU A 1 344 ? 19.611 -23.067 -15.744 1 11.32 341 LEU A N 1
ATOM 4919 C CA . LEU A 1 344 ? 19.947 -23.957 -16.854 1 11.3 341 LEU A CA 1
ATOM 4920 C C . LEU A 1 344 ? 18.777 -24.906 -17.137 1 11.65 341 LEU A C 1
ATOM 4921 O O . LEU A 1 344 ? 18.434 -25.138 -18.29 1 11.41 341 LEU A O 1
ATOM 4937 N N . GLY A 1 345 ? 18.154 -25.441 -16.104 1 11.22 342 GLY A N 1
ATOM 4938 C CA . GLY A 1 345 ? 16.981 -26.292 -16.28 1 11.47 342 GLY A CA 1
ATOM 4939 C C . GLY A 1 345 ? 15.843 -25.563 -16.943 1 11.9 342 GLY A C 1
ATOM 4940 O O . GLY A 1 345 ? 15.132 -26.157 -17.737 1 12.06 342 GLY A O 1
ATOM 4944 N N . ALA A 1 346 ? 15.65 -24.29 -16.594 1 11.29 343 ALA A N 1
ATOM 4945 C CA . ALA A 1 346 ? 14.612 -23.482 -17.21 1 11.33 343 ALA A CA 1
ATOM 4946 C C . ALA A 1 346 ? 14.902 -23.301 -18.705 1 10.83 343 ALA A C 1
ATOM 4947 O O . ALA A 1 346 ? 14.028 -23.516 -19.524 1 10.88 343 ALA A O 1
ATOM 4954 N N . ILE A 1 347 ? 16.169 -23.002 -19.077 1 10.74 344 ILE A N 1
ATOM 4955 C CA . ILE A 1 347 ? 16.528 -22.858 -20.491 1 11.06 344 ILE A CA 1
ATOM 4956 C C . ILE A 1 347 ? 16.255 -24.178 -21.22 1 11.33 344 ILE A C 1
ATOM 4957 O O . ILE A 1 347 ? 15.654 -24.162 -22.304 1 11.29 344 ILE A O 1
ATOM 4973 N N . LYS A 1 348 ? 16.732 -25.317 -20.671 1 11.4 345 LYS A N 1
ATOM 4974 C CA . LYS A 1 348 ? 16.559 -26.577 -21.364 1 11.3 345 LYS A CA 1
ATOM 4975 C C . LYS A 1 348 ? 15.083 -26.955 -21.469 1 11.38 345 LYS A C 1
ATOM 4976 O O . LYS A 1 348 ? 14.635 -27.478 -22.484 1 11.51 345 LYS A O 1
ATOM 4995 N N . THR A 1 349 ? 14.293 -26.679 -20.417 1 11.35 346 THR A N 1
ATOM 4996 C CA . THR A 1 349 ? 12.87 -26.99 -20.43 1 11.47 346 THR A CA 1
ATOM 4997 C C . THR A 1 349 ? 12.128 -26.117 -21.445 1 11.37 346 THR A C 1
ATOM 4998 O O . THR A 1 349 ? 11.252 -26.602 -22.15 1 11.53 346 THR A O 1
ATOM 5009 N N . SER A 1 350 ? 12.512 -24.859 -21.572 1 11.15 347 SER A N 1
ATOM 5010 C CA . SER A 1 350 ? 11.908 -23.956 -22.547 1 11.1 347 SER A CA 1
ATOM 5011 C C . SER A 1 350 ? 12.28 -24.387 -23.954 1 11.18 347 SER A C 1
ATOM 5012 O O . SER A 1 350 ? 11.401 -24.576 -24.802 1 11.32 347 SER A O 1
ATOM 5020 N N . MET A 1 351 ? 13.571 -24.656 -24.21 1 11.32 348 MET A N 1
ATOM 5021 C CA . MET A 1 351 ? 14.015 -25.178 -25.51 1 11.33 348 MET A CA 1
ATOM 5022 C C . MET A 1 351 ? 13.25 -26.467 -25.851 1 11.58 348 MET A C 1
ATOM 5023 O O . MET A 1 351 ? 12.766 -26.625 -26.96 1 11.77 348 MET A O 1
ATOM 5037 N N . GLY A 1 352 ? 13.071 -27.349 -24.876 1 11.65 349 GLY A N 1
ATOM 5038 C CA . GLY A 1 352 ? 12.352 -28.601 -25.102 1 12.21 349 GLY A CA 1
ATOM 5039 C C . GLY A 1 352 ? 10.933 -28.336 -25.565 1 12.03 349 GLY A C 1
ATOM 5040 O O . GLY A 1 352 ? 10.419 -28.957 -26.501 1 12.22 349 GLY A O 1
ATOM 5044 N N . THR A 1 353 ? 10.234 -27.45 -24.857 1 11.85 350 THR A N 1
ATOM 5045 C CA . THR A 1 353 ? 8.849 -27.077 -25.163 1 11.95 350 THR A CA 1
ATOM 5046 C C . THR A 1 353 ? 8.715 -26.536 -26.57 1 11.98 350 THR A C 1
ATOM 5047 O O . THR A 1 353 ? 7.69 -26.752 -27.236 1 13.14 350 THR A O 1
ATOM 5058 N N . LEU A 1 354 ? 9.733 -25.79 -27.014 1 11.97 351 LEU A N 1
ATOM 5059 C CA . LEU A 1 354 ? 9.745 -25.147 -28.313 1 12.18 351 LEU A CA 1
ATOM 5060 C C . LEU A 1 354 ? 10.313 -25.973 -29.43 1 13.61 351 LEU A C 1
ATOM 5061 O O . LEU A 1 354 ? 10.229 -25.574 -30.589 1 15.07 351 LEU A O 1
ATOM 5077 N N . GLY A 1 355 ? 10.884 -27.139 -29.116 1 12.17 352 GLY A N 1
ATOM 5078 C CA . GLY A 1 355 ? 11.498 -28 -30.119 1 12.46 352 GLY A CA 1
ATOM 5079 C C . GLY A 1 355 ? 12.885 -27.583 -30.549 1 13 352 GLY A C 1
ATOM 5080 O O . GLY A 1 355 ? 13.364 -28.054 -31.587 1 14.68 352 GLY A O 1
ATOM 5084 N N . ALA A 1 356 ? 13.54 -26.705 -29.781 1 12.17 353 ALA A N 1
ATOM 5085 C CA . ALA A 1 356 ? 14.843 -26.185 -30.117 1 12.1 353 ALA A CA 1
ATOM 5086 C C . ALA A 1 356 ? 15.904 -27.134 -29.607 1 12.19 353 ALA A C 1
ATOM 5087 O O . ALA A 1 356 ? 16.039 -27.351 -28.401 1 13.45 353 ALA A O 1
ATOM 5094 N N . LYS A 1 357 ? 16.691 -27.73 -30.501 1 12.5 354 LYS A N 1
ATOM 5095 C CA . LYS A 1 357 ? 17.735 -28.712 -30.161 1 12.73 354 LYS A CA 1
ATOM 5096 C C . LYS A 1 357 ? 19.006 -28.089 -29.644 1 13.15 354 LYS A C 1
ATOM 5097 O O . LYS A 1 357 ? 19.794 -28.739 -28.952 1 12.75 354 LYS A O 1
ATOM 5116 N N . ASP A 1 358 ? 19.26 -26.84 -30.015 1 12.43 355 ASP A N 1
ATOM 5117 C CA . ASP A 1 358 ? 20.49 -26.146 -29.67 1 12.37 355 ASP A CA 1
ATOM 5118 C C . ASP A 1 358 ? 20.229 -24.648 -29.662 1 12.11 355 ASP A C 1
ATOM 5119 O O . ASP A 1 358 ? 19.109 -24.19 -29.972 1 12 355 ASP A O 1
ATOM 5128 N N . MET A 1 359 ? 21.232 -23.883 -29.213 1 12.02 356 MET A N 1
ATOM 5129 C CA . MET A 1 359 ? 21.05 -22.448 -29.053 1 11.79 356 MET A CA 1
ATOM 5130 C C . MET A 1 359 ? 20.76 -21.743 -30.358 1 11.95 356 MET A C 1
ATOM 5131 O O . MET A 1 359 ? 19.919 -20.822 -30.379 1 11.93 356 MET A O 1
ATOM 5145 N N . LYS A 1 360 ? 21.334 -22.182 -31.448 1 12.32 357 LYS A N 1
ATOM 5146 C CA . LYS A 1 360 ? 21.034 -21.577 -32.742 1 12.55 357 LYS A CA 1
ATOM 5147 C C . LYS A 1 360 ? 19.567 -21.76 -33.135 1 13.21 357 LYS A C 1
ATOM 5148 O O . LYS A 1 360 ? 18.921 -20.815 -33.619 1 14.61 357 LYS A O 1
ATOM 5167 N N . GLU A 1 361 ? 18.997 -22.939 -32.862 1 12.53 358 GLU A N 1
ATOM 5168 C CA . GLU A 1 361 ? 17.568 -23.154 -33.109 1 12.47 358 GLU A CA 1
ATOM 5169 C C . GLU A 1 361 ? 16.728 -22.312 -32.178 1 12.11 358 GLU A C 1
ATOM 5170 O O . GLU A 1 361 ? 15.681 -21.779 -32.583 1 12.5 358 GLU A O 1
ATOM 5182 N N . MET A 1 362 ? 17.158 -22.117 -30.925 1 11.83 359 MET A N 1
ATOM 5183 C CA . MET A 1 362 ? 16.418 -21.293 -29.982 1 11.67 359 MET A CA 1
ATOM 5184 C C . MET A 1 362 ? 16.325 -19.855 -30.501 1 11.72 359 MET A C 1
ATOM 5185 O O . MET A 1 362 ? 15.285 -19.177 -30.375 1 11.45 359 MET A O 1
ATOM 5199 N N . GLN A 1 363 ? 17.399 -19.379 -31.138 1 11.68 360 GLN A N 1
ATOM 5200 C CA . GLN A 1 363 ? 17.418 -18.026 -31.728 1 11.88 360 GLN A CA 1
ATOM 5201 C C . GLN A 1 363 ? 16.45 -17.887 -32.923 1 12.33 360 GLN A C 1
ATOM 5202 O O . GLN A 1 363 ? 16.147 -16.759 -33.302 1 12.08 360 GLN A O 1
ATOM 5216 N N . GLN A 1 364 ? 15.93 -18.98 -33.455 1 12.17 361 GLN A N 1
ATOM 5217 C CA . GLN A 1 364 ? 15.056 -19.026 -34.613 1 12.58 361 GLN A CA 1
ATOM 5218 C C . GLN A 1 364 ? 13.604 -19.321 -34.24 1 13 361 GLN A C 1
ATOM 5219 O O . GLN A 1 364 ? 12.798 -19.464 -35.13 1 14.48 361 GLN A O 1
ATOM 5233 N N . VAL A 1 365 ? 13.267 -19.384 -32.943 1 12.78 362 VAL A N 1
ATOM 5234 C CA . VAL A 1 365 ? 11.901 -19.667 -32.561 1 12.84 362 VAL A CA 1
ATOM 5235 C C . VAL A 1 365 ? 10.999 -18.505 -32.919 1 12.41 362 VAL A C 1
ATOM 5236 O O . VAL A 1 365 ? 11.418 -17.335 -32.916 1 12.94 362 VAL A O 1
ATOM 5249 N N . ASP A 1 366 ? 9.734 -18.837 -33.176 1 12.35 363 ASP A N 1
ATOM 5250 C CA . ASP A 1 366 ? 8.754 -17.8 -33.458 1 12.79 363 ASP A CA 1
ATOM 5251 C C . ASP A 1 366 ? 8.445 -17.024 -32.208 1 13.01 363 ASP A C 1
ATOM 5252 O O . ASP A 1 366 ? 8.394 -17.559 -31.101 1 13.29 363 ASP A O 1
ATOM 5261 N N . VAL A 1 367 ? 8.282 -15.725 -32.367 1 12.76 364 VAL A N 1
ATOM 5262 C CA . VAL A 1 367 ? 8.006 -14.79 -31.273 1 12.45 364 VAL A CA 1
ATOM 5263 C C . VAL A 1 367 ? 6.717 -14.031 -31.546 1 13.86 364 VAL A C 1
ATOM 5264 O O . VAL A 1 367 ? 6.417 -13.71 -32.69 1 15.34 364 VAL A O 1
ATOM 5277 N N . VAL A 1 368 ? 5.958 -13.754 -30.509 1 12.13 365 VAL A N 1
ATOM 5278 C CA . VAL A 1 368 ? 4.813 -12.866 -30.594 1 12.47 365 VAL A CA 1
ATOM 5279 C C . VAL A 1 368 ? 5.105 -11.634 -29.758 1 12.32 365 VAL A C 1
ATOM 5280 O O . VAL A 1 368 ? 5.788 -11.689 -28.721 1 12.67 365 VAL A O 1
ATOM 5293 N N . ILE A 1 369 ? 4.482 -10.536 -30.142 1 12.47 366 ILE A N 1
ATOM 5294 C CA . ILE A 1 369 ? 4.403 -9.337 -29.312 1 12.67 366 ILE A CA 1
ATOM 5295 C C . ILE A 1 369 ? 3.188 -9.578 -28.417 1 12.7 366 ILE A C 1
ATOM 5296 O O . ILE A 1 369 ? 2.035 -9.729 -28.893 1 13.02 366 ILE A O 1
ATOM 5312 N N . ALA A 1 370 ? 3.422 -9.643 -27.11 1 12.71 367 ALA A N 1
ATOM 5313 C CA . ALA A 1 370 ? 2.426 -10.124 -26.173 1 12.7 367 ALA A CA 1
ATOM 5314 C C . ALA A 1 370 ? 2.598 -9.432 -24.852 1 13.16 367 ALA A C 1
ATOM 5315 O O . ALA A 1 370 ? 3.032 -10.021 -23.863 1 14.22 367 ALA A O 1
ATOM 5322 N N . PRO A 1 371 ? 2.239 -8.137 -24.783 1 13.15 368 PRO A N 1
ATOM 5323 C CA . PRO A 1 371 ? 2.285 -7.434 -23.48 1 13.48 368 PRO A CA 1
ATOM 5324 C C . PRO A 1 371 ? 1.438 -8.087 -22.393 1 14.46 368 PRO A C 1
ATOM 5325 O O . PRO A 1 371 ? 1.725 -7.861 -21.218 1 16.34 368 PRO A O 1
ATOM 5336 N N . SER A 1 372 ? 0.443 -8.913 -22.741 1 13.16 369 SER A N 1
ATOM 5337 C CA A SER A 1 372 ? -0.352 -9.587 -21.713 0.27 13.29 369 SER A CA 1
ATOM 5338 C CA B SER A 1 372 ? -0.354 -9.602 -21.717 0.73 13.24 369 SER A CA 1
ATOM 5339 C C . SER A 1 372 ? 0.293 -10.89 -21.22 1 14.41 369 SER A C 1
ATOM 5340 O O . SER A 1 372 ? -0.252 -11.529 -20.302 1 15.54 369 SER A O 1
ATOM 5353 N N . LEU A 1 373 ? 1.466 -11.282 -21.714 1 13.43 370 LEU A N 1
ATOM 5354 C CA . LEU A 1 373 ? 2.061 -12.541 -21.262 1 13.23 370 LEU A CA 1
ATOM 5355 C C . LEU A 1 373 ? 2.213 -12.593 -19.75 1 15.23 370 LEU A C 1
ATOM 5356 O O . LEU A 1 373 ? 1.913 -13.621 -19.146 1 16.81 370 LEU A O 1
ATOM 5372 N N . LEU A 1 374 ? 2.715 -11.528 -19.151 1 15.02 371 LEU A N 1
ATOM 5373 C CA . LEU A 1 374 ? 2.976 -11.546 -17.709 1 17.91 371 LEU A CA 1
ATOM 5374 C C . LEU A 1 374 ? 1.84 -11.088 -16.848 1 18.58 371 LEU A C 1
ATOM 5375 O O . LEU A 1 374 ? 1.988 -11.133 -15.614 1 20.36 371 LEU A O 1
ATOM 5391 N N . THR A 1 375 ? 0.704 -10.696 -17.417 1 16.54 372 THR A N 1
ATOM 5392 C CA . THR A 1 375 ? -0.422 -10.219 -16.633 1 16.39 372 THR A CA 1
ATOM 5393 C C . THR A 1 375 ? -1.697 -11.081 -16.774 1 14.03 372 THR A C 1
ATOM 5394 O O . THR A 1 375 ? -2.478 -11.16 -15.836 1 13.95 372 THR A O 1
ATOM 5405 N N . GLU A 1 376 ? -1.92 -11.738 -17.914 1 14.18 373 GLU A N 1
ATOM 5406 C CA . GLU A 1 376 ? -3.124 -12.544 -18.152 1 13.45 373 GLU A CA 1
ATOM 5407 C C . GLU A 1 376 ? -3.297 -13.605 -17.066 1 12.89 373 GLU A C 1
ATOM 5408 O O . GLU A 1 376 ? -2.399 -14.397 -16.851 1 13.18 373 GLU A O 1
ATOM 5420 N N . GLY A 1 377 ? -4.397 -13.57 -16.339 1 13.06 374 GLY A N 1
ATOM 5421 C CA . GLY A 1 377 ? -4.672 -14.49 -15.251 1 12.97 374 GLY A CA 1
ATOM 5422 C C . GLY A 1 377 ? -3.94 -14.272 -13.945 1 13.01 374 GLY A C 1
ATOM 5423 O O . GLY A 1 377 ? -4.224 -14.988 -12.981 1 13.02 374 GLY A O 1
ATOM 5427 N N . LYS A 1 378 ? -3.067 -13.258 -13.846 1 13.1 375 LYS A N 1
ATOM 5428 C CA . LYS A 1 378 ? -2.133 -13.152 -12.731 1 13.21 375 LYS A CA 1
ATOM 5429 C C . LYS A 1 378 ? -2.575 -12.25 -11.598 1 13.46 375 LYS A C 1
ATOM 5430 O O . LYS A 1 378 ? -1.753 -11.944 -10.736 1 13.72 375 LYS A O 1
ATOM 5449 N N . VAL A 1 379 ? -3.848 -11.873 -11.516 1 13.53 376 VAL A N 1
ATOM 5450 C CA . VAL A 1 379 ? -4.292 -10.945 -10.471 1 13.9 376 VAL A CA 1
ATOM 5451 C C . VAL A 1 379 ? -4.004 -11.451 -9.053 1 14.26 376 VAL A C 1
ATOM 5452 O O . VAL A 1 379 ? -3.613 -10.656 -8.202 1 14.16 376 VAL A O 1
ATOM 5465 N N . TYR A 1 380 ? -4.214 -12.738 -8.777 1 13.68 377 TYR A N 1
ATOM 5466 C CA . TYR A 1 380 ? -3.976 -13.24 -7.421 1 13.78 377 TYR A CA 1
ATOM 5467 C C . TYR A 1 380 ? -2.488 -13.245 -7.112 1 13.9 377 TYR A C 1
ATOM 5468 O O . TYR A 1 380 ? -2.094 -12.948 -5.982 1 14.16 377 TYR A O 1
ATOM 5486 N N . GLN A 1 381 ? -1.669 -13.636 -8.056 1 13.76 378 GLN A N 1
ATOM 5487 C CA . GLN A 1 381 ? -0.218 -13.678 -7.862 1 13.93 378 GLN A CA 1
ATOM 5488 C C . GLN A 1 381 ? 0.333 -12.275 -7.582 1 14.39 378 GLN A C 1
ATOM 5489 O O . GLN A 1 381 ? 1.158 -12.102 -6.677 1 14.58 378 GLN A O 1
ATOM 5503 N N . LYS A 1 382 ? -0.191 -11.282 -8.277 1 14.45 379 LYS A N 1
ATOM 5504 C CA . LYS A 1 382 ? 0.207 -9.894 -8.04 1 15.04 379 LYS A CA 1
ATOM 5505 C C . LYS A 1 382 ? -0.282 -9.441 -6.663 1 15.75 379 LYS A C 1
ATOM 5506 O O . LYS A 1 382 ? 0.5 -8.838 -5.916 1 17.08 379 LYS A O 1
ATOM 5510 N N . ALA A 1 383 ? -1.535 -9.709 -6.306 1 15.81 380 ALA A N 1
ATOM 5511 C CA . ALA A 1 383 ? -2.087 -9.253 -5.042 1 17.19 380 ALA A CA 1
ATOM 5512 C C . ALA A 1 383 ? -1.394 -9.878 -3.878 1 18.76 380 ALA A C 1
ATOM 5513 O O . ALA A 1 383 ? -1.225 -9.231 -2.847 1 21.31 380 ALA A O 1
ATOM 5520 N N . GLN A 1 384 ? -1.033 -11.158 -3.985 1 16.66 381 GLN A N 1
ATOM 5521 C CA . GLN A 1 384 ? -0.492 -11.924 -2.857 1 16.4 381 GLN A CA 1
ATOM 5522 C C . GLN A 1 384 ? 1.018 -12.036 -2.86 1 18.28 381 GLN A C 1
ATOM 5523 O O . GLN A 1 384 ? 1.572 -12.659 -1.959 1 19.36 381 GLN A O 1
ATOM 5537 N N . GLN A 1 385 ? 1.68 -11.441 -3.852 1 18.3 382 GLN A N 1
ATOM 5538 C CA . GLN A 1 385 ? 3.134 -11.43 -3.981 1 18.42 382 GLN A CA 1
ATOM 5539 C C . GLN A 1 385 ? 3.676 -12.852 -3.983 1 19.71 382 GLN A C 1
ATOM 5540 O O . GLN A 1 385 ? 4.544 -13.223 -3.164 1 21.66 382 GLN A O 1
ATOM 5554 N N . LEU A 1 386 ? 3.129 -13.638 -4.9 1 18.76 383 LEU A N 1
ATOM 5555 C CA . LEU A 1 386 ? 3.473 -15.034 -5.073 1 18.82 383 LEU A CA 1
ATOM 5556 C C . LEU A 1 386 ? 3.775 -15.304 -6.505 1 17.58 383 LEU A C 1
ATOM 5557 O O . LEU A 1 386 ? 3.299 -14.577 -7.371 1 17.67 383 LEU A O 1
ATOM 5573 N N . GLY A 1 387 ? 4.546 -16.351 -6.782 1 17.05 384 GLY A N 1
ATOM 5574 C CA . GLY A 1 387 ? 4.815 -16.754 -8.154 1 16.06 384 GLY A CA 1
ATOM 5575 C C . GLY A 1 387 ? 5.489 -15.675 -8.988 1 16.49 384 GLY A C 1
ATOM 5576 O O . GLY A 1 387 ? 6.575 -15.198 -8.623 1 18.22 384 GLY A O 1
ATOM 5580 N N . MET A 1 388 ? 4.857 -15.28 -10.098 1 17.45 385 MET A N 1
ATOM 5581 C CA . MET A 1 388 ? 5.315 -14.23 -10.992 1 19.53 385 MET A CA 1
ATOM 5582 C C . MET A 1 388 ? 5.103 -12.821 -10.385 1 22.9 385 MET A C 1
ATOM 5583 O O . MET A 1 388 ? 5.651 -11.856 -10.923 1 24.28 385 MET A O 1
ATOM 5597 N N . GLY A 1 389 ? 4.387 -12.697 -9.262 1 22.39 386 GLY A N 1
ATOM 5598 C CA . GLY A 1 389 ? 4.115 -11.4 -8.65 1 23.83 386 GLY A CA 1
ATOM 5599 C C . GLY A 1 389 ? 4.833 -11.082 -7.358 1 25.34 386 GLY A C 1
ATOM 5600 O O . GLY A 1 389 ? 4.479 -10.081 -6.703 1 25.69 386 GLY A O 1
#

Radius of gyration: 20.11 Å; Cα contacts (8 Å, |Δi|>4): 894; chains: 1; bounding box: 56×51×51 Å

Solvent-accessible surface area: 16474 Å² total; per-residue (Å²): 138,74,98,126,29,247,91,132,98,37,134,121,24,63,14,18,90,41,3,6,38,50,80,46,160,119,103,30,86,52,80,132,2,44,4,110,13,115,0,41,94,33,87,38,98,2,1,0,0,0,8,6,34,1,0,0,1,24,20,141,0,0,19,57,0,9,122,35,10,0,1,0,0,0,23,0,42,0,0,7,0,36,43,134,80,12,74,68,21,2,71,124,0,14,89,38,44,82,145,42,15,52,42,22,0,54,67,16,21,76,65,82,24,69,68,75,2,0,42,105,14,0,94,54,0,59,95,59,52,7,28,0,0,0,3,2,53,29,102,4,3,51,148,21,7,83,32,0,26,95,11,36,5,46,0,0,0,0,36,29,51,94,3,45,65,82,115,167,39,96,176,114,41,69,56,31,81,4,89,116,11,21,86,108,26,98,16,38,3,0,0,0,9,4,13,39,64,120,61,0,12,73,0,0,119,7,31,0,14,0,0,0,0,6,7,19,26,26,46,1,39,44,12,85,76,60,83,69,72,33,25,42,3,7,18,0,0,46,37,0,7,45,0,6,67,60,14,69,91,103,78,62,83,79,0,6,0,0,0,18,12,23,5,90,35,1,39,16,0,3,11,1,0,6,23,5,0,11,0,0,1,1,6,13,3,0,0,62,3,64,35,9,2,0,89,6,38,4,0,7,51,27,0,10,16,110,134,85,40,62,7,39,26,54,108,20,27,82,39,14,51,4,145,35,0,0,45,2,102,50,121,70,112,41,32,6,5,40,0,29,19,31,0,48,73,29,0,1,75,14,4,2,101,51,11,80,41,0,21,129,23,96,59,69,92,18,90,58,75,60,93,128,68,58,111,160,58,65,80,105,149,102,23,104,50

Sequence (385 aa):
NITIGRGKTARRAYGIDEIALVPGVRTLDPALADTRWKVGAIEREIPIIASAMDGVVDSRMAVLLSELGALGVVNLEGIQTRYEDPNPILDRIASVGKTEFVGLMQELYAEPIKPELITKRIQEIQAAGGIAAVSLTPVGASKYASTVAEAGADLLFIQATVVSTAHLSPESVESLDLVKLCQEMPMMPVVLGNCVTYEVSLELMRAGAAAVVLVGIGPGAASTSRGVLGVGVPQPTAIADCAAARDDYLQETGRYVPVIADGGIITGGDICKCIACGADAVMIGSPIARAAEAPGRGFHWGMATPSPVLPRGTRINVGTTGTIREILVGPAKLDDGTHNLLGAIKTSMGTLGAKDMKEMQQVDVVIAPSSLLTEGKVYQKAQQLGMG

B-factor: mean 16.64, std 6.62, range [8.86, 89.36]

Nearest PDB structures (foldseek):
  8p37-assembly1_A  TM=1.003E+00  e=1.998E-82  Synechocystis sp. PCC 6803
  8p4q-assembly2_H  TM=9.987E-01  e=1.977E-79  Synechocystis sp. PCC 6803
  8p4q-assembly1_A  TM=1.000E+00  e=2.225E-79  Synechocystis sp. PCC 6803
  8p4q-assembly2_G  TM=9.991E-01  e=2.503E-79  Synechocystis sp. PCC 6803
  8p4q-assembly2_F  TM=9.999E-01  e=8.633E-79  Synechocystis sp. PCC 6803

Secondary structure (DSSP, 8-state):
-EEEETTEEE-----GGGEEEE--S----GGG-B--EEETTEEESS-EEE-S-TTT--HHHHHHHHHHT-EEEEETTSHHHH-S--HHHHHHHHHS-TTTHHHHHHHHTTSPP-HHHHHHHHHHHHHTT---EEEE-HHHHHHHHHHHHHHT-SEEEEESS---SS----TTS----HHHHHHH-SS-EEEEEE-SHHHHHHHHHHT-SEEEE-SS--TTB-HHHHH-----HHHHHHHHHHHHHHHHHHHS----EEEES---SHHHHHHHHHTT-SEEEESHHHHTBTT-TTTTEEE-TTTT-SS---B-EEE----B-HHHHHH-----SSS-S-HHHHHHHHHHHHT--BHHHHTTSEEEE-TTTTTTT-HHHHHHT-TT-

Organism: Synechocystis sp. (strain ATCC 27184 / PCC 6803 / Kazusa) (NCBI:txid1111708)

InterPro domains:
  IPR001093 IMP dehydrogenase/GMP reductase [PF00478] (16-297)
  IPR001093 IMP dehydrogenase/GMP reductase [cd00381] (14-366)
  IPR005990 Inosine-5'-monophosphate dehydrogenase [PTHR11911] (146-361)
  IPR005992 IMP dehydrogenase-related 2 [TIGR01304] (3-366)
  IPR013785 Aldolase-type TIM barrel [G3DSA:3.20.20.70] (14-367)